Protein AF-0000000079912053 (afdb_homodimer)

Secondary structure (DSSP, 8-state):
--EEEE-----TT--S-HHHHHHHHHHHHHHHHHTT-SEEEE----SBTTTB----HHHHHHHHHTT-SSSEEEES-EEGGG-S-HHHHHHHHHHHHHHHTS-EEEEEE----HHHHHHHT--GGGHHHHHHHHHHHHHHHHHHSEE--EE-SS-EE--EE-SSPP-S--TT-EEEE--SHHHHHHHHHH-SEEEEETTSS-HHHHHHHHHHHHHHHHHHHSSPPPPPEEEEEEEE-S-HHHHHHHIIIIIHHHHHHHHHHHTTTSSGGGGSTT-THHHHHHHHHHHHHHHHHHHHHHHHSEEE-HHHHHHHHHHHHHHH-S-EEEEE---TT--HHHHHHHHHHIIIIIGGGGTT-/--EEEE-----TT--S-HHHHHHHHHHHHHHHHHTT-SEEEE----SBTTTB----HHHHHHHHHTT-SSSEEEES-EEGGG-S-HHHHHHHHHHHHHHHTS-EEEEEE----HHHHHHHT--GGGHHHHHHHHHHHHHHHHHHSEE--EE-SS-EE--EE-SSPP-S--TT-EEEE--SHHHHHHHHHH-SEEEEETTSS-HHHHHHHHHHHHHHHHHHHSSPPPPPEEEEEEEE-S-HHHHHHHIIIIIHHHHHHHHHHHTTTSSGGGGSTT-THHHHHHHHHHHH-HHHHHHHHHHHSEEE-HHHHHHHHHHHHHHH-S-EEEEE---TT--HHHHHHHHHHIIIIIGGGGTT-

Nearest PDB structures (foldseek):
  8cbb-assembly1_A  TM=8.815E-01  e=3.123E-25  Enhygromyxa salina
  8cbb-assembly2_D  TM=8.527E-01  e=1.050E-25  Enhygromyxa salina
  7bip-assembly1_B  TM=8.718E-01  e=3.308E-25  Streptomyces bottropensis
  1rhc-assembly1_A-2  TM=8.004E-01  e=5.811E-16  Methanoculleus thermophilus
  3c8n-assembly1_A  TM=7.583E-01  e=5.181E-16  Mycobacterium tuberculosis H37Rv

pLDDT: mean 93.95, std 7.75, range [62.47, 98.94]

Organism: NCBI:txid1990687

InterPro domains:
  IPR011251 Luciferase-like domain [PF00296] (1-320)
  IPR036661 Luciferase-like domain superfamily [G3DSA:3.20.20.30] (1-356)
  IPR036661 Luciferase-like domain superfamily [SSF51679] (1-356)
  IPR050766 Bacterial Luciferase Oxidoreductase [PTHR30137] (1-355)

Radius of gyration: 26.73 Å; Cα contacts (8 Å, |Δi|>4): 1449; chains: 2; bounding box: 54×83×63 Å

Solvent-accessible surface area (backbone atoms only — not comparable to full-atom values): 35667 Å² total; per-residue (Å²): 74,53,39,33,35,41,52,47,47,38,43,23,68,43,90,62,54,53,44,57,46,46,50,50,43,52,50,47,50,44,48,37,43,78,29,67,37,50,29,35,24,29,29,54,36,60,63,37,44,47,52,19,34,33,60,50,30,64,48,55,44,24,28,38,35,56,69,51,88,76,47,23,43,29,30,58,26,46,43,43,42,78,54,90,51,46,70,57,52,34,34,51,50,24,51,46,24,46,68,41,71,57,33,54,30,48,20,32,28,58,76,81,40,57,65,51,32,52,39,69,69,43,60,67,73,47,29,62,62,32,28,54,55,35,48,52,45,31,51,39,21,65,74,68,38,35,30,64,66,36,85,55,96,83,49,73,36,46,60,40,51,54,31,44,51,53,91,60,86,60,79,90,30,34,30,22,50,35,82,48,71,71,43,33,54,49,30,27,69,74,37,47,20,46,31,30,71,51,63,80,54,60,68,70,60,49,29,51,51,52,50,53,32,44,51,49,20,31,70,69,67,72,45,83,60,60,56,34,32,43,34,27,54,39,48,40,38,87,45,54,69,57,34,54,55,47,42,58,55,20,50,46,42,30,49,53,33,46,38,61,61,57,38,46,67,46,78,63,36,64,79,35,74,94,36,45,76,54,30,59,55,9,52,48,36,59,70,65,30,67,66,56,45,44,52,58,37,59,69,59,34,53,54,25,21,53,68,52,40,48,51,51,53,52,55,48,33,72,65,57,41,75,50,27,45,30,31,30,57,62,51,18,39,62,52,66,67,58,34,50,52,18,48,38,48,37,31,68,56,36,51,62,75,36,63,95,70,74,53,40,32,36,40,54,46,47,40,42,22,68,44,90,61,54,54,42,59,45,47,50,51,44,53,51,48,51,44,48,37,43,77,28,67,37,50,30,36,25,28,28,53,34,61,63,37,44,46,52,18,33,31,61,50,31,64,48,55,46,24,28,39,33,55,68,50,88,74,46,24,41,28,30,58,25,45,43,42,45,80,56,90,51,45,69,56,52,35,33,52,50,23,51,45,23,46,68,41,72,55,34,55,30,48,21,32,31,58,75,81,39,58,66,51,34,52,39,69,70,43,61,68,74,47,30,63,61,32,28,53,56,34,51,52,45,30,52,39,21,65,75,69,39,35,30,62,65,38,86,55,96,82,48,76,37,46,61,38,51,54,31,44,51,51,91,60,83,62,79,90,29,35,31,21,49,36,83,49,71,72,43,34,54,48,29,27,70,74,37,49,21,46,32,32,69,50,64,82,53,60,67,70,58,47,29,51,51,51,50,54,31,44,52,49,19,30,72,68,68,72,45,83,61,59,56,34,33,44,33,26,54,38,47,41,36,88,46,54,68,56,33,54,56,48,43,57,56,19,51,46,43,30,48,52,34,47,38,61,62,58,38,45,66,47,79,62,36,64,80,35,74,93,36,46,76,53,30,59,56,10,53,48,35,59,70,66,30,67,66,54,43,44,51,58,38,59,69,58,32,52,54,24,22,52,68,52,39,48,50,50,52,52,54,46,34,71,67,56,40,74,50,27,46,30,30,31,56,64,52,17,40,61,54,66,66,57,34,50,50,18,50,38,48,38,31,69,56,36,51,63,76,36,61,95,72

Foldseek 3Di:
DAEEAEQWLACFQADDDSVVSLVLSLVVQLLLVVLVHQAYEYEADDDARNGGDGNDRLVSLLVSLQNDQGHAYEYPAAQQLLDQDLLVVLQSVQVSCVSNVRRYAYEYEQDQFPVSCVVSPHASLCSVVSVVQSLVQNVCCLAPQWRDADDGPRHGDHIDRHPDHHPYDNQARYEYEDDDLVSLLVRLQSAYAYEYELFDDALLVVLVSLVVSQVSNCVRPVDGGDAHEYEFAEFEDQDFVCFVVVCCQQVLSNLVSVCVRNVLLPQCQCVHPPRNVSNVSNVVCVVVDSVVSSVVRSVSGQYGYLVSNLVVVVVSCVNNPDHYYYYYQDTRHDDSVSSSVRSSNCSVRNVVVPVVD/DAEEAEQWLACFQADDDSVVSLVLSLVVQLLLVVLVHQAYEYEADDDARNGGDGNDGLVSLLVSLQNHQGHAYEYPAAQQLLDQDLLVVLQSVQVSCVSNVRRYAYEYEQDQFPVRCVVSPHASLCSVVSVVQSLVQNVCCLAPQWRDADDGPRHGDHIDRHPDHHPYDNQARYEYEDDDLVSLLVRLQSAYAYEYELFADALLVVLVSLVVSQVSNCVRPVDGGDAHEYEFAEFEDQDFVVFVVVCCQQVLSNLVSVCVRNVLLPCVQCVHPPSNVSNVSNVVCVVVDSVVSSVVRSVSGQYGYLVVNLVVVVVSCVNNPDHYYYYYQDTRHDDSVSSSVRSSNCSVRNVVVPVVD

Structure (mmCIF, N/CA/C/O backbone):
data_AF-0000000079912053-model_v1
#
loop_
_entity.id
_entity.type
_entity.pdbx_description
1 polymer 'LLM class flavin-dependent oxidoreductase'
#
loop_
_atom_site.group_PDB
_atom_site.id
_atom_site.type_symbol
_atom_site.label_atom_id
_atom_site.label_alt_id
_atom_site.label_comp_id
_atom_site.label_asym_id
_atom_site.label_entity_id
_atom_site.label_seq_id
_atom_site.pdbx_PDB_ins_code
_atom_site.Cartn_x
_atom_site.Cartn_y
_atom_site.Cartn_z
_atom_site.occupancy
_atom_site.B_iso_or_equiv
_atom_site.auth_seq_id
_atom_site.auth_comp_id
_atom_site.auth_asym_id
_atom_site.auth_atom_id
_atom_site.pdbx_PDB_model_num
ATOM 1 N N . MET A 1 1 ? -11.336 14.664 24.938 1 95.81 1 MET A N 1
ATOM 2 C CA . MET A 1 1 ? -10.812 15.312 23.734 1 95.81 1 MET A CA 1
ATOM 3 C C . MET A 1 1 ? -9.883 14.367 22.969 1 95.81 1 MET A C 1
ATOM 5 O O . MET A 1 1 ? -9.18 13.562 23.578 1 95.81 1 MET A O 1
ATOM 9 N N . HIS A 1 2 ? -9.883 14.422 21.625 1 97.38 2 HIS A N 1
ATOM 10 C CA . HIS A 1 2 ? -9.078 13.578 20.75 1 97.38 2 HIS A CA 1
ATOM 11 C C . HIS A 1 2 ? -7.719 14.203 20.469 1 97.38 2 HIS A C 1
ATOM 13 O O . HIS A 1 2 ? -7.633 15.375 20.094 1 97.38 2 HIS A O 1
ATOM 19 N N . PHE A 1 3 ? -6.672 13.453 20.688 1 98.44 3 PHE A N 1
ATOM 20 C CA . PHE A 1 3 ? -5.312 13.883 20.391 1 98.44 3 PHE A CA 1
ATOM 21 C C . PHE A 1 3 ? -4.645 12.93 19.406 1 98.44 3 PHE A C 1
ATOM 23 O O . PHE A 1 3 ? -4.629 11.719 19.625 1 98.44 3 PHE A O 1
ATOM 30 N N . GLY A 1 4 ? -4.109 13.453 18.312 1 98.38 4 GLY A N 1
ATOM 31 C CA . GLY A 1 4 ? -3.41 12.648 17.312 1 98.38 4 GLY A CA 1
ATOM 32 C C . GLY A 1 4 ? -2.08 13.242 16.891 1 98.38 4 GLY A C 1
ATOM 33 O O . GLY A 1 4 ? -1.762 14.383 17.25 1 98.38 4 GLY A O 1
ATOM 34 N N . THR A 1 5 ? -1.267 12.484 16.219 1 98.75 5 THR A N 1
ATOM 35 C CA . THR A 1 5 ? 0.003 12.969 15.695 1 98.75 5 THR A CA 1
ATOM 36 C C . THR A 1 5 ? 0.126 12.664 14.203 1 98.75 5 THR A C 1
ATOM 38 O O . THR A 1 5 ? -0.368 11.641 13.734 1 98.75 5 THR A O 1
ATOM 41 N N . LEU A 1 6 ? 0.702 13.578 13.484 1 98.62 6 LEU A N 1
ATOM 42 C CA . LEU A 1 6 ? 1.063 13.367 12.086 1 98.62 6 LEU A CA 1
ATOM 43 C C . LEU A 1 6 ? 2.564 13.141 11.938 1 98.62 6 LEU A C 1
ATOM 45 O O . LEU A 1 6 ? 3.367 13.922 12.453 1 98.62 6 LEU A O 1
ATOM 49 N N . LEU A 1 7 ? 2.879 12.055 11.289 1 98.69 7 LEU A N 1
ATOM 50 C CA . LEU A 1 7 ? 4.273 11.797 10.945 1 98.69 7 LEU A CA 1
ATOM 51 C C . LEU A 1 7 ? 4.711 12.656 9.766 1 98.69 7 LEU A C 1
ATOM 53 O O . LEU A 1 7 ? 3.934 12.891 8.836 1 98.69 7 LEU A O 1
ATOM 57 N N . LEU A 1 8 ? 6 13.086 9.734 1 97.31 8 LEU A N 1
ATOM 58 C CA . LEU A 1 8 ? 6.375 14.078 8.734 1 97.31 8 LEU A CA 1
ATOM 59 C C . LEU A 1 8 ? 7.344 13.484 7.719 1 97.31 8 LEU A C 1
ATOM 61 O O . LEU A 1 8 ? 7.363 13.898 6.559 1 97.31 8 LEU A O 1
ATOM 65 N N . PHE A 1 9 ? 8.266 12.633 8.133 1 98 9 PHE A N 1
ATOM 66 C CA . PHE A 1 9 ? 9.25 11.992 7.27 1 98 9 PHE A CA 1
ATOM 67 C C . PHE A 1 9 ? 10.117 13.031 6.566 1 98 9 PHE A C 1
ATOM 69 O O . PHE A 1 9 ? 10.453 12.875 5.391 1 98 9 PHE A O 1
ATOM 76 N N . ALA A 1 10 ? 10.406 14.148 7.203 1 97.5 10 ALA A N 1
ATOM 77 C CA . ALA A 1 10 ? 11.172 15.234 6.594 1 97.5 10 ALA A CA 1
ATOM 78 C C . ALA A 1 10 ? 12.672 15.055 6.82 1 97.5 10 ALA A C 1
ATOM 80 O O . ALA A 1 10 ? 13.109 14.867 7.957 1 97.5 10 ALA A O 1
ATOM 81 N N . GLN A 1 11 ? 13.438 15.18 5.789 1 94.94 11 GLN A N 1
ATOM 82 C CA . GLN A 1 11 ? 14.891 15.016 5.863 1 94.94 11 GLN A CA 1
ATOM 83 C C . GLN A 1 11 ? 15.57 16.328 6.25 1 94.94 11 GLN A C 1
ATOM 85 O O . GLN A 1 11 ? 16.734 16.328 6.633 1 94.94 11 GLN A O 1
ATOM 90 N N . ALA A 1 12 ? 14.953 17.422 6.09 1 92.12 12 ALA A N 1
ATOM 91 C CA . ALA A 1 12 ? 15.539 18.719 6.379 1 92.12 12 ALA A CA 1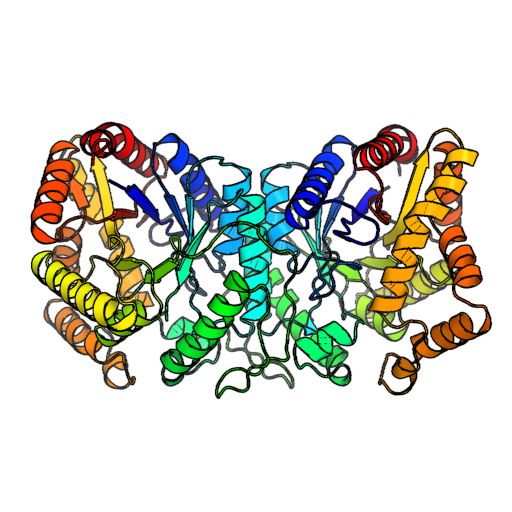
ATOM 92 C C . ALA A 1 12 ? 16.172 18.75 7.766 1 92.12 12 ALA A C 1
ATOM 94 O O . ALA A 1 12 ? 15.5 18.484 8.766 1 92.12 12 ALA A O 1
ATOM 95 N N . GLY A 1 13 ? 17.469 19.062 7.719 1 89 13 GLY A N 1
ATOM 96 C CA . GLY A 1 13 ? 18.188 19.219 8.969 1 89 13 GLY A CA 1
ATOM 97 C C . GLY A 1 13 ? 18.625 17.906 9.586 1 89 13 GLY A C 1
ATOM 98 O O . GLY A 1 13 ? 19.297 17.891 10.625 1 89 13 GLY A O 1
ATOM 99 N N . LYS A 1 14 ? 18.266 16.812 9.008 1 85.25 14 LYS A N 1
ATOM 100 C CA . LYS A 1 14 ? 18.578 15.516 9.578 1 85.25 14 LYS A CA 1
ATOM 101 C C . LYS A 1 14 ? 19.859 14.945 8.969 1 85.25 14 LYS A C 1
ATOM 103 O O . LYS A 1 14 ? 20.109 15.109 7.773 1 85.25 14 LYS A O 1
ATOM 108 N N . SER A 1 15 ? 20.625 14.273 9.789 1 86.62 15 SER A N 1
ATOM 109 C CA . SER A 1 15 ? 21.891 13.688 9.352 1 86.62 15 SER A CA 1
ATOM 110 C C . SER A 1 15 ? 21.766 12.18 9.188 1 86.62 15 SER A C 1
ATOM 112 O O . SER A 1 15 ? 22.75 11.508 8.852 1 86.62 15 SER A O 1
ATOM 114 N N . MET A 1 16 ? 20.75 11.672 9.102 1 92.75 16 MET A N 1
ATOM 115 C CA . MET A 1 16 ? 20.562 10.234 8.938 1 92.75 16 MET A CA 1
ATOM 116 C C . MET A 1 16 ? 20.234 9.891 7.484 1 92.75 16 MET A C 1
ATOM 118 O O . MET A 1 16 ? 19.812 10.75 6.715 1 92.75 16 MET A O 1
ATOM 122 N N . SER A 1 17 ? 20.516 8.617 7.082 1 95.62 17 SER A N 1
ATOM 123 C CA . SER A 1 17 ? 20.094 8.164 5.766 1 95.62 17 SER A CA 1
ATOM 124 C C . SER A 1 17 ? 18.578 8.211 5.625 1 95.62 17 SER A C 1
ATOM 126 O O . SER A 1 17 ? 17.859 8.227 6.629 1 95.62 17 SER A O 1
ATOM 128 N N . GLU A 1 18 ? 18.094 8.305 4.414 1 97.44 18 GLU A N 1
ATOM 129 C CA . GLU A 1 18 ? 16.656 8.297 4.176 1 97.44 18 GLU A CA 1
ATOM 130 C C . GLU A 1 18 ? 16 7.051 4.777 1 97.44 18 GLU A C 1
ATOM 132 O O . GLU A 1 18 ? 14.93 7.137 5.387 1 97.44 18 GLU A O 1
ATOM 137 N N . ALA A 1 19 ? 16.672 5.91 4.633 1 97.69 19 ALA A N 1
ATOM 138 C CA . ALA A 1 19 ? 16.141 4.648 5.145 1 97.69 19 ALA A CA 1
ATOM 139 C C . ALA A 1 19 ? 16.031 4.68 6.668 1 97.69 19 ALA A C 1
ATOM 141 O O . ALA A 1 19 ? 15 4.289 7.227 1 97.69 19 ALA A O 1
ATOM 142 N N . GLU A 1 20 ? 17.062 5.152 7.344 1 97 20 GLU A N 1
ATOM 143 C CA . GLU A 1 20 ? 17.062 5.238 8.797 1 97 20 GLU A CA 1
ATOM 144 C C . GLU A 1 20 ? 15.969 6.184 9.289 1 97 20 GLU A C 1
ATOM 146 O O . GLU A 1 20 ? 15.266 5.875 10.258 1 97 20 GLU A O 1
ATOM 151 N N . LEU A 1 21 ? 15.883 7.309 8.609 1 97.69 21 LEU A N 1
ATOM 152 C CA . LEU A 1 21 ? 14.883 8.297 8.984 1 97.69 21 LEU A CA 1
ATOM 153 C C . LEU A 1 21 ? 13.469 7.742 8.805 1 97.69 21 LEU A C 1
ATOM 155 O O . LEU A 1 21 ? 12.609 7.926 9.672 1 97.69 21 LEU A O 1
ATOM 159 N N . PHE A 1 22 ? 13.289 7.113 7.727 1 98.31 22 PHE A N 1
ATOM 160 C CA . PHE A 1 22 ? 11.977 6.551 7.426 1 98.31 22 PHE A CA 1
ATOM 161 C C . PHE A 1 22 ? 11.562 5.547 8.492 1 98.31 22 PHE A C 1
ATOM 163 O O . PHE A 1 22 ? 10.438 5.602 9 1 98.31 22 PHE A O 1
ATOM 170 N N . LYS A 1 23 ? 12.391 4.641 8.844 1 97.94 23 LYS A N 1
ATOM 171 C CA . LYS A 1 23 ? 12.109 3.641 9.867 1 97.94 23 LYS A CA 1
ATOM 172 C C . LYS A 1 23 ? 11.844 4.297 11.219 1 97.94 23 LYS A C 1
ATOM 174 O O . LYS A 1 23 ? 10.93 3.896 11.945 1 97.94 23 LYS A O 1
ATOM 179 N N . ALA A 1 24 ? 12.625 5.266 11.516 1 98.12 24 ALA A N 1
ATOM 180 C CA . ALA A 1 24 ? 12.469 5.965 12.789 1 98.12 24 ALA A CA 1
ATOM 181 C C . ALA A 1 24 ? 11.094 6.633 12.883 1 98.12 24 ALA A C 1
ATOM 183 O O . ALA A 1 24 ? 10.477 6.656 13.945 1 98.12 24 ALA A O 1
ATOM 184 N N . GLU A 1 25 ? 10.664 7.199 11.773 1 98.56 25 GLU A N 1
ATOM 185 C CA . GLU A 1 25 ? 9.359 7.852 11.734 1 98.56 25 GLU A CA 1
ATOM 186 C C . GLU A 1 25 ? 8.234 6.836 11.914 1 98.56 25 GLU A C 1
ATOM 188 O O . GLU A 1 25 ? 7.27 7.09 12.641 1 98.56 25 GLU A O 1
ATOM 193 N N . VAL A 1 26 ? 8.352 5.723 11.25 1 98.69 26 VAL A N 1
ATOM 194 C CA . VAL A 1 26 ? 7.352 4.676 11.406 1 98.69 26 VAL A CA 1
ATOM 195 C C . VAL A 1 26 ? 7.328 4.195 12.852 1 98.69 26 VAL A C 1
ATOM 197 O O . VAL A 1 26 ? 6.258 4.012 13.438 1 98.69 26 VAL A O 1
ATOM 200 N N . ASP A 1 27 ? 8.5 3.998 13.453 1 98.56 27 ASP A N 1
ATOM 201 C CA . ASP A 1 27 ? 8.594 3.605 14.852 1 98.56 27 ASP A CA 1
ATOM 202 C C . ASP A 1 27 ? 7.934 4.645 15.758 1 98.56 27 ASP A C 1
ATOM 204 O O . ASP A 1 27 ? 7.332 4.293 16.781 1 98.56 27 ASP A O 1
ATOM 208 N N . LEU A 1 28 ? 8.094 5.879 15.375 1 98.81 28 LEU A N 1
ATOM 209 C CA . LEU A 1 28 ? 7.445 6.953 16.125 1 98.81 28 LEU A CA 1
ATOM 210 C C . LEU A 1 28 ? 5.93 6.789 16.109 1 98.81 28 LEU A C 1
ATOM 212 O O . LEU A 1 28 ? 5.258 7.059 17.109 1 98.81 28 LEU A O 1
ATOM 216 N N . GLY A 1 29 ? 5.395 6.363 14.969 1 98.81 29 GLY A N 1
ATOM 217 C CA . GLY A 1 29 ? 3.969 6.098 14.867 1 98.81 29 GLY A CA 1
ATOM 218 C C . GLY A 1 29 ? 3.5 5.004 15.812 1 98.81 29 GLY A C 1
ATOM 219 O O . GLY A 1 29 ? 2.441 5.121 16.438 1 98.81 29 GLY A O 1
ATOM 220 N N . VAL A 1 30 ? 4.27 3.971 15.891 1 98.81 30 VAL A N 1
ATOM 221 C CA . VAL A 1 30 ? 3.965 2.887 16.828 1 98.81 30 VAL A CA 1
ATOM 222 C C . VAL A 1 30 ? 4.059 3.395 18.266 1 98.81 30 VAL A C 1
ATOM 224 O O . VAL A 1 30 ? 3.193 3.096 19.094 1 98.81 30 VAL A O 1
ATOM 227 N N . TYR A 1 31 ? 5.074 4.223 18.531 1 98.81 31 TYR A N 1
ATOM 228 C CA . TYR A 1 31 ? 5.332 4.773 19.859 1 98.81 31 TYR A CA 1
ATOM 229 C C . TYR A 1 31 ? 4.184 5.672 20.312 1 98.81 31 TYR A C 1
ATOM 231 O O . TYR A 1 31 ? 3.891 5.766 21.5 1 98.81 31 TYR A O 1
ATOM 239 N N . ALA A 1 32 ? 3.508 6.289 19.375 1 98.81 32 ALA A N 1
ATOM 240 C CA . ALA A 1 32 ? 2.389 7.18 19.672 1 98.81 32 ALA A CA 1
ATOM 241 C C . ALA A 1 32 ? 1.303 6.449 20.453 1 98.81 32 ALA A C 1
ATOM 243 O O . ALA A 1 32 ? 0.665 7.031 21.328 1 98.81 32 ALA A O 1
ATOM 244 N N . GLU A 1 33 ? 1.065 5.172 20.109 1 98.62 33 GLU A N 1
ATOM 245 C CA . GLU A 1 33 ? 0.088 4.391 20.859 1 98.62 33 GLU A CA 1
ATOM 246 C C . GLU A 1 33 ? 0.499 4.25 22.328 1 98.62 33 GLU A C 1
ATOM 248 O O . GLU A 1 33 ? -0.332 4.387 23.219 1 98.62 33 GLU A O 1
ATOM 253 N N . GLU A 1 34 ? 1.757 4.016 22.547 1 98 34 GLU A N 1
ATOM 254 C CA . GLU A 1 34 ? 2.283 3.861 23.906 1 98 34 GLU A CA 1
ATOM 255 C C . GLU A 1 34 ? 2.135 5.152 24.703 1 98 34 GLU A C 1
ATOM 257 O O . GLU A 1 34 ? 2.008 5.121 25.922 1 98 34 GLU A O 1
ATOM 262 N N . CYS A 1 35 ? 2.154 6.27 24.016 1 98.12 35 CYS A N 1
ATOM 263 C CA . CYS A 1 35 ? 2.084 7.574 24.672 1 98.12 35 CYS A CA 1
ATOM 264 C C . CYS A 1 35 ? 0.639 7.961 24.953 1 98.12 35 CYS A C 1
ATOM 266 O O . CYS A 1 35 ? 0.376 9.039 25.484 1 98.12 35 CYS A O 1
ATOM 268 N N . GLY A 1 36 ? -0.293 7.141 24.547 1 97.12 36 GLY A N 1
ATOM 269 C CA . GLY A 1 36 ? -1.689 7.379 24.875 1 97.12 36 GLY A CA 1
ATOM 270 C C . GLY A 1 36 ? -2.393 8.281 23.875 1 97.12 36 GLY A C 1
ATOM 271 O O . GLY A 1 36 ? -3.443 8.852 24.188 1 97.12 36 GLY A O 1
ATOM 272 N N . LEU A 1 37 ? -1.851 8.453 22.703 1 98.31 37 LEU A N 1
ATOM 273 C CA . LEU A 1 37 ? -2.514 9.25 21.672 1 98.31 37 LEU A CA 1
ATOM 274 C C . LEU A 1 37 ? -3.619 8.445 21 1 98.31 37 LEU A C 1
ATOM 276 O O . LEU A 1 37 ? -3.586 7.211 21 1 98.31 37 LEU A O 1
ATOM 280 N N . ASP A 1 38 ? -4.555 9.141 20.422 1 98.38 38 ASP A N 1
ATOM 281 C CA . ASP A 1 38 ? -5.762 8.516 19.891 1 98.38 38 ASP A CA 1
ATOM 282 C C . ASP A 1 38 ? -5.578 8.117 18.438 1 98.38 38 ASP A C 1
ATOM 284 O O . ASP A 1 38 ? -6.238 7.203 17.938 1 98.38 38 ASP A O 1
ATOM 288 N N . SER A 1 39 ? -4.707 8.805 17.734 1 98.81 39 SER A N 1
ATOM 289 C CA . SER A 1 39 ? -4.559 8.523 16.297 1 98.81 39 SER A CA 1
ATOM 290 C C . SER A 1 39 ? -3.162 8.891 15.812 1 98.81 39 SER A C 1
ATOM 292 O O . SER A 1 39 ? -2.496 9.742 16.406 1 98.81 39 SER A O 1
ATOM 294 N N . VAL A 1 40 ? -2.695 8.227 14.836 1 98.94 40 VAL A N 1
ATOM 295 C CA . VAL A 1 40 ? -1.472 8.523 14.094 1 98.94 40 VAL A CA 1
ATOM 296 C C . VAL A 1 40 ? -1.783 8.648 12.602 1 98.94 40 VAL A C 1
ATOM 298 O O . VAL A 1 40 ? -2.576 7.871 12.062 1 98.94 40 VAL A O 1
ATOM 301 N N . TRP A 1 41 ? -1.224 9.672 11.984 1 98.88 41 TRP A N 1
ATOM 302 C CA . TRP A 1 41 ? -1.515 10 10.594 1 98.88 41 TRP A CA 1
ATOM 303 C C . TRP A 1 41 ? -0.239 10.016 9.758 1 98.88 41 TRP A C 1
ATOM 305 O O . TRP A 1 41 ? 0.835 10.359 10.258 1 98.88 41 TRP A O 1
ATOM 315 N N . ALA A 1 42 ? -0.346 9.633 8.523 1 98.81 42 ALA A N 1
ATOM 316 C CA . ALA A 1 42 ? 0.753 9.695 7.566 1 98.81 42 ALA A CA 1
ATOM 317 C C . ALA A 1 42 ? 0.375 10.547 6.355 1 98.81 42 ALA A C 1
ATOM 319 O O . ALA A 1 42 ? -0.726 10.406 5.812 1 98.81 42 ALA A O 1
ATOM 320 N N . PRO A 1 43 ? 1.279 11.422 5.914 1 98.25 43 PRO A N 1
ATOM 321 C CA . PRO A 1 43 ? 1.004 12.266 4.754 1 98.25 43 PRO A CA 1
ATOM 322 C C . PRO A 1 43 ? 1.361 11.594 3.43 1 98.25 43 PRO A C 1
ATOM 324 O O . PRO A 1 43 ? 1.893 10.484 3.424 1 98.25 43 PRO A O 1
ATOM 327 N N . GLU A 1 44 ? 1.003 12.25 2.381 1 98.5 44 GLU A N 1
ATOM 328 C CA . GLU A 1 44 ? 1.441 11.891 1.038 1 98.5 44 GLU A CA 1
ATOM 329 C C . GLU A 1 44 ? 2.18 13.039 0.366 1 98.5 44 GLU A C 1
ATOM 331 O O . GLU A 1 44 ? 1.603 14.109 0.136 1 98.5 44 GLU A O 1
ATOM 336 N N . HIS A 1 45 ? 3.455 12.867 0.092 1 98.31 45 HIS A N 1
ATOM 337 C CA . HIS A 1 45 ? 4.301 13.773 -0.676 1 98.31 45 HIS A CA 1
ATOM 338 C C . HIS A 1 45 ? 5.289 13.008 -1.545 1 98.31 45 HIS A C 1
ATOM 340 O O . HIS A 1 45 ? 5.551 11.828 -1.297 1 98.31 45 HIS A O 1
ATOM 346 N N . HIS A 1 46 ? 5.762 13.734 -2.559 1 98.06 46 HIS A N 1
ATOM 347 C CA . HIS A 1 46 ? 6.625 13.086 -3.539 1 98.06 46 HIS A CA 1
ATOM 348 C C . HIS A 1 46 ? 7.797 13.984 -3.918 1 98.06 46 HIS A C 1
ATOM 350 O O . HIS A 1 46 ? 7.68 15.211 -3.891 1 98.06 46 HIS A O 1
ATOM 356 N N . PHE A 1 47 ? 8.969 13.391 -4.164 1 97.38 47 PHE A N 1
ATOM 357 C CA . PHE A 1 47 ? 10.062 13.867 -5.004 1 97.38 47 PHE A CA 1
ATOM 358 C C . PHE A 1 47 ? 10.875 14.93 -4.281 1 97.38 47 PHE A C 1
ATOM 360 O O . PHE A 1 47 ? 11.805 15.508 -4.855 1 97.38 47 PHE A O 1
ATOM 367 N N . ASP A 1 48 ? 10.547 15.242 -3.016 1 96.81 48 ASP A N 1
ATOM 368 C CA . ASP A 1 48 ? 11.281 16.266 -2.268 1 96.81 48 ASP A CA 1
ATOM 369 C C . ASP A 1 48 ? 11.594 15.781 -0.852 1 96.81 48 ASP A C 1
ATOM 371 O O . ASP A 1 48 ? 10.812 16 0.074 1 96.81 48 ASP A O 1
ATOM 375 N N . ALA A 1 49 ? 12.758 15.312 -0.672 1 96.12 49 ALA A N 1
ATOM 376 C CA . ALA A 1 49 ? 13.141 14.648 0.573 1 96.12 49 ALA A CA 1
ATOM 377 C C . ALA A 1 49 ? 13.25 15.648 1.717 1 96.12 49 ALA A C 1
ATOM 379 O O . ALA A 1 49 ? 12.812 15.375 2.838 1 96.12 49 ALA A O 1
ATOM 380 N N . PRO A 1 50 ? 13.805 16.859 1.494 1 96.12 50 PRO A N 1
ATOM 381 C CA . PRO A 1 50 ? 13.891 17.812 2.607 1 96.12 50 PRO A CA 1
ATOM 382 C C . PRO A 1 50 ? 12.523 18.125 3.215 1 96.12 50 PRO A C 1
ATOM 384 O O . PRO A 1 50 ? 12.406 18.297 4.43 1 96.12 50 PRO A O 1
ATOM 387 N N . TYR A 1 51 ? 11.492 18.125 2.404 1 96.69 51 TYR A N 1
ATOM 388 C CA . TYR A 1 51 ? 10.164 18.469 2.91 1 96.69 51 TYR A CA 1
ATOM 389 C C . TYR A 1 51 ? 9.477 17.234 3.484 1 96.69 51 TYR A C 1
ATOM 391 O O . TYR A 1 51 ? 9.07 17.234 4.652 1 96.69 51 TYR A O 1
ATOM 399 N N . CYS A 1 52 ? 9.375 16.203 2.611 1 97.94 52 CYS A N 1
ATOM 400 C CA . CYS A 1 52 ? 8.664 15.008 3.057 1 97.94 52 CYS A CA 1
ATOM 401 C C . CYS A 1 52 ? 8.898 13.844 2.105 1 97.94 52 CYS A C 1
ATOM 403 O O . CYS A 1 52 ? 8.727 13.984 0.892 1 97.94 52 CYS A O 1
ATOM 405 N N . MET A 1 53 ? 9.297 12.68 2.643 1 97.31 53 MET A N 1
ATOM 406 C CA . MET A 1 53 ? 9.562 11.492 1.836 1 97.31 53 MET A CA 1
ATOM 407 C C . MET A 1 53 ? 8.539 10.398 2.115 1 97.31 53 MET A C 1
ATOM 409 O O . MET A 1 53 ? 8.898 9.227 2.234 1 97.31 53 MET A O 1
ATOM 413 N N . SER A 1 54 ? 7.305 10.773 2.324 1 98.31 54 SER A N 1
ATOM 414 C CA . SER A 1 54 ? 6.223 9.812 2.51 1 98.31 54 SER A CA 1
ATOM 415 C C . SER A 1 54 ? 5.32 9.75 1.279 1 98.31 54 SER A C 1
ATOM 417 O O . SER A 1 54 ? 4.27 10.391 1.239 1 98.31 54 SER A O 1
ATOM 419 N N . PRO A 1 55 ? 5.656 8.875 0.31 1 98.44 55 PRO A N 1
ATOM 420 C CA . PRO A 1 55 ? 4.922 8.922 -0.958 1 98.44 55 PRO A CA 1
ATOM 421 C C . PRO A 1 55 ? 3.641 8.094 -0.93 1 98.44 55 PRO A C 1
ATOM 423 O O . PRO A 1 55 ? 2.795 8.227 -1.819 1 98.44 55 PRO A O 1
ATOM 426 N N . ASP A 1 56 ? 3.523 7.18 0.084 1 98.56 56 ASP A N 1
ATOM 427 C CA . ASP A 1 56 ? 2.324 6.355 0.163 1 98.56 56 ASP A CA 1
ATOM 428 C C . ASP A 1 56 ? 1.901 6.137 1.613 1 98.56 56 ASP A C 1
ATOM 430 O O . ASP A 1 56 ? 2.484 5.309 2.318 1 98.56 56 ASP A O 1
ATOM 434 N N . ASN A 1 57 ? 0.883 6.773 2.025 1 98.38 57 ASN A N 1
ATOM 435 C CA . ASN A 1 57 ? 0.454 6.715 3.418 1 98.38 57 ASN A CA 1
ATOM 436 C C . ASN A 1 57 ? -0.155 5.359 3.762 1 98.38 57 ASN A C 1
ATOM 438 O O . ASN A 1 57 ? -0.028 4.883 4.891 1 98.38 57 ASN A O 1
ATOM 442 N N . LEU A 1 58 ? -0.771 4.668 2.768 1 98.75 58 LEU A N 1
ATOM 443 C CA . LEU A 1 58 ? -1.391 3.377 3.051 1 98.75 58 LEU A CA 1
ATOM 444 C C . LEU A 1 58 ? -0.333 2.318 3.34 1 98.75 58 LEU A C 1
ATOM 446 O O . LEU A 1 58 ? -0.507 1.489 4.234 1 98.75 58 LEU A O 1
ATOM 450 N N . ASP A 1 59 ? 0.79 2.361 2.607 1 98.69 59 ASP A N 1
ATOM 451 C CA . ASP A 1 59 ? 1.885 1.438 2.891 1 98.69 59 ASP A CA 1
ATOM 452 C C . ASP A 1 59 ? 2.424 1.643 4.305 1 98.69 59 ASP A C 1
ATOM 454 O O . ASP A 1 59 ? 2.629 0.676 5.043 1 98.69 59 ASP A O 1
ATOM 458 N N . VAL A 1 60 ? 2.6 2.871 4.707 1 98.81 60 VAL A N 1
ATOM 459 C CA . VAL A 1 60 ? 3.098 3.223 6.031 1 98.81 60 VAL A CA 1
ATOM 460 C C . VAL A 1 60 ? 2.119 2.734 7.098 1 98.81 60 VAL A C 1
ATOM 462 O O . VAL A 1 60 ? 2.518 2.066 8.055 1 98.81 60 VAL A O 1
ATOM 465 N N . LEU A 1 61 ? 0.863 3.002 6.867 1 98.94 61 LEU A N 1
ATOM 466 C CA . LEU A 1 61 ? -0.152 2.713 7.875 1 98.94 61 LEU A CA 1
ATOM 467 C C . LEU A 1 61 ? -0.385 1.211 7.996 1 98.94 61 LEU A C 1
ATOM 469 O O . LEU A 1 61 ? -0.704 0.713 9.078 1 98.94 61 LEU A O 1
ATOM 473 N N . ASN A 1 62 ? -0.222 0.48 6.887 1 98.62 62 ASN A N 1
ATOM 474 C CA . ASN A 1 62 ? -0.322 -0.972 6.98 1 98.62 62 ASN A CA 1
ATOM 475 C C . ASN A 1 62 ? 0.756 -1.552 7.891 1 98.62 62 ASN A C 1
ATOM 477 O O . ASN A 1 62 ? 0.495 -2.48 8.656 1 98.62 62 ASN A O 1
ATOM 481 N N . HIS A 1 63 ? 1.931 -1.019 7.762 1 98.69 63 HIS A N 1
ATOM 482 C CA . HIS A 1 63 ? 3.02 -1.457 8.633 1 98.69 63 HIS A CA 1
ATOM 483 C C . HIS A 1 63 ? 2.729 -1.127 10.086 1 98.69 63 HIS A C 1
ATOM 485 O O . HIS A 1 63 ? 2.938 -1.963 10.969 1 98.69 63 HIS A O 1
ATOM 491 N N . ILE A 1 64 ? 2.211 0.049 10.367 1 98.88 64 ILE A N 1
ATOM 492 C CA . ILE A 1 64 ? 1.898 0.481 11.727 1 98.88 64 ILE A CA 1
ATOM 493 C C . ILE A 1 64 ? 0.721 -0.327 12.266 1 98.88 64 ILE A C 1
ATOM 495 O O . ILE A 1 64 ? 0.708 -0.708 13.438 1 98.88 64 ILE A O 1
ATOM 499 N N . ALA A 1 65 ? -0.254 -0.585 11.422 1 98.88 65 ALA A N 1
ATOM 500 C CA . ALA A 1 65 ? -1.418 -1.377 11.812 1 98.88 65 ALA A CA 1
ATOM 501 C C . ALA A 1 65 ? -0.996 -2.725 12.391 1 98.88 65 ALA A C 1
ATOM 503 O O . ALA A 1 65 ? -1.55 -3.178 13.398 1 98.88 65 ALA A O 1
ATOM 504 N N . ALA A 1 66 ? -0.006 -3.322 11.789 1 98.75 66 ALA A N 1
ATOM 505 C CA . ALA A 1 66 ? 0.45 -4.656 12.18 1 98.75 66 ALA A CA 1
ATOM 506 C C . ALA A 1 66 ? 1.132 -4.625 13.547 1 98.75 66 ALA A C 1
ATOM 508 O O . ALA A 1 66 ? 1.285 -5.664 14.188 1 98.75 66 ALA A O 1
ATOM 509 N N . ARG A 1 67 ? 1.554 -3.434 14.023 1 98.56 67 ARG A N 1
ATOM 510 C CA . ARG A 1 67 ? 2.348 -3.314 15.242 1 98.56 67 ARG A CA 1
ATOM 511 C C . ARG A 1 67 ? 1.569 -2.588 16.328 1 98.56 67 ARG A C 1
ATOM 513 O O . ARG A 1 67 ? 2.119 -2.271 17.391 1 98.56 67 ARG A O 1
ATOM 520 N N . THR A 1 68 ? 0.298 -2.242 16.062 1 98.75 68 THR A N 1
ATOM 521 C CA . THR A 1 68 ? -0.542 -1.544 17.016 1 98.75 68 THR A CA 1
ATOM 522 C C . THR A 1 68 ? -1.916 -2.201 17.125 1 98.75 68 THR A C 1
ATOM 524 O O . THR A 1 68 ? -2.256 -3.064 16.312 1 98.75 68 THR A O 1
ATOM 527 N N . SER A 1 69 ? -2.713 -1.789 18.141 1 98.19 69 SER A N 1
ATOM 528 C CA . SER A 1 69 ? -3.965 -2.51 18.344 1 98.19 69 SER A CA 1
ATOM 529 C C . SER A 1 69 ? -5.109 -1.55 18.656 1 98.19 69 SER A C 1
ATOM 531 O O . SER A 1 69 ? -6.281 -1.922 18.562 1 98.19 69 SER A O 1
ATOM 533 N N . THR A 1 70 ? -4.777 -0.272 19.062 1 98.5 70 THR A N 1
ATOM 534 C CA . THR A 1 70 ? -5.855 0.593 19.516 1 98.5 70 THR A CA 1
ATOM 535 C C . THR A 1 70 ? -5.82 1.937 18.797 1 98.5 70 THR A C 1
ATOM 537 O O . THR A 1 70 ? -6.867 2.518 18.5 1 98.5 70 THR A O 1
ATOM 540 N N . ILE A 1 71 ? -4.641 2.465 18.547 1 98.81 71 ILE A N 1
ATOM 541 C CA . ILE A 1 71 ? -4.512 3.795 17.953 1 98.81 71 ILE A CA 1
ATOM 542 C C . ILE A 1 71 ? -5.168 3.82 16.578 1 98.81 71 ILE A C 1
ATOM 544 O O . ILE A 1 71 ? -5.043 2.867 15.805 1 98.81 71 ILE A O 1
ATOM 548 N N . GLN A 1 72 ? -5.93 4.809 16.297 1 98.88 72 GLN A N 1
ATOM 549 C CA . GLN A 1 72 ? -6.539 4.965 14.984 1 98.88 72 GLN A CA 1
ATOM 550 C C . GLN A 1 72 ? -5.508 5.395 13.945 1 98.88 72 GLN A C 1
ATOM 552 O O . GLN A 1 72 ? -4.504 6.027 14.289 1 98.88 72 GLN A O 1
ATOM 557 N N . LEU A 1 73 ? -5.746 4.992 12.711 1 98.94 73 LEU A N 1
ATOM 558 C CA . LEU A 1 73 ? -4.789 5.152 11.625 1 98.94 73 LEU A CA 1
ATOM 559 C C . LEU A 1 73 ? -5.344 6.074 10.547 1 98.94 73 LEU A C 1
ATOM 561 O O . LEU A 1 73 ? -6.238 5.688 9.789 1 98.94 73 LEU A O 1
ATOM 565 N N . GLY A 1 74 ? -4.746 7.277 10.406 1 98.88 74 GLY A N 1
ATOM 566 C CA . GLY A 1 74 ? -5.324 8.266 9.508 1 98.88 74 GLY A CA 1
ATOM 567 C C . GLY A 1 74 ? -4.449 8.562 8.312 1 98.88 74 GLY A C 1
ATOM 568 O O . GLY A 1 74 ? -3.225 8.625 8.43 1 98.88 74 GLY A O 1
ATOM 569 N N . THR A 1 75 ? -5.07 8.719 7.16 1 98.81 75 THR A N 1
ATOM 570 C CA . THR A 1 75 ? -4.379 9.281 6.004 1 98.81 75 THR A CA 1
ATOM 571 C C . THR A 1 75 ? -4.414 10.805 6.043 1 98.81 75 THR A C 1
ATOM 573 O O . THR A 1 75 ? -5.488 11.406 5.973 1 98.81 75 THR A O 1
ATOM 576 N N . GLY A 1 76 ? -3.266 11.484 6.207 1 98 76 GLY A N 1
ATOM 577 C CA . GLY A 1 76 ? -3.219 12.93 6.367 1 98 76 GLY A CA 1
ATOM 578 C C . GLY A 1 76 ? -2.42 13.625 5.281 1 98 76 GLY A C 1
ATOM 579 O O . GLY A 1 76 ? -1.419 14.281 5.562 1 98 76 GLY A O 1
ATOM 580 N N . ALA A 1 77 ? -2.83 13.492 4.086 1 97.75 77 ALA A N 1
ATOM 581 C CA . ALA A 1 77 ? -4.047 13 3.441 1 97.75 77 ALA A CA 1
ATOM 582 C C . ALA A 1 77 ? -3.721 12.227 2.172 1 97.75 77 ALA A C 1
ATOM 584 O O . ALA A 1 77 ? -2.596 12.289 1.668 1 97.75 77 ALA A O 1
ATOM 585 N N . ILE A 1 78 ? -4.598 11.398 1.68 1 98.62 78 ILE A N 1
ATOM 586 C CA . ILE A 1 78 ? -4.562 10.961 0.287 1 98.62 78 ILE A CA 1
ATOM 587 C C . ILE A 1 78 ? -4.855 12.148 -0.631 1 98.62 78 ILE A C 1
ATOM 589 O O . ILE A 1 78 ? -5.891 12.805 -0.492 1 98.62 78 ILE A O 1
ATOM 593 N N . ILE A 1 79 ? -3.938 12.453 -1.521 1 98.25 79 ILE A N 1
ATOM 594 C CA . ILE A 1 79 ? -4.16 13.539 -2.467 1 98.25 79 ILE A CA 1
ATOM 595 C C . ILE A 1 79 ? -4.871 13.008 -3.709 1 98.25 79 ILE A C 1
ATOM 597 O O . ILE A 1 79 ? -4.223 12.523 -4.645 1 98.25 79 ILE A O 1
ATOM 601 N N . LEU A 1 80 ? -6.145 13.125 -3.787 1 98.25 80 LEU A N 1
ATOM 602 C CA . LEU A 1 80 ? -7.02 12.414 -4.711 1 98.25 80 LEU A CA 1
ATOM 603 C C . LEU A 1 80 ? -6.664 12.734 -6.156 1 98.25 80 LEU A C 1
ATOM 605 O O . LEU A 1 80 ? -6.586 11.836 -6.996 1 98.25 80 LEU A O 1
ATOM 609 N N . PRO A 1 81 ? -6.293 14.039 -6.488 1 97.69 81 PRO A N 1
ATOM 610 C CA . PRO A 1 81 ? -6.051 14.352 -7.898 1 97.69 81 PRO A CA 1
ATOM 611 C C . PRO A 1 81 ? -4.848 13.609 -8.469 1 97.69 81 PRO A C 1
ATOM 613 O O . PRO A 1 81 ? -4.738 13.453 -9.688 1 97.69 81 PRO A O 1
ATOM 616 N N . TRP A 1 82 ? -3.971 13.164 -7.609 1 97.81 82 TRP A N 1
ATOM 617 C CA . TRP A 1 82 ? -2.748 12.516 -8.062 1 97.81 82 TRP A CA 1
ATOM 618 C C . TRP A 1 82 ? -3.006 11.055 -8.422 1 97.81 82 TRP A C 1
ATOM 620 O O . TRP A 1 82 ? -2.164 10.406 -9.047 1 97.81 82 TRP A O 1
ATOM 630 N N . HIS A 1 83 ? -4.117 10.508 -8.078 1 97.44 83 HIS A N 1
ATOM 631 C CA . HIS A 1 83 ? -4.418 9.094 -8.312 1 97.44 83 HIS A CA 1
ATOM 632 C C . HIS A 1 83 ? -5.215 8.906 -9.594 1 97.44 83 HIS A C 1
ATOM 634 O O . HIS A 1 83 ? -6.18 9.633 -9.844 1 97.44 83 HIS A O 1
ATOM 640 N N . HIS A 1 84 ? -4.836 7.895 -10.336 1 95.94 84 HIS A N 1
ATOM 641 C CA . HIS A 1 84 ? -5.473 7.664 -11.633 1 95.94 84 HIS A CA 1
ATOM 642 C C . HIS A 1 84 ? -6.602 6.645 -11.516 1 95.94 84 HIS A C 1
ATOM 644 O O . HIS A 1 84 ? -7.449 6.551 -12.406 1 95.94 84 HIS A O 1
ATOM 650 N N . ASP A 1 85 ? -6.539 5.859 -10.469 1 95.81 85 ASP A N 1
ATOM 651 C CA . ASP A 1 85 ? -7.52 4.789 -10.312 1 95.81 85 ASP A CA 1
ATOM 652 C C . ASP A 1 85 ? -8.164 4.828 -8.93 1 95.81 85 ASP A C 1
ATOM 654 O O . ASP A 1 85 ? -7.777 4.07 -8.039 1 95.81 85 ASP A O 1
ATOM 658 N N . PRO A 1 86 ? -9.234 5.555 -8.789 1 97.12 86 PRO A N 1
ATOM 659 C CA . PRO A 1 86 ? -9.898 5.625 -7.48 1 97.12 86 PRO A CA 1
ATOM 660 C C . PRO A 1 86 ? -10.383 4.266 -6.988 1 97.12 86 PRO A C 1
ATOM 662 O O . PRO A 1 86 ? -10.445 4.031 -5.777 1 97.12 86 PRO A O 1
ATOM 665 N N . VAL A 1 87 ? -10.695 3.4 -7.922 1 97.75 87 VAL A N 1
ATOM 666 C CA . VAL A 1 87 ? -11.156 2.066 -7.547 1 97.75 87 VAL A CA 1
ATOM 667 C C . VAL A 1 87 ? -10.07 1.36 -6.73 1 97.75 87 VAL A C 1
ATOM 669 O O . VAL A 1 87 ? -10.375 0.65 -5.77 1 97.75 87 VAL A O 1
ATOM 672 N N . ARG A 1 88 ? -8.797 1.572 -7.066 1 98.06 88 ARG A N 1
ATOM 673 C CA . ARG A 1 88 ? -7.695 0.95 -6.34 1 98.06 88 ARG A CA 1
ATOM 674 C C . ARG A 1 88 ? -7.578 1.523 -4.93 1 98.06 88 ARG A C 1
ATOM 676 O O . ARG A 1 88 ? -7.195 0.815 -3.998 1 98.06 88 ARG A O 1
ATOM 683 N N . LEU A 1 89 ? -7.918 2.793 -4.82 1 98.38 89 LEU A N 1
ATOM 684 C CA . LEU A 1 89 ? -7.906 3.395 -3.49 1 98.38 89 LEU A CA 1
ATOM 685 C C . LEU A 1 89 ? -8.938 2.727 -2.584 1 98.38 89 LEU A C 1
ATOM 687 O O . LEU A 1 89 ? -8.656 2.451 -1.415 1 98.38 89 LEU A O 1
ATOM 691 N N . VAL A 1 90 ? -10.133 2.449 -3.127 1 98.56 90 VAL A N 1
ATOM 692 C CA . VAL A 1 90 ? -11.172 1.775 -2.363 1 98.56 90 VAL A CA 1
ATOM 693 C C . VAL A 1 90 ? -10.672 0.411 -1.895 1 98.56 90 VAL A C 1
ATOM 695 O O . VAL A 1 90 ? -10.805 0.067 -0.717 1 98.56 90 VAL A O 1
ATOM 698 N N . GLU A 1 91 ? -10.086 -0.311 -2.789 1 98.75 91 GLU A N 1
ATOM 699 C CA . GLU A 1 91 ? -9.57 -1.644 -2.486 1 98.75 91 GLU A CA 1
ATOM 700 C C . GLU A 1 91 ? -8.516 -1.594 -1.388 1 98.75 91 GLU A C 1
ATOM 702 O O . GLU A 1 91 ? -8.562 -2.379 -0.438 1 98.75 91 GLU A O 1
ATOM 707 N N . ARG A 1 92 ? -7.629 -0.661 -1.492 1 98.75 92 ARG A N 1
ATOM 708 C CA . ARG A 1 92 ? -6.52 -0.559 -0.547 1 98.75 92 ARG A CA 1
ATOM 709 C C . ARG A 1 92 ? -7.012 -0.106 0.824 1 98.75 92 ARG A C 1
ATOM 711 O O . ARG A 1 92 ? -6.516 -0.573 1.852 1 98.75 92 ARG A O 1
ATOM 718 N N . LEU A 1 93 ? -7.922 0.791 0.813 1 98.88 93 LEU A N 1
ATOM 719 C CA . LEU A 1 93 ? -8.508 1.234 2.074 1 98.88 93 LEU A CA 1
ATOM 720 C C . LEU A 1 93 ? -9.234 0.087 2.77 1 98.88 93 LEU A C 1
ATOM 722 O O . LEU A 1 93 ? -9.164 -0.047 3.994 1 98.88 93 LEU A O 1
ATOM 726 N N . ASN A 1 94 ? -9.938 -0.733 1.995 1 98.75 94 ASN A N 1
ATOM 727 C CA . ASN A 1 94 ? -10.586 -1.906 2.568 1 98.75 94 ASN A CA 1
ATOM 728 C C . ASN A 1 94 ? -9.578 -2.861 3.193 1 98.75 94 ASN A C 1
ATOM 730 O O . ASN A 1 94 ? -9.805 -3.391 4.281 1 98.75 94 ASN A O 1
ATOM 734 N N . ILE A 1 95 ? -8.469 -3.088 2.518 1 98.81 95 ILE A N 1
ATOM 735 C CA . ILE A 1 95 ? -7.418 -3.943 3.066 1 98.81 95 ILE A CA 1
ATOM 736 C C . ILE A 1 95 ? -6.961 -3.395 4.414 1 98.81 95 ILE A C 1
ATOM 738 O O . ILE A 1 95 ? -6.934 -4.121 5.41 1 98.81 95 ILE A O 1
ATOM 742 N N . LEU A 1 96 ? -6.617 -2.123 4.43 1 98.81 96 LEU A N 1
ATOM 743 C CA . LEU A 1 96 ? -6.121 -1.516 5.66 1 98.81 96 LEU A CA 1
ATOM 744 C C . LEU A 1 96 ? -7.172 -1.584 6.762 1 98.81 96 LEU A C 1
ATOM 746 O O . LEU A 1 96 ? -6.848 -1.849 7.922 1 98.81 96 LEU A O 1
ATOM 750 N N . ASP A 1 97 ? -8.383 -1.322 6.391 1 98.75 97 ASP A N 1
ATOM 751 C CA . ASP A 1 97 ? -9.469 -1.344 7.367 1 98.75 97 ASP A CA 1
ATOM 752 C C . ASP A 1 97 ? -9.656 -2.742 7.949 1 98.75 97 ASP A C 1
ATOM 754 O O . ASP A 1 97 ? -9.828 -2.898 9.164 1 98.75 97 ASP A O 1
ATOM 758 N N . ILE A 1 98 ? -9.617 -3.744 7.129 1 98.62 98 ILE A N 1
ATOM 759 C CA . ILE A 1 98 ? -9.727 -5.129 7.566 1 98.62 98 ILE A CA 1
ATOM 760 C C . ILE A 1 98 ? -8.562 -5.477 8.484 1 98.62 98 ILE A C 1
ATOM 762 O O . ILE A 1 98 ? -8.758 -5.988 9.586 1 98.62 98 ILE A O 1
ATOM 766 N N . MET A 1 99 ? -7.348 -5.105 8.07 1 98.31 99 MET A N 1
ATOM 767 C CA . MET A 1 99 ? -6.137 -5.508 8.781 1 98.31 99 MET A CA 1
ATOM 768 C C . MET A 1 99 ? -5.996 -4.746 10.094 1 98.31 99 MET A C 1
ATOM 770 O O . MET A 1 99 ? -5.301 -5.191 11 1 98.31 99 MET A O 1
ATOM 774 N N . SER A 1 100 ? -6.652 -3.605 10.211 1 98.38 100 SER A N 1
ATOM 775 C CA . SER A 1 100 ? -6.582 -2.797 11.43 1 98.38 100 SER A CA 1
ATOM 776 C C . SER A 1 100 ? -7.82 -2.994 12.297 1 98.38 100 SER A C 1
ATOM 778 O O . SER A 1 100 ? -7.926 -2.406 13.375 1 98.38 100 SER A O 1
ATOM 780 N N . ASP A 1 101 ? -8.742 -3.787 11.836 1 97.75 101 ASP A N 1
ATOM 781 C CA . ASP A 1 101 ? -9.992 -4.078 12.539 1 97.75 101 ASP A CA 1
ATOM 782 C C . ASP A 1 101 ? -10.828 -2.814 12.719 1 97.75 101 ASP A C 1
ATOM 784 O O . ASP A 1 101 ? -11.305 -2.527 13.82 1 97.75 101 ASP A O 1
ATOM 788 N N . GLY A 1 102 ? -10.836 -2.008 11.648 1 98.12 102 GLY A N 1
ATOM 789 C CA . GLY A 1 102 ? -11.773 -0.898 11.609 1 98.12 102 GLY A CA 1
ATOM 790 C C . GLY A 1 102 ? -11.211 0.378 12.211 1 98.12 102 GLY A C 1
ATOM 791 O O . GLY A 1 102 ? -11.969 1.279 12.578 1 98.12 102 GLY A O 1
ATOM 792 N N . ARG A 1 103 ? -9.938 0.596 12.281 1 98.5 103 ARG A N 1
ATOM 793 C CA . ARG A 1 103 ? -9.344 1.727 12.984 1 98.5 103 ARG A CA 1
ATOM 794 C C . ARG A 1 103 ? -8.977 2.844 12.008 1 98.5 103 ARG A C 1
ATOM 796 O O . ARG A 1 103 ? -8.406 3.859 12.414 1 98.5 103 ARG A O 1
ATOM 803 N N . VAL A 1 104 ? -9.32 2.742 10.766 1 98.81 104 VAL A N 1
ATOM 804 C CA . VAL A 1 104 ? -8.82 3.664 9.75 1 98.81 104 VAL A CA 1
ATOM 805 C C . VAL A 1 104 ? -9.641 4.949 9.773 1 98.81 104 VAL A C 1
ATOM 807 O O . VAL A 1 104 ? -10.867 4.91 9.891 1 98.81 104 VAL A O 1
ATOM 810 N N . LEU A 1 105 ? -8.969 6.094 9.781 1 98.81 105 LEU A N 1
ATOM 811 C CA . LEU A 1 105 ? -9.531 7.41 9.508 1 98.81 105 LEU A CA 1
ATOM 812 C C . LEU A 1 105 ? -9.133 7.895 8.117 1 98.81 105 LEU A C 1
ATOM 814 O O . LEU A 1 105 ? -7.941 8.031 7.824 1 98.81 105 LEU A O 1
ATOM 818 N N . LEU A 1 106 ? -10.125 8.117 7.301 1 98.75 106 LEU A N 1
ATOM 819 C CA . LEU A 1 106 ? -9.844 8.531 5.93 1 98.75 106 LEU A CA 1
ATOM 820 C C . LEU A 1 106 ? -9.703 10.047 5.84 1 98.75 106 LEU A C 1
ATOM 822 O O . LEU A 1 106 ? -10.664 10.781 6.094 1 98.75 106 LEU A O 1
ATOM 826 N N . GLY A 1 107 ? -8.562 10.508 5.52 1 98.62 107 GLY A N 1
ATOM 827 C CA . GLY A 1 107 ? -8.32 11.906 5.188 1 98.62 107 GLY A CA 1
ATOM 828 C C . GLY A 1 107 ? -7.914 12.109 3.742 1 98.62 107 GLY A C 1
ATOM 829 O O . GLY A 1 107 ? -6.969 11.484 3.26 1 98.62 107 GLY A O 1
ATOM 830 N N . VAL A 1 108 ? -8.602 12.992 3.066 1 98.44 108 VAL A N 1
ATOM 831 C CA . VAL A 1 108 ? -8.312 13.281 1.666 1 98.44 108 VAL A CA 1
ATOM 832 C C . VAL A 1 108 ? -8.008 14.766 1.502 1 98.44 108 VAL A C 1
ATOM 834 O O . VAL A 1 108 ? -8.312 15.57 2.385 1 98.44 108 VAL A O 1
ATOM 837 N N . GLY A 1 109 ? -7.348 15.117 0.466 1 97.12 109 GLY A N 1
ATOM 838 C CA . GLY A 1 109 ? -7.031 16.5 0.144 1 97.12 109 GLY A CA 1
ATOM 839 C C . GLY A 1 109 ? -6.742 16.719 -1.329 1 97.12 109 GLY A C 1
ATOM 840 O O . GLY A 1 109 ? -6.746 15.773 -2.115 1 97.12 109 GLY A O 1
ATOM 841 N N . ARG A 1 110 ? -6.5 17.922 -1.719 1 94.25 110 ARG A N 1
ATOM 842 C CA . ARG A 1 110 ? -6.277 18.297 -3.111 1 94.25 110 ARG A CA 1
ATOM 843 C C . ARG A 1 110 ? -4.793 18.453 -3.406 1 94.25 110 ARG A C 1
ATOM 845 O O . ARG A 1 110 ? -4.352 18.234 -4.535 1 94.25 110 ARG A O 1
ATOM 852 N N . GLY A 1 111 ? -4.066 18.781 -2.375 1 91.44 111 GLY A N 1
ATOM 853 C CA . GLY A 1 111 ? -2.658 19.062 -2.59 1 91.44 111 GLY A CA 1
ATOM 854 C C . GLY A 1 111 ? -2.404 20.453 -3.154 1 91.44 111 GLY A C 1
ATOM 855 O O . GLY A 1 111 ? -3.314 21.078 -3.697 1 91.44 111 GLY A O 1
ATOM 856 N N . LEU A 1 112 ? -1.083 20.953 -3.027 1 88.88 112 LEU A N 1
ATOM 857 C CA . LEU A 1 112 ? -0.794 22.344 -3.371 1 88.88 112 LEU A CA 1
ATOM 858 C C . LEU A 1 112 ? 0.543 22.453 -4.094 1 88.88 112 LEU A C 1
ATOM 860 O O . LEU A 1 112 ? 0.821 23.469 -4.738 1 88.88 112 LEU A O 1
ATOM 864 N N . ALA A 1 113 ? 1.332 21.484 -3.982 1 90.44 113 ALA A N 1
ATOM 865 C CA . ALA A 1 113 ? 2.713 21.625 -4.438 1 90.44 113 ALA A CA 1
ATOM 866 C C . ALA A 1 113 ? 2.811 21.484 -5.953 1 90.44 113 ALA A C 1
ATOM 868 O O . ALA A 1 113 ? 2.584 20.406 -6.496 1 90.44 113 ALA A O 1
ATOM 869 N N . ARG A 1 114 ? 3.234 22.484 -6.559 1 92 114 ARG A N 1
ATOM 870 C CA . ARG A 1 114 ? 3.348 22.531 -8.016 1 92 114 ARG A CA 1
ATOM 871 C C . ARG A 1 114 ? 4.309 21.469 -8.523 1 92 114 ARG A C 1
ATOM 873 O O . ARG A 1 114 ? 4.023 20.797 -9.516 1 92 114 ARG A O 1
ATOM 880 N N . VAL A 1 115 ? 5.383 21.297 -7.863 1 92.88 115 VAL A N 1
ATOM 881 C CA . VAL A 1 115 ? 6.422 20.375 -8.297 1 92.88 115 VAL A CA 1
ATOM 882 C C . VAL A 1 115 ? 5.852 18.953 -8.375 1 92.88 115 VAL A C 1
ATOM 884 O O . VAL A 1 115 ? 6.195 18.203 -9.281 1 92.88 115 VAL A O 1
ATOM 887 N N . GLU A 1 116 ? 5.023 18.594 -7.469 1 96.38 116 GLU A N 1
ATOM 888 C CA . GLU A 1 116 ? 4.426 17.266 -7.461 1 96.38 116 GLU A CA 1
ATOM 889 C C . GLU A 1 116 ? 3.416 17.109 -8.594 1 96.38 116 GLU A C 1
ATOM 891 O O . GLU A 1 116 ? 3.434 16.109 -9.312 1 96.38 116 GLU A O 1
ATOM 896 N N . TYR A 1 117 ? 2.564 18.125 -8.828 1 96.31 117 TYR A N 1
ATOM 897 C CA . TYR A 1 117 ? 1.619 18.109 -9.938 1 96.31 117 TYR A CA 1
ATOM 898 C C . TYR A 1 117 ? 2.348 18.016 -11.273 1 96.31 117 TYR A C 1
ATOM 900 O O . TYR A 1 117 ? 2.018 17.172 -12.102 1 96.31 117 TYR A O 1
ATOM 908 N N . GLU A 1 118 ? 3.338 18.828 -11.398 1 95.75 118 GLU A N 1
ATOM 909 C CA . GLU A 1 118 ? 4.074 18.859 -12.656 1 95.75 118 GLU A CA 1
ATOM 910 C C . GLU A 1 118 ? 4.781 17.531 -12.93 1 95.75 118 GLU A C 1
ATOM 912 O O . GLU A 1 118 ? 4.809 17.062 -14.07 1 95.75 118 GLU A O 1
ATOM 917 N N . THR A 1 119 ? 5.336 16.969 -11.898 1 97.25 119 THR A N 1
ATOM 918 C CA . THR A 1 119 ? 6.055 15.711 -12.07 1 97.25 119 THR A CA 1
ATOM 919 C C . THR A 1 119 ? 5.094 14.594 -12.445 1 97.25 119 THR A C 1
ATOM 921 O O . THR A 1 119 ? 5.449 13.695 -13.219 1 97.25 119 THR A O 1
ATOM 924 N N . PHE A 1 120 ? 3.865 14.617 -12 1 96.75 120 PHE A N 1
ATOM 925 C CA . PHE A 1 120 ? 2.855 13.625 -12.344 1 96.75 120 PHE A CA 1
ATOM 926 C C . PHE A 1 120 ? 2.207 13.953 -13.688 1 96.75 120 PHE A C 1
ATOM 928 O O . PHE A 1 120 ? 1.391 13.188 -14.195 1 96.75 120 PHE A O 1
ATOM 935 N N . GLY A 1 121 ? 2.516 15.109 -14.219 1 95.81 121 GLY A N 1
ATOM 936 C CA . GLY A 1 121 ? 1.936 15.531 -15.484 1 95.81 121 GLY A CA 1
ATOM 937 C C . GLY A 1 121 ? 0.479 15.93 -15.375 1 95.81 121 GLY A C 1
ATOM 938 O O . GLY A 1 121 ? -0.297 15.75 -16.312 1 95.81 121 GLY A O 1
ATOM 939 N N . ILE A 1 122 ? 0.082 16.391 -14.242 1 96.31 122 ILE A N 1
ATOM 940 C CA . ILE A 1 122 ? -1.293 16.812 -14 1 96.31 122 ILE A CA 1
ATOM 941 C C . ILE A 1 122 ? -1.357 18.328 -13.898 1 96.31 122 ILE A C 1
ATOM 943 O O . ILE A 1 122 ? -0.601 18.938 -13.133 1 96.31 122 ILE A O 1
ATOM 947 N N . GLU A 1 123 ? -2.229 18.938 -14.617 1 94.81 123 GLU A N 1
ATOM 948 C CA . GLU A 1 123 ? -2.422 20.375 -14.523 1 94.81 123 GLU A CA 1
ATOM 949 C C . GLU A 1 123 ? -3.137 20.75 -13.227 1 94.81 123 GLU A C 1
ATOM 951 O O . GLU A 1 123 ? -4.191 20.203 -12.906 1 94.81 123 GLU A O 1
ATOM 956 N N . MET A 1 124 ? -2.596 21.656 -12.539 1 92.5 124 MET A N 1
ATOM 957 C CA . MET A 1 124 ? -3.172 22.078 -11.266 1 92.5 124 MET A CA 1
ATOM 958 C C . MET A 1 124 ? -4.582 22.625 -11.461 1 92.5 124 MET A C 1
ATOM 960 O O . MET A 1 124 ? -5.426 22.516 -10.57 1 92.5 124 MET A O 1
ATOM 964 N N . GLU A 1 125 ? -4.852 23.141 -12.586 1 91.94 125 GLU A N 1
ATOM 965 C CA . GLU A 1 125 ? -6.18 23.672 -12.898 1 91.94 125 GLU A CA 1
ATOM 966 C C . GLU A 1 125 ? -7.234 22.578 -12.859 1 91.94 125 GLU A C 1
ATOM 968 O O . GLU A 1 125 ? -8.414 22.844 -12.648 1 91.94 125 GLU A O 1
ATOM 973 N N . ASP A 1 126 ? -6.781 21.359 -13.078 1 94.56 126 ASP A N 1
ATOM 974 C CA . ASP A 1 126 ? -7.695 20.219 -13.109 1 94.56 126 ASP A CA 1
ATOM 975 C C . ASP A 1 126 ? -7.895 19.641 -11.711 1 94.56 126 ASP A C 1
ATOM 977 O O . ASP A 1 126 ? -8.719 18.734 -11.516 1 94.56 126 ASP A O 1
ATOM 981 N N . SER A 1 127 ? -7.168 20.156 -10.734 1 94.62 127 SER A N 1
ATOM 982 C CA . SER A 1 127 ? -7.102 19.547 -9.414 1 94.62 127 SER A CA 1
ATOM 983 C C . SER A 1 127 ? -8.484 19.453 -8.773 1 94.62 127 SER A C 1
ATOM 985 O O . SER A 1 127 ? -8.844 18.438 -8.195 1 94.62 127 SER A O 1
ATOM 987 N N . ARG A 1 128 ? -9.312 20.484 -8.883 1 94.31 128 ARG A N 1
ATOM 988 C CA . ARG A 1 128 ? -10.625 20.5 -8.25 1 94.31 128 ARG A CA 1
ATOM 989 C C . ARG A 1 128 ? -11.539 19.438 -8.875 1 94.31 128 ARG A C 1
ATOM 991 O O . ARG A 1 128 ? -12.188 18.672 -8.164 1 94.31 128 ARG A O 1
ATOM 998 N N . GLY A 1 129 ? -11.625 19.453 -10.219 1 96.06 129 GLY A N 1
ATOM 999 C CA . GLY A 1 129 ? -12.445 18.469 -10.914 1 96.06 129 GLY A CA 1
ATOM 1000 C C . GLY A 1 129 ? -12.023 17.047 -10.625 1 96.06 129 GLY A C 1
ATOM 1001 O O . GLY A 1 129 ? -12.875 16.172 -10.391 1 96.06 129 GLY A O 1
ATOM 1002 N N . ARG A 1 130 ? -10.742 16.812 -10.656 1 97.44 130 ARG A N 1
ATOM 1003 C CA . ARG A 1 130 ? -10.219 15.484 -10.336 1 97.44 130 ARG A CA 1
ATOM 1004 C C . ARG A 1 130 ? -10.57 15.086 -8.906 1 97.44 130 ARG A C 1
ATOM 1006 O O . ARG A 1 130 ? -10.961 13.945 -8.656 1 97.44 130 ARG A O 1
ATOM 1013 N N . TYR A 1 131 ? -10.453 16.047 -8 1 97.19 131 TYR A N 1
ATOM 1014 C CA . TYR A 1 131 ? -10.82 15.797 -6.609 1 97.19 131 TYR A CA 1
ATOM 1015 C C . TYR A 1 131 ? -12.281 15.375 -6.496 1 97.19 131 TYR A C 1
ATOM 1017 O O . TYR A 1 131 ? -12.586 14.352 -5.883 1 97.19 131 TYR A O 1
ATOM 1025 N N . ASP A 1 132 ? -13.125 16.109 -7.082 1 96.62 132 ASP A N 1
ATOM 1026 C CA . ASP A 1 132 ? -14.562 15.891 -6.941 1 96.62 132 ASP A CA 1
ATOM 1027 C C . ASP A 1 132 ? -14.961 14.531 -7.516 1 96.62 132 ASP A C 1
ATOM 1029 O O . ASP A 1 132 ? -15.688 13.773 -6.875 1 96.62 132 ASP A O 1
ATOM 1033 N N . GLU A 1 133 ? -14.5 14.234 -8.695 1 97.75 133 GLU A N 1
ATOM 1034 C CA . GLU A 1 133 ? -14.844 12.977 -9.344 1 97.75 133 GLU A CA 1
ATOM 1035 C C . GLU A 1 133 ? -14.281 11.789 -8.578 1 97.75 133 GLU A C 1
ATOM 1037 O O . GLU A 1 133 ? -14.984 10.797 -8.344 1 97.75 133 GLU A O 1
ATOM 1042 N N . ALA A 1 134 ? -13.055 11.883 -8.164 1 98 134 ALA A N 1
ATOM 1043 C CA . ALA A 1 134 ? -12.422 10.797 -7.41 1 98 134 ALA A CA 1
ATOM 1044 C C . ALA A 1 134 ? -13.125 10.586 -6.07 1 98 134 ALA A C 1
ATOM 1046 O O . ALA A 1 134 ? -13.32 9.445 -5.645 1 98 134 ALA A O 1
ATOM 1047 N N . ALA A 1 135 ? -13.469 11.672 -5.414 1 97.44 135 ALA A N 1
ATOM 1048 C CA . ALA A 1 135 ? -14.148 11.594 -4.121 1 97.44 135 ALA A CA 1
ATOM 1049 C C . ALA A 1 135 ? -15.484 10.867 -4.242 1 97.44 135 ALA A C 1
ATOM 1051 O O . ALA A 1 135 ? -15.828 10.047 -3.393 1 97.44 135 ALA A O 1
ATOM 1052 N N . GLU A 1 136 ? -16.172 11.203 -5.246 1 96.62 136 GLU A N 1
ATOM 1053 C CA . GLU A 1 136 ? -17.453 10.555 -5.469 1 96.62 136 GLU A CA 1
ATOM 1054 C C . GLU A 1 136 ? -17.297 9.047 -5.637 1 96.62 136 GLU A C 1
ATOM 1056 O O . GLU A 1 136 ? -18 8.266 -5 1 96.62 136 GLU A O 1
ATOM 1061 N N . MET A 1 137 ? -16.391 8.625 -6.434 1 97.5 137 MET A N 1
ATOM 1062 C CA . MET A 1 137 ? -16.125 7.207 -6.656 1 97.5 137 MET A CA 1
ATOM 1063 C C . MET A 1 137 ? -15.648 6.531 -5.379 1 97.5 137 MET A C 1
ATOM 1065 O O . MET A 1 137 ? -16.094 5.43 -5.047 1 97.5 137 MET A O 1
ATOM 1069 N N . LEU A 1 138 ? -14.773 7.238 -4.723 1 97.81 138 LEU A N 1
ATOM 1070 C CA . LEU A 1 138 ? -14.211 6.711 -3.484 1 97.81 138 LEU A CA 1
ATOM 1071 C C . LEU A 1 138 ? -15.305 6.441 -2.459 1 97.81 138 LEU A C 1
ATOM 1073 O O . LEU A 1 138 ? -15.391 5.344 -1.904 1 97.81 138 LEU A O 1
ATOM 1077 N N . LEU A 1 139 ? -16.188 7.371 -2.229 1 96.06 139 LEU A N 1
ATOM 1078 C CA . LEU A 1 139 ? -17.219 7.262 -1.207 1 96.06 139 LEU A CA 1
ATOM 1079 C C . LEU A 1 139 ? -18.234 6.191 -1.581 1 96.06 139 LEU A C 1
ATOM 1081 O O . LEU A 1 139 ? -18.656 5.41 -0.728 1 96.06 139 LEU A O 1
ATOM 1085 N N . SER A 1 140 ? -18.609 6.152 -2.816 1 95.12 140 SER A N 1
ATOM 1086 C CA . SER A 1 140 ? -19.547 5.125 -3.246 1 95.12 140 SER A CA 1
ATOM 1087 C C . SER A 1 140 ? -18.969 3.729 -3.092 1 95.12 140 SER A C 1
ATOM 1089 O O . SER A 1 140 ? -19.641 2.811 -2.625 1 95.12 140 SER A O 1
ATOM 1091 N N . GLY A 1 141 ? -17.719 3.594 -3.5 1 97.19 141 GLY A N 1
ATOM 1092 C CA . GLY A 1 141 ? -17.062 2.311 -3.354 1 97.19 141 GLY A CA 1
ATOM 1093 C C . GLY A 1 141 ? -16.953 1.853 -1.91 1 97.19 141 GLY A C 1
ATOM 1094 O O . GLY A 1 141 ? -17.188 0.682 -1.606 1 97.19 141 GLY A O 1
ATOM 1095 N N . LEU A 1 142 ? -16.594 2.764 -1.028 1 97.5 142 LEU A N 1
ATOM 1096 C CA . LEU A 1 142 ? -16.406 2.432 0.38 1 97.5 142 LEU A CA 1
ATOM 1097 C C . LEU A 1 142 ? -17.734 2.111 1.044 1 97.5 142 LEU A C 1
ATOM 1099 O O . LEU A 1 142 ? -17.828 1.194 1.864 1 97.5 142 LEU A O 1
ATOM 1103 N N . ARG A 1 143 ? -18.75 2.83 0.695 1 95.25 143 ARG A N 1
ATOM 1104 C CA . ARG A 1 143 ? -20.062 2.686 1.342 1 95.25 143 ARG A CA 1
ATOM 1105 C C . ARG A 1 143 ? -20.828 1.508 0.757 1 95.25 143 ARG A C 1
ATOM 1107 O O . ARG A 1 143 ? -21.406 0.709 1.497 1 95.25 143 ARG A O 1
ATOM 1114 N N . ASP A 1 144 ? -20.75 1.32 -0.574 1 95.31 144 ASP A N 1
ATOM 1115 C CA . ASP A 1 144 ? -21.656 0.381 -1.246 1 95.31 144 ASP A CA 1
ATOM 1116 C C . ASP A 1 144 ? -20.906 -0.885 -1.662 1 95.31 144 ASP A C 1
ATOM 1118 O O . ASP A 1 144 ? -21.531 -1.895 -1.999 1 95.31 144 ASP A O 1
ATOM 1122 N N . GLY A 1 145 ? -19.656 -0.828 -1.711 1 96.5 145 GLY A N 1
ATOM 1123 C CA . GLY A 1 145 ? -18.875 -1.964 -2.184 1 96.5 145 GLY A CA 1
ATOM 1124 C C . GLY A 1 145 ? -18.859 -2.09 -3.695 1 96.5 145 GLY A C 1
ATOM 1125 O O . GLY A 1 145 ? -18.469 -3.125 -4.234 1 96.5 145 GLY A O 1
ATOM 1126 N N . VAL A 1 146 ? -19.344 -1.089 -4.371 1 97.12 146 VAL A N 1
ATOM 1127 C CA . VAL A 1 146 ? -19.391 -1.049 -5.828 1 97.12 146 VAL A CA 1
ATOM 1128 C C . VAL A 1 146 ? -19.094 0.367 -6.316 1 97.12 146 VAL A C 1
ATOM 1130 O O . VAL A 1 146 ? -19.625 1.341 -5.773 1 97.12 146 VAL A O 1
ATOM 1133 N N . VAL A 1 147 ? -18.141 0.462 -7.227 1 96.81 147 VAL A N 1
ATOM 1134 C CA . VAL A 1 147 ? -17.984 1.699 -7.984 1 96.81 147 VAL A CA 1
ATOM 1135 C C . VAL A 1 147 ? -18.781 1.604 -9.289 1 96.81 147 VAL A C 1
ATOM 1137 O O . VAL A 1 147 ? -18.453 0.798 -10.164 1 96.81 147 VAL A O 1
ATOM 1140 N N . GLU A 1 148 ? -19.781 2.336 -9.414 1 94.69 148 GLU A N 1
ATOM 1141 C CA . GLU A 1 148 ? -20.641 2.293 -10.602 1 94.69 148 GLU A CA 1
ATOM 1142 C C . GLU A 1 148 ? -19.922 2.861 -11.82 1 94.69 148 GLU A C 1
ATOM 1144 O O . GLU A 1 148 ? -18.891 3.541 -11.68 1 94.69 148 GLU A O 1
ATOM 1149 N N . LYS A 1 149 ? -20.484 2.539 -12.906 1 94.56 149 LYS A N 1
ATOM 1150 C CA . LYS A 1 149 ? -19.953 3.125 -14.133 1 94.56 149 LYS A CA 1
ATOM 1151 C C . LYS A 1 149 ? -19.875 4.645 -14.023 1 94.56 149 LYS A C 1
ATOM 1153 O O . LYS A 1 149 ? -20.812 5.289 -13.547 1 94.56 149 LYS A O 1
ATOM 1158 N N . PHE A 1 150 ? -18.781 5.156 -14.289 1 94.5 150 PHE A N 1
ATOM 1159 C CA . PHE A 1 150 ? -18.5 6.586 -14.188 1 94.5 150 PHE A CA 1
ATOM 1160 C C . PHE A 1 150 ? -17.906 7.113 -15.484 1 94.5 150 PHE A C 1
ATOM 1162 O O . PHE A 1 150 ? -16.875 6.613 -15.945 1 94.5 150 PHE A O 1
ATOM 1169 N N . ASP A 1 151 ? -18.5 8.047 -16.125 1 96.19 151 ASP A N 1
ATOM 1170 C CA . ASP A 1 151 ? -18.031 8.688 -17.344 1 96.19 151 ASP A CA 1
ATOM 1171 C C . ASP A 1 151 ? -17.812 10.188 -17.125 1 96.19 151 ASP A C 1
ATOM 1173 O O . ASP A 1 151 ? -18.547 11.008 -17.672 1 96.19 151 ASP A O 1
ATOM 1177 N N . GLY A 1 152 ? -16.781 10.484 -16.344 1 97 152 GLY A N 1
ATOM 1178 C CA . GLY A 1 152 ? -16.469 11.867 -16.031 1 97 152 GLY A CA 1
ATOM 1179 C C . GLY A 1 152 ? -15.477 12.492 -16.984 1 97 152 GLY A C 1
ATOM 1180 O O . GLY A 1 152 ? -15.023 11.852 -17.938 1 97 152 GLY A O 1
ATOM 1181 N N . LYS A 1 153 ? -15.18 13.773 -16.75 1 97 153 LYS A N 1
ATOM 1182 C CA . LYS A 1 153 ? -14.203 14.508 -17.547 1 97 153 LYS A CA 1
ATOM 1183 C C . LYS A 1 153 ? -12.789 13.961 -17.328 1 97 153 LYS A C 1
ATOM 1185 O O . LYS A 1 153 ? -12.016 13.844 -18.281 1 97 153 LYS A O 1
ATOM 1190 N N . HIS A 1 154 ? -12.484 13.594 -16.094 1 97.06 154 HIS A N 1
ATOM 1191 C CA . HIS A 1 154 ? -11.117 13.25 -15.734 1 97.06 154 HIS A CA 1
ATOM 1192 C C . HIS A 1 154 ? -10.961 11.742 -15.555 1 97.06 154 HIS A C 1
ATOM 1194 O O . HIS A 1 154 ? -9.859 11.203 -15.711 1 97.06 154 HIS A O 1
ATOM 1200 N N . TYR A 1 155 ? -12.102 11.094 -15.203 1 96.94 155 TYR A N 1
ATOM 1201 C CA . TYR A 1 155 ? -12.039 9.656 -14.953 1 96.94 155 TYR A CA 1
ATOM 1202 C C . TYR A 1 155 ? -13.117 8.922 -15.742 1 96.94 155 TYR A C 1
ATOM 1204 O O . TYR A 1 155 ? -14.242 9.406 -15.867 1 96.94 155 TYR A O 1
ATOM 1212 N N . GLN A 1 156 ? -12.703 7.801 -16.281 1 96.75 156 GLN A N 1
ATOM 1213 C CA . GLN A 1 156 ? -13.602 6.789 -16.828 1 96.75 156 GLN A CA 1
ATOM 1214 C C . GLN A 1 156 ? -13.469 5.473 -16.062 1 96.75 156 GLN A C 1
ATOM 1216 O O . GLN A 1 156 ? -12.359 5.012 -15.805 1 96.75 156 GLN A O 1
ATOM 1221 N N . GLN A 1 157 ? -14.617 4.93 -15.695 1 97.44 157 GLN A N 1
ATOM 1222 C CA . GLN A 1 157 ? -14.609 3.707 -14.898 1 97.44 157 GLN A CA 1
ATOM 1223 C C . GLN A 1 157 ? -15.797 2.811 -15.258 1 97.44 157 GLN A C 1
ATOM 1225 O O . GLN A 1 157 ? -16.953 3.246 -15.203 1 97.44 157 GLN A O 1
ATOM 1230 N N . ALA A 1 158 ? -15.492 1.583 -15.695 1 97.62 158 ALA A N 1
ATOM 1231 C CA . ALA A 1 158 ? -16.531 0.565 -15.773 1 97.62 158 ALA A CA 1
ATOM 1232 C C . ALA A 1 158 ? -17.031 0.173 -14.383 1 97.62 158 ALA A C 1
ATOM 1234 O O . ALA A 1 158 ? -16.344 0.427 -13.383 1 97.62 158 ALA A O 1
ATOM 1235 N N . ARG A 1 159 ? -18.219 -0.369 -14.391 1 97.75 159 ARG A N 1
ATOM 1236 C CA . ARG A 1 159 ? -18.719 -0.856 -13.102 1 97.75 159 ARG A CA 1
ATOM 1237 C C . ARG A 1 159 ? -17.75 -1.861 -12.492 1 97.75 159 ARG A C 1
ATOM 1239 O O . ARG A 1 159 ? -17.281 -2.775 -13.172 1 97.75 159 ARG A O 1
ATOM 1246 N N . ALA A 1 160 ? -17.406 -1.663 -11.234 1 97.88 160 ALA A N 1
ATOM 1247 C CA . ALA A 1 160 ? -16.453 -2.516 -10.539 1 97.88 160 ALA A CA 1
ATOM 1248 C C . ALA A 1 160 ? -16.984 -2.959 -9.18 1 97.88 160 ALA A C 1
ATOM 1250 O O . ALA A 1 160 ? -17.328 -2.125 -8.344 1 97.88 160 ALA A O 1
ATOM 1251 N N . THR A 1 161 ? -17.125 -4.254 -8.977 1 97.5 161 THR A N 1
ATOM 1252 C CA . THR A 1 161 ? -17.406 -4.797 -7.66 1 97.5 161 THR A CA 1
ATOM 1253 C C . THR A 1 161 ? -16.125 -4.945 -6.84 1 97.5 161 THR A C 1
ATOM 1255 O O . THR A 1 161 ? -15.18 -5.598 -7.277 1 97.5 161 THR A O 1
ATOM 1258 N N . ILE A 1 162 ? -16.172 -4.398 -5.672 1 98 162 ILE A N 1
ATOM 1259 C CA . ILE A 1 162 ? -14.938 -4.242 -4.914 1 98 162 ILE A CA 1
ATOM 1260 C C . ILE A 1 162 ? -14.766 -5.418 -3.951 1 98 162 ILE A C 1
ATOM 1262 O O . ILE A 1 162 ? -15.703 -5.785 -3.242 1 98 162 ILE A O 1
ATOM 1266 N N . HIS A 1 163 ? -13.578 -5.98 -3.943 1 98.06 163 HIS A N 1
ATOM 1267 C CA . HIS A 1 163 ? -13.148 -7.008 -2.996 1 98.06 163 HIS A CA 1
ATOM 1268 C C . HIS A 1 163 ? -11.719 -6.766 -2.529 1 98.06 163 HIS A C 1
ATOM 1270 O O . HIS A 1 163 ? -10.891 -6.262 -3.289 1 98.06 163 HIS A O 1
ATOM 1276 N N . PRO A 1 164 ? -11.359 -7.102 -1.271 1 98.31 164 PRO A N 1
ATOM 1277 C CA . PRO A 1 164 ? -12.258 -7.574 -0.216 1 98.31 164 PRO A CA 1
ATOM 1278 C C . PRO A 1 164 ? -13.172 -6.473 0.311 1 98.31 164 PRO A C 1
ATOM 1280 O O . PRO A 1 164 ? -12.859 -5.285 0.189 1 98.31 164 PRO A O 1
ATOM 1283 N N . ARG A 1 165 ? -14.242 -6.848 0.885 1 96.5 165 ARG A N 1
ATOM 1284 C CA . ARG A 1 165 ? -15.164 -5.93 1.546 1 96.5 165 ARG A CA 1
ATOM 1285 C C . ARG A 1 165 ? -14.852 -5.82 3.035 1 96.5 165 ARG A C 1
ATOM 1287 O O . ARG A 1 165 ? -14.586 -6.824 3.693 1 96.5 165 ARG A O 1
ATOM 1294 N N . SER A 1 166 ? -14.797 -4.574 3.49 1 95.81 166 SER A N 1
ATOM 1295 C CA . SER A 1 166 ? -14.75 -4.34 4.93 1 95.81 166 SER A CA 1
ATOM 1296 C C . SER A 1 166 ? -16.141 -4.246 5.523 1 95.81 166 SER A C 1
ATOM 1298 O O . SER A 1 166 ? -17.062 -3.711 4.891 1 95.81 166 SER A O 1
ATOM 1300 N N . ASP A 1 167 ? -16.312 -4.68 6.715 1 92.38 167 ASP A N 1
ATOM 1301 C CA . ASP A 1 167 ? -17.609 -4.68 7.379 1 92.38 167 ASP A CA 1
ATOM 1302 C C . ASP A 1 167 ? -17.797 -3.438 8.242 1 92.38 167 ASP A C 1
ATOM 1304 O O . ASP A 1 167 ? -18.844 -3.238 8.844 1 92.38 167 ASP A O 1
ATOM 1308 N N . HIS A 1 168 ? -16.891 -2.604 8.312 1 96.12 168 HIS A N 1
ATOM 1309 C CA . HIS A 1 168 ? -16.953 -1.433 9.18 1 96.12 168 HIS A CA 1
ATOM 1310 C C . HIS A 1 168 ? -17.5 -0.221 8.43 1 96.12 168 HIS A C 1
ATOM 1312 O O . HIS A 1 168 ? -17.172 -0.006 7.262 1 96.12 168 HIS A O 1
ATOM 1318 N N . SER A 1 169 ? -18.312 0.557 9.125 1 96.31 169 SER A N 1
ATOM 1319 C CA . SER A 1 169 ? -18.859 1.771 8.523 1 96.31 169 SER A CA 1
ATOM 1320 C C . SER A 1 169 ? -17.797 2.854 8.398 1 96.31 169 SER A C 1
ATOM 1322 O O . SER A 1 169 ? -16.938 2.982 9.273 1 96.31 169 SER A O 1
ATOM 1324 N N . TRP A 1 170 ? -17.906 3.656 7.348 1 95.62 170 TRP A N 1
ATOM 1325 C CA . TRP A 1 170 ? -16.984 4.75 7.098 1 95.62 170 TRP A CA 1
ATOM 1326 C C . TRP A 1 170 ? -17.594 6.09 7.496 1 95.62 170 TRP A C 1
ATOM 1328 O O . TRP A 1 170 ? -16.906 7.113 7.512 1 95.62 170 TRP A O 1
ATOM 1338 N N . ASP A 1 171 ? -18.781 6.203 7.922 1 91.38 171 ASP A N 1
ATOM 1339 C CA . ASP A 1 171 ? -19.578 7.418 8.039 1 91.38 171 ASP A CA 1
ATOM 1340 C C . ASP A 1 171 ? -18.953 8.391 9.031 1 91.38 171 ASP A C 1
ATOM 1342 O O . ASP A 1 171 ? -18.953 9.602 8.805 1 91.38 171 ASP A O 1
ATOM 1346 N N . ASP A 1 172 ? -18.391 7.957 10.133 1 93.88 172 ASP A N 1
ATOM 1347 C CA . ASP A 1 172 ? -17.859 8.852 11.164 1 93.88 172 ASP A CA 1
ATOM 1348 C C . ASP A 1 172 ? -16.344 8.891 11.125 1 93.88 172 ASP A C 1
ATOM 1350 O O . ASP A 1 172 ? -15.695 9.281 12.102 1 93.88 172 ASP A O 1
ATOM 1354 N N . ARG A 1 173 ? -15.766 8.508 9.969 1 97.44 173 ARG A N 1
ATOM 1355 C CA . ARG A 1 173 ? -14.312 8.352 9.914 1 97.44 173 ARG A CA 1
ATOM 1356 C C . ARG A 1 173 ? -13.719 9.141 8.758 1 97.44 173 ARG A C 1
ATOM 1358 O O . ARG A 1 173 ? -12.594 8.891 8.336 1 97.44 173 ARG A O 1
ATOM 1365 N N . LEU A 1 174 ? -14.5 10.062 8.234 1 98.12 174 LEU A N 1
ATOM 1366 C CA . LEU A 1 174 ? -14.094 10.836 7.07 1 98.12 174 LEU A CA 1
ATOM 1367 C C . LEU A 1 174 ? -13.5 12.18 7.488 1 98.12 174 LEU A C 1
ATOM 1369 O O . LEU A 1 174 ? -13.992 12.812 8.422 1 98.12 174 LEU A O 1
ATOM 1373 N N . HIS A 1 175 ? -12.445 12.578 6.805 1 98.5 175 HIS A N 1
ATOM 1374 C CA . HIS A 1 175 ? -11.773 13.859 7 1 98.5 175 HIS A CA 1
ATOM 1375 C C . HIS A 1 175 ? -11.367 14.477 5.664 1 98.5 175 HIS A C 1
ATOM 1377 O O . HIS A 1 175 ? -11.125 13.758 4.691 1 98.5 175 HIS A O 1
ATOM 1383 N N . THR A 1 176 ? -11.344 15.781 5.629 1 97.81 176 THR A N 1
ATOM 1384 C CA . THR A 1 176 ? -10.758 16.516 4.512 1 97.81 176 THR A CA 1
ATOM 1385 C C . THR A 1 176 ? -9.758 17.562 5.012 1 97.81 176 THR A C 1
ATOM 1387 O O . THR A 1 176 ? -10.062 18.328 5.926 1 97.81 176 THR A O 1
ATOM 1390 N N . ILE A 1 177 ? -8.602 17.531 4.492 1 95.88 177 ILE A N 1
ATOM 1391 C CA . ILE A 1 177 ? -7.617 18.578 4.789 1 95.88 177 ILE A CA 1
ATOM 1392 C C . ILE A 1 177 ? -7.785 19.734 3.818 1 95.88 177 ILE A C 1
ATOM 1394 O O . ILE A 1 177 ? -7.711 19.562 2.602 1 95.88 177 ILE A O 1
ATOM 1398 N N . ALA A 1 178 ? -8.023 20.875 4.32 1 93.12 178 ALA A N 1
ATOM 1399 C CA . ALA A 1 178 ? -8.266 22.047 3.5 1 93.12 178 ALA A CA 1
ATOM 1400 C C . ALA A 1 178 ? -7.867 23.328 4.238 1 93.12 178 ALA A C 1
ATOM 1402 O O . ALA A 1 178 ? -8.078 23.438 5.449 1 93.12 178 ALA A O 1
ATOM 1403 N N . MET A 1 179 ? -7.348 24.25 3.449 1 87.12 179 MET A N 1
ATOM 1404 C CA . MET A 1 179 ? -6.918 25.5 4.062 1 87.12 179 MET A CA 1
ATOM 1405 C C . MET A 1 179 ? -7.531 26.703 3.34 1 87.12 179 MET A C 1
ATOM 1407 O O . MET A 1 179 ? -7.836 27.719 3.963 1 87.12 179 MET A O 1
ATOM 1411 N N . SER A 1 180 ? -7.715 26.625 2.035 1 86.81 180 SER A N 1
ATOM 1412 C CA . SER A 1 180 ? -8.273 27.734 1.269 1 86.81 180 SER A CA 1
ATOM 1413 C C . SER A 1 180 ? -9.797 27.766 1.384 1 86.81 180 SER A C 1
ATOM 1415 O O . SER A 1 180 ? -10.438 26.734 1.587 1 86.81 180 SER A O 1
ATOM 1417 N N . PRO A 1 181 ? -10.297 28.938 1.224 1 87.69 181 PRO A N 1
ATOM 1418 C CA . PRO A 1 181 ? -11.758 29.062 1.347 1 87.69 181 PRO A CA 1
ATOM 1419 C C . PRO A 1 181 ? -12.508 28.141 0.388 1 87.69 181 PRO A C 1
ATOM 1421 O O . PRO A 1 181 ? -13.398 27.391 0.81 1 87.69 181 PRO A O 1
ATOM 1424 N N . PRO A 1 182 ? -12.18 28.094 -0.833 1 88.56 182 PRO A N 1
ATOM 1425 C CA . PRO A 1 182 ? -12.883 27.141 -1.705 1 88.56 182 PRO A CA 1
ATOM 1426 C C . PRO A 1 182 ? -12.734 25.703 -1.254 1 88.56 182 PRO A C 1
ATOM 1428 O O . PRO A 1 182 ? -13.68 24.922 -1.349 1 88.56 182 PRO A O 1
ATOM 1431 N N . SER A 1 183 ? -11.562 25.359 -0.77 1 90.75 183 SER A N 1
ATOM 1432 C CA . SER A 1 183 ? -11.328 23.984 -0.327 1 90.75 183 SER A CA 1
ATOM 1433 C C . SER A 1 183 ? -12.117 23.672 0.936 1 90.75 183 SER A C 1
ATOM 1435 O O . SER A 1 183 ? -12.555 22.531 1.13 1 90.75 183 SER A O 1
ATOM 1437 N N . VAL A 1 184 ? -12.273 24.672 1.763 1 92.12 184 VAL A N 1
ATOM 1438 C CA . VAL A 1 184 ? -13.055 24.5 2.982 1 92.12 184 VAL A CA 1
ATOM 1439 C C . VAL A 1 184 ? -14.508 24.188 2.627 1 92.12 184 VAL A C 1
ATOM 1441 O O . VAL A 1 184 ? -15.141 23.328 3.242 1 92.12 184 VAL A O 1
ATOM 1444 N N . MET A 1 185 ? -15.023 24.844 1.669 1 91.38 185 MET A N 1
ATOM 1445 C CA . MET A 1 185 ? -16.391 24.594 1.221 1 91.38 185 MET A CA 1
ATOM 1446 C C . MET A 1 185 ? -16.516 23.188 0.609 1 91.38 185 MET A C 1
ATOM 1448 O O . MET A 1 185 ? -17.5 22.5 0.84 1 91.38 185 MET A O 1
ATOM 1452 N N . GLN A 1 186 ? -15.492 22.844 -0.096 1 91.12 186 GLN A N 1
ATOM 1453 C CA . GLN A 1 186 ? -15.453 21.5 -0.67 1 91.12 186 GLN A CA 1
ATOM 1454 C C . GLN A 1 186 ? -15.422 20.438 0.421 1 91.12 186 GLN A C 1
ATOM 1456 O O . GLN A 1 186 ? -16.031 19.375 0.272 1 91.12 186 GLN A O 1
ATOM 1461 N N . ALA A 1 187 ? -14.695 20.719 1.393 1 94.5 187 ALA A N 1
ATOM 1462 C CA . ALA A 1 187 ? -14.617 19.812 2.527 1 94.5 187 ALA A CA 1
ATOM 1463 C C . ALA A 1 187 ? -15.992 19.594 3.154 1 94.5 187 ALA A C 1
ATOM 1465 O O . ALA A 1 187 ? -16.344 18.469 3.535 1 94.5 187 ALA A O 1
ATOM 1466 N N . ALA A 1 188 ? -16.75 20.656 3.275 1 95.75 188 ALA A N 1
ATOM 1467 C CA . ALA A 1 188 ? -18.094 20.547 3.832 1 95.75 188 ALA A CA 1
ATOM 1468 C C . ALA A 1 188 ? -18.969 19.641 2.977 1 95.75 188 ALA A C 1
ATOM 1470 O O . ALA A 1 188 ? -19.781 18.875 3.504 1 95.75 188 ALA A O 1
ATOM 1471 N N . GLU A 1 189 ? -18.766 19.75 1.696 1 93.44 189 GLU A N 1
ATOM 1472 C CA . GLU A 1 189 ? -19.547 18.922 0.776 1 93.44 189 GLU A CA 1
ATOM 1473 C C . GLU A 1 189 ? -19.141 17.453 0.878 1 93.44 189 GLU A C 1
ATOM 1475 O O . GLU A 1 189 ? -20 16.562 0.808 1 93.44 189 GLU A O 1
ATOM 1480 N N . PHE A 1 190 ? -17.906 17.125 0.996 1 93.88 190 PHE A N 1
ATOM 1481 C CA . PHE A 1 190 ? -17.375 15.781 1.127 1 93.88 190 PHE A CA 1
ATOM 1482 C C . PHE A 1 190 ? -17.938 15.094 2.361 1 93.88 190 PHE A C 1
ATOM 1484 O O . PHE A 1 190 ? -18.219 13.891 2.338 1 93.88 190 PHE A O 1
ATOM 1491 N N . GLY A 1 191 ? -18.047 15.891 3.393 1 94.5 191 GLY A N 1
ATOM 1492 C CA . GLY A 1 191 ? -18.484 15.344 4.668 1 94.5 191 GLY A CA 1
ATOM 1493 C C . GLY A 1 191 ? -17.312 14.984 5.582 1 94.5 191 GLY A C 1
ATOM 1494 O O . GLY A 1 191 ? -16.156 15.055 5.172 1 94.5 191 GLY A O 1
ATOM 1495 N N . GLY A 1 192 ? -17.703 14.688 6.812 1 97 192 GLY A N 1
ATOM 1496 C CA . GLY A 1 192 ? -16.672 14.375 7.797 1 97 192 GLY A CA 1
ATOM 1497 C C . GLY A 1 192 ? -16.062 15.609 8.422 1 97 192 GLY A C 1
ATOM 1498 O O . GLY A 1 192 ? -16.625 16.703 8.352 1 97 192 GLY A O 1
ATOM 1499 N N . SER A 1 193 ? -14.93 15.383 9.023 1 98 193 SER A N 1
ATOM 1500 C CA . SER A 1 193 ? -14.273 16.453 9.758 1 98 193 SER A CA 1
ATOM 1501 C C . SER A 1 193 ? -13.375 17.281 8.844 1 98 193 SER A C 1
ATOM 1503 O O . SER A 1 193 ? -12.766 16.75 7.914 1 98 193 SER A O 1
ATOM 1505 N N . LEU A 1 194 ? -13.32 18.547 9.109 1 98.06 194 LEU A N 1
ATOM 1506 C CA . LEU A 1 194 ? -12.344 19.438 8.477 1 98.06 194 LEU A CA 1
ATOM 1507 C C . LEU A 1 194 ? -11.047 19.484 9.281 1 98.06 194 LEU A C 1
ATOM 1509 O O . LEU A 1 194 ? -11.078 19.719 10.492 1 98.06 194 LEU A O 1
ATOM 1513 N N . MET A 1 195 ? -9.992 19.203 8.625 1 97.06 195 MET A N 1
ATOM 1514 C CA . MET A 1 195 ? -8.672 19.312 9.227 1 97.06 195 MET A CA 1
ATOM 1515 C C . MET A 1 195 ? -7.902 20.484 8.625 1 97.06 195 MET A C 1
ATOM 1517 O O . MET A 1 195 ? -7.762 20.594 7.406 1 97.06 195 MET A O 1
ATOM 1521 N N . CYS A 1 196 ? -7.43 21.359 9.492 1 94.44 196 CYS A N 1
ATOM 1522 C CA . CYS A 1 196 ? -6.676 22.531 9.062 1 94.44 196 CYS A CA 1
ATOM 1523 C C . CYS A 1 196 ? -5.332 22.609 9.773 1 94.44 196 CYS A C 1
ATOM 1525 O O . CYS A 1 196 ? -5.227 22.266 10.953 1 94.44 196 CYS A O 1
ATOM 1527 N N . PHE A 1 197 ? -4.367 23 8.969 1 88.69 197 PHE A N 1
ATOM 1528 C CA . PHE A 1 197 ? -3.078 23.344 9.562 1 88.69 197 PHE A CA 1
ATOM 1529 C C . PHE A 1 197 ? -3.1 24.75 10.141 1 88.69 197 PHE A C 1
ATOM 1531 O O . PHE A 1 197 ? -3.686 25.656 9.555 1 88.69 197 PHE A O 1
ATOM 1538 N N . ASN A 1 198 ? -2.525 24.844 11.281 1 75.31 198 ASN A N 1
ATOM 1539 C CA . ASN A 1 198 ? -2.41 26.172 11.875 1 75.31 198 ASN A CA 1
ATOM 1540 C C . ASN A 1 198 ? -1.202 26.922 11.336 1 75.31 198 ASN A C 1
ATOM 1542 O O . ASN A 1 198 ? -0.164 27 11.992 1 75.31 198 ASN A O 1
ATOM 1546 N N . TYR A 1 199 ? -1.276 27.344 10.25 1 68.12 199 TYR A N 1
ATOM 1547 C CA . TYR A 1 199 ? -0.136 27.891 9.523 1 68.12 199 TYR A CA 1
ATOM 1548 C C . TYR A 1 199 ? -0.33 29.375 9.234 1 68.12 199 TYR A C 1
ATOM 1550 O O . TYR A 1 199 ? 0.625 30.156 9.289 1 68.12 199 TYR A O 1
ATOM 1558 N N . GLN A 1 200 ? -1.473 29.719 9.18 1 67.69 200 GLN A N 1
ATOM 1559 C CA . GLN A 1 200 ? -1.646 30.953 8.438 1 67.69 200 GLN A CA 1
ATOM 1560 C C . GLN A 1 200 ? -2.299 32.031 9.297 1 67.69 200 GLN A C 1
ATOM 1562 O O . GLN A 1 200 ? -2.012 33.219 9.148 1 67.69 200 GLN A O 1
ATOM 1567 N N . TYR A 1 201 ? -3.047 31.562 10.219 1 77.62 201 TYR A N 1
ATOM 1568 C CA . TYR A 1 201 ? -3.939 32.531 10.812 1 77.62 201 TYR A CA 1
ATOM 1569 C C . TYR A 1 201 ? -3.932 32.438 12.336 1 77.62 201 TYR A C 1
ATOM 1571 O O . TYR A 1 201 ? -3.719 31.359 12.891 1 77.62 201 TYR A O 1
ATOM 1579 N N . PRO A 1 202 ? -4.121 33.656 12.891 1 88.06 202 PRO A N 1
ATOM 1580 C CA . PRO A 1 202 ? -4.422 33.594 14.32 1 88.06 202 PRO A CA 1
ATOM 1581 C C . PRO A 1 202 ? -5.652 32.75 14.625 1 88.06 202 PRO A C 1
ATOM 1583 O O . PRO A 1 202 ? -6.516 32.562 13.766 1 88.06 202 PRO A O 1
ATOM 1586 N N . ILE A 1 203 ? -5.738 32.219 15.805 1 92.44 203 ILE A N 1
ATOM 1587 C CA . ILE A 1 203 ? -6.73 31.219 16.203 1 92.44 203 ILE A CA 1
ATOM 1588 C C . ILE A 1 203 ? -8.133 31.797 16.016 1 92.44 203 ILE A C 1
ATOM 1590 O O . ILE A 1 203 ? -9.07 31.078 15.672 1 92.44 203 ILE A O 1
ATOM 1594 N N . GLU A 1 204 ? -8.305 33.094 16.219 1 92.44 204 GLU A N 1
ATOM 1595 C CA . GLU A 1 204 ? -9.609 33.719 16.031 1 92.44 204 GLU A CA 1
ATOM 1596 C C . GLU A 1 204 ? -10.094 33.594 14.594 1 92.44 204 GLU A C 1
ATOM 1598 O O . GLU A 1 204 ? -11.266 33.312 14.344 1 92.44 204 GLU A O 1
ATOM 1603 N N . GLN A 1 205 ? -9.18 33.844 13.742 1 91.25 205 GLN A N 1
ATOM 1604 C CA . GLN A 1 205 ? -9.508 33.719 12.328 1 91.25 205 GLN A CA 1
ATOM 1605 C C . GLN A 1 205 ? -9.773 32.25 11.961 1 91.25 205 GLN A C 1
ATOM 1607 O O . GLN A 1 205 ? -10.656 31.953 11.156 1 91.25 205 GLN A O 1
ATOM 1612 N N . GLN A 1 206 ? -9 31.391 12.516 1 92 206 GLN A N 1
ATOM 1613 C CA . GLN A 1 206 ? -9.234 29.969 12.297 1 92 206 GLN A CA 1
ATOM 1614 C C . GLN A 1 206 ? -10.609 29.547 12.797 1 92 206 GLN A C 1
ATOM 1616 O O . GLN A 1 206 ? -11.289 28.734 12.164 1 92 206 GLN A O 1
ATOM 1621 N N . ALA A 1 207 ? -11.039 30.062 13.93 1 94.19 207 ALA A N 1
ATOM 1622 C CA . ALA A 1 207 ? -12.367 29.781 14.477 1 94.19 207 ALA A CA 1
ATOM 1623 C C . ALA A 1 207 ? -13.461 30.188 13.508 1 94.19 207 ALA A C 1
ATOM 1625 O O . ALA A 1 207 ? -14.461 29.484 13.336 1 94.19 207 ALA A O 1
ATOM 1626 N N . ALA A 1 208 ? -13.25 31.297 12.906 1 93.94 208 ALA A N 1
ATOM 1627 C CA . ALA A 1 208 ? -14.227 31.781 11.938 1 93.94 208 ALA A CA 1
ATOM 1628 C C . ALA A 1 208 ? -14.328 30.844 10.734 1 93.94 208 ALA A C 1
ATOM 1630 O O . ALA A 1 208 ? -15.414 30.641 10.195 1 93.94 208 ALA A O 1
ATOM 1631 N N . VAL A 1 209 ? -13.188 30.344 10.297 1 93.25 209 VAL A N 1
ATOM 1632 C CA . VAL A 1 209 ? -13.156 29.391 9.195 1 93.25 209 VAL A CA 1
ATOM 1633 C C . VAL A 1 209 ? -13.945 28.141 9.578 1 93.25 209 VAL A C 1
ATOM 1635 O O . VAL A 1 209 ? -14.734 27.625 8.781 1 93.25 209 VAL A O 1
ATOM 1638 N N . PHE A 1 210 ? -13.75 27.594 10.773 1 95.88 210 PHE A N 1
ATOM 1639 C CA . PHE A 1 210 ? -14.492 26.438 11.242 1 95.88 210 PHE A CA 1
ATOM 1640 C C . PHE A 1 210 ? -15.984 26.719 11.289 1 95.88 210 PHE A C 1
ATOM 1642 O O . PHE A 1 210 ? -16.797 25.859 10.953 1 95.88 210 PHE A O 1
ATOM 1649 N N . ASP A 1 211 ? -16.344 27.906 11.719 1 96.19 211 ASP A N 1
ATOM 1650 C CA . ASP A 1 211 ? -17.75 28.266 11.773 1 96.19 211 ASP A CA 1
ATOM 1651 C C . ASP A 1 211 ? -18.375 28.281 10.383 1 96.19 211 ASP A C 1
ATOM 1653 O O . ASP A 1 211 ? -19.484 27.797 10.195 1 96.19 211 ASP A O 1
ATOM 1657 N N . GLU A 1 212 ? -17.656 28.859 9.469 1 95.62 212 GLU A N 1
ATOM 1658 C CA . GLU A 1 212 ? -18.125 28.859 8.086 1 95.62 212 GLU A CA 1
ATOM 1659 C C . GLU A 1 212 ? -18.312 27.438 7.574 1 95.62 212 GLU A C 1
ATOM 1661 O O . GLU A 1 212 ? -19.312 27.141 6.914 1 95.62 212 GLU A O 1
ATOM 1666 N N . TRP A 1 213 ? -17.344 26.609 7.789 1 97.38 213 TRP A N 1
ATOM 1667 C CA . TRP A 1 213 ? -17.406 25.203 7.398 1 97.38 213 TRP A CA 1
ATOM 1668 C C . TRP A 1 213 ? -18.609 24.516 8.031 1 97.38 213 TRP A C 1
ATOM 1670 O O . TRP A 1 213 ? -19.344 23.781 7.359 1 97.38 213 TRP A O 1
ATOM 1680 N N . ARG A 1 214 ? -18.844 24.703 9.336 1 97.94 214 ARG A N 1
ATOM 1681 C CA . ARG A 1 214 ? -19.953 24.094 10.055 1 97.94 214 ARG A CA 1
ATOM 1682 C C . ARG A 1 214 ? -21.297 24.5 9.438 1 97.94 214 ARG A C 1
ATOM 1684 O O . ARG A 1 214 ? -22.188 23.672 9.297 1 97.94 214 ARG A O 1
ATOM 1691 N N . GLU A 1 215 ? -21.375 25.734 9.141 1 97.75 215 GLU A N 1
ATOM 1692 C CA . GLU A 1 215 ? -22.609 26.219 8.539 1 97.75 215 GLU A CA 1
ATOM 1693 C C . GLU A 1 215 ? -22.875 25.531 7.195 1 97.75 215 GLU A C 1
ATOM 1695 O O . GLU A 1 215 ? -23.984 25.062 6.945 1 97.75 215 GLU A O 1
ATOM 1700 N N . LYS A 1 216 ? -21.859 25.531 6.383 1 97.25 216 LYS A N 1
ATOM 1701 C CA . LYS A 1 216 ? -22 24.875 5.082 1 97.25 216 LYS A CA 1
ATOM 1702 C C . LYS A 1 216 ? -22.297 23.391 5.246 1 97.25 216 LYS A C 1
ATOM 1704 O O . LYS A 1 216 ? -23.078 22.812 4.48 1 97.25 216 LYS A O 1
ATOM 1709 N N . TYR A 1 217 ? -21.656 22.75 6.164 1 97.75 217 TYR A N 1
ATOM 1710 C CA . TYR A 1 217 ? -21.875 21.328 6.457 1 97.75 217 TYR A CA 1
ATOM 1711 C C . TYR A 1 217 ? -23.344 21.078 6.809 1 97.75 217 TYR A C 1
ATOM 1713 O O . TYR A 1 217 ? -23.969 20.172 6.258 1 97.75 217 TYR A O 1
ATOM 1721 N N . ARG A 1 218 ? -23.922 21.891 7.691 1 97.94 218 ARG A N 1
ATOM 1722 C CA . ARG A 1 218 ? -25.312 21.766 8.109 1 97.94 218 ARG A CA 1
ATOM 1723 C C . ARG A 1 218 ? -26.266 21.938 6.926 1 97.94 218 ARG A C 1
ATOM 1725 O O . ARG A 1 218 ? -27.281 21.234 6.82 1 97.94 218 ARG A O 1
ATOM 1732 N N . GLU A 1 219 ? -25.922 22.844 6.125 1 97.56 219 GLU A N 1
ATOM 1733 C CA . GLU A 1 219 ? -26.734 23.109 4.945 1 97.56 219 GLU A CA 1
ATOM 1734 C C . GLU A 1 219 ? -26.719 21.906 3.998 1 97.56 219 GLU A C 1
ATOM 1736 O O . GLU A 1 219 ? -27.75 21.578 3.402 1 97.56 219 GLU A O 1
ATOM 1741 N N . THR A 1 220 ? -25.625 21.312 3.893 1 96.19 220 THR A N 1
ATOM 1742 C CA . THR A 1 220 ? -25.422 20.266 2.902 1 96.19 220 THR A CA 1
ATOM 1743 C C . THR A 1 220 ? -25.953 18.922 3.414 1 96.19 220 THR A C 1
ATOM 1745 O O . THR A 1 220 ? -26.625 18.203 2.684 1 96.19 220 THR A O 1
ATOM 1748 N N . HIS A 1 221 ? -25.672 18.594 4.66 1 95.88 221 HIS A N 1
ATOM 1749 C CA . HIS A 1 221 ? -25.906 17.25 5.168 1 95.88 221 HIS A CA 1
ATOM 1750 C C . HIS A 1 221 ? -27.094 17.234 6.129 1 95.88 221 HIS A C 1
ATOM 1752 O O . HIS A 1 221 ? -27.578 16.156 6.5 1 95.88 221 HIS A O 1
ATOM 1758 N N . LYS A 1 222 ? -27.547 18.297 6.605 1 97.12 222 LYS A N 1
ATOM 1759 C CA . LYS A 1 222 ? -28.688 18.422 7.508 1 97.12 222 LYS A CA 1
ATOM 1760 C C . LYS A 1 222 ? -28.422 17.688 8.82 1 97.12 222 LYS A C 1
ATOM 1762 O O . LYS A 1 222 ? -29.328 17.062 9.367 1 97.12 222 LYS A O 1
ATOM 1767 N N . THR A 1 223 ? -27.203 17.625 9.195 1 96.44 223 THR A N 1
ATOM 1768 C CA . THR A 1 223 ? -26.766 17.062 10.461 1 96.44 223 THR A CA 1
ATOM 1769 C C . THR A 1 223 ? -25.625 17.891 11.062 1 96.44 223 THR A C 1
ATOM 1771 O O . THR A 1 223 ? -25.094 18.781 10.398 1 96.44 223 THR A O 1
ATOM 1774 N N . GLU A 1 224 ? -25.406 17.719 12.344 1 96.62 224 GLU A N 1
ATOM 1775 C CA . GLU A 1 224 ? -24.328 18.438 12.992 1 96.62 224 GLU A CA 1
ATOM 1776 C C . GLU A 1 224 ? -22.969 17.922 12.531 1 96.62 224 GLU A C 1
ATOM 1778 O O . GLU A 1 224 ? -22.75 16.719 12.43 1 96.62 224 GLU A O 1
ATOM 1783 N N . PRO A 1 225 ? -22.125 18.766 12.172 1 96.5 225 PRO A N 1
ATOM 1784 C CA . PRO A 1 225 ? -20.781 18.344 11.789 1 96.5 225 PRO A CA 1
ATOM 1785 C C . PRO A 1 225 ? -19.984 17.734 12.945 1 96.5 225 PRO A C 1
ATOM 1787 O O . PRO A 1 225 ? -20.219 18.094 14.109 1 96.5 225 PRO A O 1
ATOM 1790 N N . PRO A 1 226 ? -19.094 16.859 12.617 1 97.44 226 PRO A N 1
ATOM 1791 C CA . PRO A 1 226 ? -18.141 16.406 13.641 1 97.44 226 PRO A CA 1
ATOM 1792 C C . PRO A 1 226 ? -17.172 17.516 14.062 1 97.44 226 PRO A C 1
ATOM 1794 O O . PRO A 1 226 ? -17.125 18.562 13.422 1 97.44 226 PRO A O 1
ATOM 1797 N N . ALA A 1 227 ? -16.453 17.281 15.125 1 97.44 227 ALA A N 1
ATOM 1798 C CA . ALA A 1 227 ? -15.453 18.234 15.578 1 97.44 227 ALA A CA 1
ATOM 1799 C C . ALA A 1 227 ? -14.352 18.406 14.539 1 97.44 227 ALA A C 1
ATOM 1801 O O . ALA A 1 227 ? -13.883 17.422 13.945 1 97.44 227 ALA A O 1
ATOM 1802 N N . PRO A 1 228 ? -13.969 19.656 14.242 1 97.75 228 PRO A N 1
ATOM 1803 C CA . PRO A 1 228 ? -12.828 19.875 13.352 1 97.75 228 PRO A CA 1
ATOM 1804 C C . PRO A 1 228 ? -11.5 19.484 13.992 1 97.75 228 PRO A C 1
ATOM 1806 O O . PRO A 1 228 ? -11.438 19.219 15.195 1 97.75 228 PRO A O 1
ATOM 1809 N N . VAL A 1 229 ? -10.516 19.359 13.164 1 97.75 229 VAL A N 1
ATOM 1810 C CA . VAL A 1 229 ? -9.172 19 13.609 1 97.75 229 VAL A CA 1
ATOM 1811 C C . VAL A 1 229 ? -8.211 20.156 13.383 1 97.75 229 VAL A C 1
ATOM 1813 O O . VAL A 1 229 ? -8.156 20.719 12.281 1 97.75 229 VAL A O 1
ATOM 1816 N N . LEU A 1 230 ? -7.531 20.547 14.367 1 96.81 230 LEU A N 1
ATOM 1817 C CA . LEU A 1 230 ? -6.48 21.562 14.273 1 96.81 230 LEU A CA 1
ATOM 1818 C C . LEU A 1 230 ? -5.102 20.906 14.391 1 96.81 230 LEU A C 1
ATOM 1820 O O . LEU A 1 230 ? -4.824 20.188 15.352 1 96.81 230 LEU A O 1
ATOM 1824 N N . LEU A 1 231 ? -4.246 21.109 13.383 1 96.94 231 LEU A N 1
ATOM 1825 C CA . LEU A 1 231 ? -2.914 20.531 13.328 1 96.94 231 LEU A CA 1
ATOM 1826 C C . LEU A 1 231 ? -1.842 21.578 13.562 1 96.94 231 LEU A C 1
ATOM 1828 O O . LEU A 1 231 ? -1.804 22.609 12.867 1 96.94 231 LEU A O 1
ATOM 1832 N N . ASP A 1 232 ? -0.957 21.328 14.523 1 96.25 232 ASP A N 1
ATOM 1833 C CA . ASP A 1 232 ? 0.154 22.203 14.875 1 96.25 232 ASP A CA 1
ATOM 1834 C C . ASP A 1 232 ? 1.485 21.453 14.812 1 96.25 232 ASP A C 1
ATOM 1836 O O . ASP A 1 232 ? 1.525 20.234 14.961 1 96.25 232 ASP A O 1
ATOM 1840 N N . PHE A 1 233 ? 2.523 22.25 14.547 1 96.94 233 PHE A N 1
ATOM 1841 C CA . PHE A 1 233 ? 3.811 21.781 15.055 1 96.94 233 PHE A CA 1
ATOM 1842 C C . PHE A 1 233 ? 3.889 21.938 16.562 1 96.94 233 PHE A C 1
ATOM 1844 O O . PHE A 1 233 ? 3.369 22.906 17.125 1 96.94 233 PHE A O 1
ATOM 1851 N N . ALA A 1 234 ? 4.551 20.938 17.203 1 97.31 234 ALA A N 1
ATOM 1852 C CA . ALA A 1 234 ? 4.512 21 18.672 1 97.31 234 ALA A CA 1
ATOM 1853 C C . ALA A 1 234 ? 5.867 20.641 19.266 1 97.31 234 ALA A C 1
ATOM 1855 O O . ALA A 1 234 ? 6.664 19.953 18.641 1 97.31 234 ALA A O 1
ATOM 1856 N N . TYR A 1 235 ? 6.148 21.125 20.391 1 98.31 235 TYR A N 1
ATOM 1857 C CA . TYR A 1 235 ? 7.25 20.719 21.266 1 98.31 235 TYR A CA 1
ATOM 1858 C C . TYR A 1 235 ? 6.895 20.953 22.719 1 98.31 235 TYR A C 1
ATOM 1860 O O . TYR A 1 235 ? 6.559 22.062 23.125 1 98.31 235 TYR A O 1
ATOM 1868 N N . CYS A 1 236 ? 6.859 19.906 23.469 1 98.62 236 CYS A N 1
ATOM 1869 C CA . CYS A 1 236 ? 6.527 19.938 24.875 1 98.62 236 CYS A CA 1
ATOM 1870 C C . CYS A 1 236 ? 7.754 19.625 25.734 1 98.62 236 CYS A C 1
ATOM 1872 O O . CYS A 1 236 ? 8.398 18.594 25.547 1 98.62 236 CYS A O 1
ATOM 1874 N N . HIS A 1 237 ? 8.125 20.5 26.594 1 98.5 237 HIS A N 1
ATOM 1875 C CA . HIS A 1 237 ? 9.258 20.344 27.5 1 98.5 237 HIS A CA 1
ATOM 1876 C C . HIS A 1 237 ? 9.008 21.062 28.828 1 98.5 237 HIS A C 1
ATOM 1878 O O . HIS A 1 237 ? 8.281 22.062 28.859 1 98.5 237 HIS A O 1
ATOM 1884 N N . GLU A 1 238 ? 9.641 20.641 29.922 1 98.25 238 GLU A N 1
ATOM 1885 C CA . GLU A 1 238 ? 9.414 21.188 31.25 1 98.25 238 GLU A CA 1
ATOM 1886 C C . GLU A 1 238 ? 10.008 22.594 31.359 1 98.25 238 GLU A C 1
ATOM 1888 O O . GLU A 1 238 ? 9.57 23.391 32.188 1 98.25 238 GLU A O 1
ATOM 1893 N N . ASP A 1 239 ? 10.961 22.891 30.609 1 98.12 239 ASP A N 1
ATOM 1894 C CA . ASP A 1 239 ? 11.656 24.172 30.641 1 98.12 239 ASP A CA 1
ATOM 1895 C C . ASP A 1 239 ? 11.242 25.047 29.469 1 98.12 239 ASP A C 1
ATOM 1897 O O . ASP A 1 239 ? 11.625 24.797 28.328 1 98.12 239 ASP A O 1
ATOM 1901 N N . ALA A 1 240 ? 10.594 26.156 29.734 1 96.62 240 ALA A N 1
ATOM 1902 C CA . ALA A 1 240 ? 10.047 27.062 28.719 1 96.62 240 ALA A CA 1
ATOM 1903 C C . ALA A 1 240 ? 11.156 27.656 27.875 1 96.62 240 ALA A C 1
ATOM 1905 O O . ALA A 1 240 ? 10.984 27.875 26.672 1 96.62 240 ALA A O 1
ATOM 1906 N N . ASP A 1 241 ? 12.273 27.953 28.469 1 96.75 241 ASP A N 1
ATOM 1907 C CA . ASP A 1 241 ? 13.391 28.531 27.719 1 96.75 241 ASP A CA 1
ATOM 1908 C C . ASP A 1 241 ? 13.945 27.516 26.719 1 96.75 241 ASP A C 1
ATOM 1910 O O . ASP A 1 241 ? 14.312 27.891 25.594 1 96.75 241 ASP A O 1
ATOM 1914 N N . HIS A 1 242 ? 14.008 26.328 27.203 1 97.44 242 HIS A N 1
ATOM 1915 C CA . HIS A 1 242 ? 14.453 25.266 26.297 1 97.44 242 HIS A CA 1
ATOM 1916 C C . HIS A 1 242 ? 13.508 25.109 25.109 1 97.44 242 HIS A C 1
ATOM 1918 O O . HIS A 1 242 ? 13.953 24.859 23.984 1 97.44 242 HIS A O 1
ATOM 1924 N N . VAL A 1 243 ? 12.25 25.25 25.281 1 97.62 243 VAL A N 1
ATOM 1925 C CA . VAL A 1 243 ? 11.234 25.125 24.25 1 97.62 243 VAL A CA 1
ATOM 1926 C C . VAL A 1 243 ? 11.484 26.141 23.141 1 97.62 243 VAL A C 1
ATOM 1928 O O . VAL A 1 243 ? 11.5 25.812 21.953 1 97.62 243 VAL A O 1
ATOM 1931 N N . GLU A 1 244 ? 11.648 27.359 23.531 1 94.88 244 GLU A N 1
ATOM 1932 C CA . GLU A 1 244 ? 11.828 28.438 22.562 1 94.88 244 GLU A CA 1
ATOM 1933 C C . GLU A 1 244 ? 13.086 28.219 21.734 1 94.88 244 GLU A C 1
ATOM 1935 O O . GLU A 1 244 ? 13.055 28.391 20.5 1 94.88 244 GLU A O 1
ATOM 1940 N N . ALA A 1 245 ? 14.156 27.906 22.422 1 96.06 245 ALA A N 1
ATOM 1941 C CA . ALA A 1 245 ? 15.414 27.672 21.719 1 96.06 245 ALA A CA 1
ATOM 1942 C C . ALA A 1 245 ? 15.289 26.484 20.766 1 96.06 245 ALA A C 1
ATOM 1944 O O . ALA A 1 245 ? 15.812 26.516 19.656 1 96.06 245 ALA A O 1
ATOM 1945 N N . HIS A 1 246 ? 14.648 25.484 21.266 1 96.31 246 HIS A N 1
ATOM 1946 C CA . HIS A 1 246 ? 14.438 24.281 20.469 1 96.31 246 HIS A CA 1
ATOM 1947 C C . HIS A 1 246 ? 13.633 24.578 19.219 1 96.31 246 HIS A C 1
ATOM 1949 O O . HIS A 1 246 ? 14.016 24.156 18.109 1 96.31 246 HIS A O 1
ATOM 1955 N N . MET A 1 247 ? 12.562 25.25 19.312 1 94.56 247 MET A N 1
ATOM 1956 C CA . MET A 1 247 ? 11.688 25.578 18.188 1 94.56 247 MET A CA 1
ATOM 1957 C C . MET A 1 247 ? 12.406 26.453 17.172 1 94.56 247 MET A C 1
ATOM 1959 O O . MET A 1 247 ? 12.273 26.266 15.969 1 94.56 247 MET A O 1
ATOM 1963 N N . GLN A 1 248 ? 13.109 27.438 17.703 1 93.94 248 GLN A N 1
ATOM 1964 C CA . GLN A 1 248 ? 13.852 28.312 16.812 1 93.94 248 GLN A CA 1
ATOM 1965 C C . GLN A 1 248 ? 14.836 27.531 15.953 1 93.94 248 GLN A C 1
ATOM 1967 O O . GLN A 1 248 ? 14.977 27.797 14.758 1 93.94 248 GLN A O 1
ATOM 1972 N N . LYS A 1 249 ? 15.438 26.641 16.531 1 95.25 249 LYS A N 1
ATOM 1973 C CA . LYS A 1 249 ? 16.469 25.875 15.828 1 95.25 249 LYS A CA 1
ATOM 1974 C C . LYS A 1 249 ? 15.852 24.891 14.844 1 95.25 249 LYS A C 1
ATOM 1976 O O . LYS A 1 249 ? 16.125 24.953 13.648 1 95.25 249 LYS A O 1
ATOM 1981 N N . TYR A 1 250 ? 15.016 24.047 15.297 1 96.5 250 TYR A N 1
ATOM 1982 C CA . TYR A 1 250 ? 14.602 22.891 14.508 1 96.5 250 TYR A CA 1
ATOM 1983 C C . TYR A 1 250 ? 13.398 23.234 13.641 1 96.5 250 TYR A C 1
ATOM 1985 O O . TYR A 1 250 ? 13.328 22.828 12.477 1 96.5 250 TYR A O 1
ATOM 1993 N N . LEU A 1 251 ? 12.367 23.922 14.195 1 95.75 251 LEU A N 1
ATOM 1994 C CA . LEU A 1 251 ? 11.234 24.312 13.375 1 95.75 251 LEU A CA 1
ATOM 1995 C C . LEU A 1 251 ? 11.656 25.297 12.297 1 95.75 251 LEU A C 1
ATOM 1997 O O . LEU A 1 251 ? 11.102 25.312 11.195 1 95.75 251 LEU A O 1
ATOM 2001 N N . GLY A 1 252 ? 12.609 26.125 12.656 1 93.12 252 GLY A N 1
ATOM 2002 C CA . GLY A 1 252 ? 13.148 27.031 11.656 1 93.12 252 GLY A CA 1
ATOM 2003 C C . GLY A 1 252 ? 13.727 26.312 10.445 1 93.12 252 GLY A C 1
ATOM 2004 O O . GLY A 1 252 ? 13.492 26.734 9.305 1 93.12 252 GLY A O 1
ATOM 2005 N N . ALA A 1 253 ? 14.453 25.297 10.719 1 92.75 253 ALA A N 1
ATOM 2006 C CA . ALA A 1 253 ? 15.047 24.516 9.641 1 92.75 253 ALA A CA 1
ATOM 2007 C C . ALA A 1 253 ? 13.961 23.922 8.742 1 92.75 253 ALA A C 1
ATOM 2009 O O . ALA A 1 253 ? 14.078 23.953 7.512 1 92.75 253 ALA A O 1
ATOM 2010 N N . PHE A 1 254 ? 13.016 23.422 9.328 1 95.06 254 PHE A N 1
ATOM 2011 C CA . PHE A 1 254 ? 11.945 22.844 8.531 1 95.06 254 PHE A CA 1
ATOM 2012 C C . PHE A 1 254 ? 11.156 23.922 7.793 1 95.06 254 PHE A C 1
ATOM 2014 O O . PHE A 1 254 ? 10.719 23.703 6.66 1 95.06 254 PHE A O 1
ATOM 2021 N N . TYR A 1 255 ? 10.891 24.984 8.438 1 94.25 255 TYR A N 1
ATOM 2022 C CA . TYR A 1 255 ? 10.148 26.094 7.832 1 94.25 255 TYR A CA 1
ATOM 2023 C C . TYR A 1 255 ? 10.758 26.484 6.492 1 94.25 255 TYR A C 1
ATOM 2025 O O . TYR A 1 255 ? 10.039 26.719 5.52 1 94.25 255 TYR A O 1
ATOM 2033 N N . ASN A 1 256 ? 12.008 26.516 6.445 1 92.12 256 ASN A N 1
ATOM 2034 C CA . ASN A 1 256 ? 12.688 26.859 5.203 1 92.12 256 ASN A CA 1
ATOM 2035 C C . ASN A 1 256 ? 12.414 25.828 4.113 1 92.12 256 ASN A C 1
ATOM 2037 O O . ASN A 1 256 ? 12.172 26.172 2.959 1 92.12 256 ASN A O 1
ATOM 2041 N N . ALA A 1 257 ? 12.477 24.578 4.473 1 92.94 257 ALA A N 1
ATOM 2042 C CA . ALA A 1 257 ? 12.18 23.516 3.525 1 92.94 257 ALA A CA 1
ATOM 2043 C C . ALA A 1 257 ? 10.734 23.594 3.029 1 92.94 257 ALA A C 1
ATOM 2045 O O . ALA A 1 257 ? 10.461 23.375 1.85 1 92.94 257 ALA A O 1
ATOM 2046 N N . MET A 1 258 ? 9.852 23.875 3.926 1 92.69 258 MET A N 1
ATOM 2047 C CA . MET A 1 258 ? 8.43 24.031 3.604 1 92.69 258 MET A CA 1
ATOM 2048 C C . MET A 1 258 ? 8.219 25.188 2.623 1 92.69 258 MET A C 1
ATOM 2050 O O . MET A 1 258 ? 7.516 25.031 1.622 1 92.69 258 MET A O 1
ATOM 2054 N N . VAL A 1 259 ? 8.836 26.312 2.896 1 90.81 259 VAL A N 1
ATOM 2055 C CA . VAL A 1 259 ? 8.719 27.484 2.035 1 90.81 259 VAL A CA 1
ATOM 2056 C C . VAL A 1 259 ? 9.266 27.156 0.646 1 90.81 259 VAL A C 1
ATOM 2058 O O . VAL A 1 259 ? 8.664 27.531 -0.365 1 90.81 259 VAL A O 1
ATOM 2061 N N . ASP A 1 260 ? 10.367 26.469 0.604 1 89.88 260 ASP A N 1
ATOM 2062 C CA . ASP A 1 260 ? 10.961 26.094 -0.671 1 89.88 260 ASP A CA 1
ATOM 2063 C C . ASP A 1 260 ? 10.047 25.141 -1.439 1 89.88 260 ASP A C 1
ATOM 2065 O O . ASP A 1 260 ? 9.836 25.312 -2.643 1 89.88 260 ASP A O 1
ATOM 2069 N N . HIS A 1 261 ? 9.492 24.141 -0.767 1 92.19 261 HIS A N 1
ATOM 2070 C CA . HIS A 1 261 ? 8.672 23.109 -1.392 1 92.19 261 HIS A CA 1
ATOM 2071 C C . HIS A 1 261 ? 7.418 23.719 -2.021 1 92.19 261 HIS A C 1
ATOM 2073 O O . HIS A 1 261 ? 7.074 23.391 -3.16 1 92.19 261 HIS A O 1
ATOM 2079 N N . TYR A 1 262 ? 6.75 24.547 -1.313 1 89 262 TYR A N 1
ATOM 2080 C CA . TYR A 1 262 ? 5.484 25.094 -1.776 1 89 262 TYR A CA 1
ATOM 2081 C C . TYR A 1 262 ? 5.703 26.406 -2.533 1 89 262 TYR A C 1
ATOM 2083 O O . TYR A 1 262 ? 4.758 26.984 -3.074 1 89 262 TYR A O 1
ATOM 2091 N N . GLU A 1 263 ? 6.934 26.891 -2.527 1 86.81 263 GLU A N 1
ATOM 2092 C CA . GLU A 1 263 ? 7.258 28.172 -3.145 1 86.81 263 GLU A CA 1
ATOM 2093 C C . GLU A 1 263 ? 6.402 29.297 -2.566 1 86.81 263 GLU A C 1
ATOM 2095 O O . GLU A 1 263 ? 5.824 30.094 -3.312 1 86.81 263 GLU A O 1
ATOM 2100 N N . PHE A 1 264 ? 6.234 29.297 -1.315 1 77.69 264 PHE A N 1
ATOM 2101 C CA . PHE A 1 264 ? 5.34 30.234 -0.652 1 77.69 264 PHE A CA 1
ATOM 2102 C C . PHE A 1 264 ? 5.793 31.672 -0.887 1 77.69 264 PHE A C 1
ATOM 2104 O O . PHE A 1 264 ? 5.02 32.625 -0.684 1 77.69 264 PHE A O 1
ATOM 2111 N N . ASP A 1 265 ? 6.992 31.891 -1.306 1 74.44 265 ASP A N 1
ATOM 2112 C CA . ASP A 1 265 ? 7.461 33.219 -1.627 1 74.44 265 ASP A CA 1
ATOM 2113 C C . ASP A 1 265 ? 7.574 33.438 -3.137 1 74.44 265 ASP A C 1
ATOM 2115 O O . ASP A 1 265 ? 8.211 34.375 -3.6 1 74.44 265 ASP A O 1
ATOM 2119 N N . GLY A 1 266 ? 6.973 32.438 -3.777 1 73.25 266 GLY A N 1
ATOM 2120 C CA . GLY A 1 266 ? 7.004 32.5 -5.23 1 73.25 266 GLY A CA 1
ATOM 2121 C C . GLY A 1 266 ? 5.855 33.312 -5.805 1 73.25 266 GLY A C 1
ATOM 2122 O O . GLY A 1 266 ? 5 33.812 -5.062 1 73.25 266 GLY A O 1
ATOM 2123 N N . LYS A 1 267 ? 5.805 33.625 -7.125 1 69.25 267 LYS A N 1
ATOM 2124 C CA . LYS A 1 267 ? 4.812 34.469 -7.789 1 69.25 267 LYS A CA 1
ATOM 2125 C C . LYS A 1 267 ? 3.803 33.625 -8.562 1 69.25 267 LYS A C 1
ATOM 2127 O O . LYS A 1 267 ? 2.889 34.156 -9.188 1 69.25 267 LYS A O 1
ATOM 2132 N N . HIS A 1 268 ? 3.879 32.281 -8.367 1 71.31 268 HIS A N 1
ATOM 2133 C CA . HIS A 1 268 ? 3.139 31.438 -9.281 1 71.31 268 HIS A CA 1
ATOM 2134 C C . HIS A 1 268 ? 1.686 31.281 -8.844 1 71.31 268 HIS A C 1
ATOM 2136 O O . HIS A 1 268 ? 0.821 30.938 -9.648 1 71.31 268 HIS A O 1
ATOM 2142 N N . PHE A 1 269 ? 1.294 31.484 -7.672 1 68.75 269 PHE A N 1
ATOM 2143 C CA . PHE A 1 269 ? -0.033 31.203 -7.141 1 68.75 269 PHE A CA 1
ATOM 2144 C C . PHE A 1 269 ? -1.067 32.156 -7.734 1 68.75 269 PHE A C 1
ATOM 2146 O O . PHE A 1 269 ? -2.23 31.781 -7.906 1 68.75 269 PHE A O 1
ATOM 2153 N N . GLY A 1 270 ? -0.679 33.344 -8.078 1 63 270 GLY A N 1
ATOM 2154 C CA . GLY A 1 270 ? -1.589 34.312 -8.641 1 63 270 GLY A CA 1
ATOM 2155 C C . GLY A 1 270 ? -2.092 33.969 -10.023 1 63 270 GLY A C 1
ATOM 2156 O O . GLY A 1 270 ? -3.088 34.5 -10.492 1 63 270 GLY A O 1
ATOM 2157 N N . LYS A 1 271 ? -1.338 33.125 -10.797 1 66.69 271 LYS A N 1
ATOM 2158 C CA . LYS A 1 271 ? -1.689 32.781 -12.18 1 66.69 271 LYS A CA 1
ATOM 2159 C C . LYS A 1 271 ? -2.402 31.438 -12.25 1 66.69 271 LYS A C 1
ATOM 2161 O O . LYS A 1 271 ? -2.822 31.016 -13.328 1 66.69 271 LYS A O 1
ATOM 2166 N N . THR A 1 272 ? -2.545 30.828 -10.992 1 65.69 272 THR A N 1
ATOM 2167 C CA . THR A 1 272 ? -3.162 29.5 -10.984 1 65.69 272 THR A CA 1
ATOM 2168 C C . THR A 1 272 ? -4.586 29.578 -10.438 1 65.69 272 THR A C 1
ATOM 2170 O O . THR A 1 272 ? -4.797 29.984 -9.297 1 65.69 272 THR A O 1
ATOM 2173 N N . HIS A 1 273 ? -5.469 29.109 -11.305 1 65.5 273 HIS A N 1
ATOM 2174 C CA . HIS A 1 273 ? -6.879 29.188 -10.93 1 65.5 273 HIS A CA 1
ATOM 2175 C C . HIS A 1 273 ? -7.16 28.375 -9.672 1 65.5 273 HIS A C 1
ATOM 2177 O O . HIS A 1 273 ? -6.695 27.25 -9.539 1 65.5 273 HIS A O 1
ATOM 2183 N N . ASN A 1 274 ? -7.828 28.969 -8.664 1 66.44 274 ASN A N 1
ATOM 2184 C CA . ASN A 1 274 ? -8.281 28.359 -7.426 1 66.44 274 ASN A CA 1
ATOM 2185 C C . ASN A 1 274 ? -7.191 28.391 -6.355 1 66.44 274 ASN A C 1
ATOM 2187 O O . ASN A 1 274 ? -7.344 27.797 -5.289 1 66.44 274 ASN A O 1
ATOM 2191 N N . TYR A 1 275 ? -6.145 28.984 -6.621 1 69.69 275 TYR A N 1
ATOM 2192 C CA . TYR A 1 275 ? -5.074 29.062 -5.633 1 69.69 275 TYR A CA 1
ATOM 2193 C C . TYR A 1 275 ? -4.691 30.516 -5.359 1 69.69 275 TYR A C 1
ATOM 2195 O O . TYR A 1 275 ? -3.65 30.797 -4.754 1 69.69 275 TYR A O 1
ATOM 2203 N N . GLU A 1 276 ? -5.5 31.422 -5.746 1 69.81 276 GLU A N 1
ATOM 2204 C CA . GLU A 1 276 ? -5.223 32.844 -5.676 1 69.81 276 GLU A CA 1
ATOM 2205 C C . GLU A 1 276 ? -5.055 33.312 -4.23 1 69.81 276 GLU A C 1
ATOM 2207 O O . GLU A 1 276 ? -4.312 34.25 -3.953 1 69.81 276 GLU A O 1
ATOM 2212 N N . SER A 1 277 ? -5.73 32.594 -3.303 1 68.5 277 SER A N 1
ATOM 2213 C CA . SER A 1 277 ? -5.68 33 -1.899 1 68.5 277 SER A CA 1
ATOM 2214 C C . SER A 1 277 ? -4.266 32.875 -1.344 1 68.5 277 SER A C 1
ATOM 2216 O O . SER A 1 277 ? -3.895 33.594 -0.416 1 68.5 277 SER A O 1
ATOM 2218 N N . TYR A 1 278 ? -3.52 32.062 -1.924 1 70.94 278 TYR A N 1
ATOM 2219 C CA . TYR A 1 278 ? -2.158 31.844 -1.444 1 70.94 278 TYR A CA 1
ATOM 2220 C C . TYR A 1 278 ? -1.234 32.969 -1.903 1 70.94 278 TYR A C 1
ATOM 2222 O O . TYR A 1 278 ? -0.152 33.156 -1.344 1 70.94 278 TYR A O 1
ATOM 2230 N N . GLN A 1 279 ? -1.668 33.688 -2.947 1 69.19 279 GLN A N 1
ATOM 2231 C CA . GLN A 1 279 ? -0.827 34.75 -3.488 1 69.19 279 GLN A CA 1
ATOM 2232 C C . GLN A 1 279 ? -0.644 35.875 -2.477 1 69.19 279 GLN A C 1
ATOM 2234 O O . GLN A 1 279 ? 0.45 36.438 -2.346 1 69.19 279 GLN A O 1
ATOM 2239 N N . ASN A 1 280 ? -1.673 36.188 -1.793 1 68.75 280 ASN A N 1
ATOM 2240 C CA . ASN A 1 280 ? -1.576 37.219 -0.786 1 68.75 280 ASN A CA 1
ATOM 2241 C C . ASN A 1 280 ? -0.569 36.875 0.303 1 68.75 280 ASN A C 1
ATOM 2243 O O . ASN A 1 280 ? 0.222 37.719 0.725 1 68.75 280 ASN A O 1
ATOM 2247 N N . SER A 1 281 ? -0.62 35.688 0.698 1 71.25 281 SER A N 1
ATOM 2248 C CA . SER A 1 281 ? 0.318 35.219 1.712 1 71.25 281 SER A CA 1
ATOM 2249 C C . SER A 1 281 ? 1.75 35.219 1.186 1 71.25 281 SER A C 1
ATOM 2251 O O . SER A 1 281 ? 2.682 35.562 1.91 1 71.25 281 SER A O 1
ATOM 2253 N N . ALA A 1 282 ? 1.87 34.875 -0.007 1 73 282 ALA A N 1
ATOM 2254 C CA . ALA A 1 282 ? 3.191 34.875 -0.631 1 73 282 ALA A CA 1
ATOM 2255 C C . ALA A 1 282 ? 3.764 36.312 -0.702 1 73 282 ALA A C 1
ATOM 2257 O O . ALA A 1 282 ? 4.945 36.5 -0.418 1 73 282 ALA A O 1
ATOM 2258 N N . ASP A 1 283 ? 2.945 37.219 -1.06 1 70.12 283 ASP A N 1
ATOM 2259 C CA . ASP A 1 283 ? 3.357 38.594 -1.143 1 70.12 283 ASP A CA 1
ATOM 2260 C C . ASP A 1 283 ? 3.771 39.125 0.228 1 70.12 283 ASP A C 1
ATOM 2262 O O . ASP A 1 283 ? 4.781 39.844 0.349 1 70.12 283 ASP A O 1
ATOM 2266 N N . MET A 1 284 ? 3.066 38.75 1.147 1 70.12 284 MET A N 1
ATOM 2267 C CA . MET A 1 284 ? 3.375 39.156 2.51 1 70.12 284 MET A CA 1
ATOM 2268 C C . MET A 1 284 ? 4.711 38.594 2.969 1 70.12 284 MET A C 1
ATOM 2270 O O . MET A 1 284 ? 5.516 39.281 3.586 1 70.12 284 MET A O 1
ATOM 2274 N N . LEU A 1 285 ? 4.887 37.375 2.746 1 75.25 285 LEU A N 1
ATOM 2275 C CA . LEU A 1 285 ? 6.137 36.75 3.139 1 75.25 285 LEU A CA 1
ATOM 2276 C C . LEU A 1 285 ? 7.324 37.406 2.438 1 75.25 285 LEU A C 1
ATOM 2278 O O . LEU A 1 285 ? 8.383 37.562 3.041 1 75.25 285 LEU A O 1
ATOM 2282 N N . ARG A 1 286 ? 7.16 37.719 1.213 1 76.06 286 ARG A N 1
ATOM 2283 C CA . ARG A 1 286 ? 8.227 38.406 0.476 1 76.06 286 ARG A CA 1
ATOM 2284 C C . ARG A 1 286 ? 8.531 39.75 1.075 1 76.06 286 ARG A C 1
ATOM 2286 O O . ARG A 1 286 ? 9.688 40.188 1.113 1 76.06 286 ARG A O 1
ATOM 2293 N N . GLU A 1 287 ? 7.543 40.375 1.503 1 74.06 287 GLU A N 1
ATOM 2294 C CA . GLU A 1 287 ? 7.68 41.719 2.051 1 74.06 287 GLU A CA 1
ATOM 2295 C C . GLU A 1 287 ? 8.359 41.688 3.418 1 74.06 287 GLU A C 1
ATOM 2297 O O . GLU A 1 287 ? 9.273 42.469 3.678 1 74.06 287 GLU A O 1
ATOM 2302 N N . VAL A 1 288 ? 7.973 40.875 4.312 1 78.81 288 VAL A N 1
ATOM 2303 C CA . VAL A 1 288 ? 8.445 40.875 5.691 1 78.81 288 VAL A CA 1
ATOM 2304 C C . VAL A 1 288 ? 9.719 40.031 5.805 1 78.81 288 VAL A C 1
ATOM 2306 O O . VAL A 1 288 ? 10.477 40.188 6.773 1 78.81 288 VAL A O 1
ATOM 2309 N N . GLY A 1 289 ? 9.93 39.094 4.883 1 83.75 289 GLY A N 1
ATOM 2310 C CA . GLY A 1 289 ? 11.094 38.219 4.879 1 83.75 289 GLY A CA 1
ATOM 2311 C C . GLY A 1 289 ? 10.852 36.906 5.594 1 83.75 289 GLY A C 1
ATOM 2312 O O . GLY A 1 289 ? 9.906 36.781 6.379 1 83.75 289 GLY A O 1
ATOM 2313 N N . ARG A 1 290 ? 11.672 35.969 5.395 1 85.5 290 ARG A N 1
ATOM 2314 C CA . ARG A 1 290 ? 11.5 34.625 5.898 1 85.5 290 ARG A CA 1
ATOM 2315 C C . ARG A 1 290 ? 11.648 34.562 7.418 1 85.5 290 ARG A C 1
ATOM 2317 O O . ARG A 1 290 ? 10.969 33.781 8.086 1 85.5 290 ARG A O 1
ATOM 2324 N N . GLU A 1 291 ? 12.508 35.375 7.918 1 86.5 291 GLU A N 1
ATOM 2325 C CA . GLU A 1 291 ? 12.719 35.375 9.359 1 86.5 291 GLU A CA 1
ATOM 2326 C C . GLU A 1 291 ? 11.469 35.844 10.102 1 86.5 291 GLU A C 1
ATOM 2328 O O . GLU A 1 291 ? 11.031 35.188 11.055 1 86.5 291 GLU A O 1
ATOM 2333 N N . ALA A 1 292 ? 10.953 36.969 9.75 1 85.94 292 ALA A N 1
ATOM 2334 C CA . ALA A 1 292 ? 9.719 37.469 10.352 1 85.94 292 ALA A CA 1
ATOM 2335 C C . ALA A 1 292 ? 8.562 36.5 10.102 1 85.94 292 ALA A C 1
ATOM 2337 O O . ALA A 1 292 ? 7.703 36.312 10.969 1 85.94 292 ALA A O 1
ATOM 2338 N N . GLY A 1 293 ? 8.508 35.969 8.945 1 87.44 293 GLY A N 1
ATOM 2339 C CA . GLY A 1 293 ? 7.512 34.969 8.625 1 87.44 293 GLY A CA 1
ATOM 2340 C C . GLY A 1 293 ? 7.586 33.75 9.531 1 87.44 293 GLY A C 1
ATOM 2341 O O . GLY A 1 293 ? 6.559 33.25 9.984 1 87.44 293 GLY A O 1
ATOM 2342 N N . PHE A 1 294 ? 8.797 33.375 9.805 1 91.25 294 PHE A N 1
ATOM 2343 C CA . PHE A 1 294 ? 8.992 32.219 10.68 1 91.25 294 PHE A CA 1
ATOM 2344 C C . PHE A 1 294 ? 8.508 32.531 12.086 1 91.25 294 PHE A C 1
ATOM 2346 O O . PHE A 1 294 ? 7.871 31.688 12.727 1 91.25 294 PHE A O 1
ATOM 2353 N N . GLN A 1 295 ? 8.859 33.688 12.578 1 90.44 295 GLN A N 1
ATOM 2354 C CA . GLN A 1 295 ? 8.453 34.031 13.938 1 90.44 295 GLN A CA 1
ATOM 2355 C C . GLN A 1 295 ? 6.934 34 14.078 1 90.44 295 GLN A C 1
ATOM 2357 O O . GLN A 1 295 ? 6.398 33.5 15.055 1 90.44 295 GLN A O 1
ATOM 2362 N N . ALA A 1 296 ? 6.27 34.594 13.125 1 88.5 296 ALA A N 1
ATOM 2363 C CA . ALA A 1 296 ? 4.809 34.562 13.125 1 88.5 296 ALA A CA 1
ATOM 2364 C C . ALA A 1 296 ? 4.277 33.156 13.086 1 88.5 296 ALA A C 1
ATOM 2366 O O . ALA A 1 296 ? 3.326 32.812 13.789 1 88.5 296 ALA A O 1
ATOM 2367 N N . PHE A 1 297 ? 4.906 32.375 12.25 1 91.62 297 PHE A N 1
ATOM 2368 C CA . PHE A 1 297 ? 4.539 30.984 12.117 1 91.62 297 PHE A CA 1
ATOM 2369 C C . PHE A 1 297 ? 4.77 30.234 13.422 1 91.62 297 PHE A C 1
ATOM 2371 O O . PHE A 1 297 ? 3.877 29.531 13.906 1 91.62 297 PHE A O 1
ATOM 2378 N N . SER A 1 298 ? 5.938 30.375 13.992 1 92.62 298 SER A N 1
ATOM 2379 C CA . SER A 1 298 ? 6.32 29.703 15.234 1 92.62 298 SER A CA 1
ATOM 2380 C C . SER A 1 298 ? 5.375 30.062 16.375 1 92.62 298 SER A C 1
ATOM 2382 O O . SER A 1 298 ? 5.023 29.219 17.188 1 92.62 298 SER A O 1
ATOM 2384 N N . ASP A 1 299 ? 4.914 31.297 16.391 1 91 299 ASP A N 1
ATOM 2385 C CA . ASP A 1 299 ? 4.086 31.797 17.484 1 91 299 ASP A CA 1
ATOM 2386 C C . ASP A 1 299 ? 2.688 31.188 17.438 1 91 299 ASP A C 1
ATOM 2388 O O . ASP A 1 299 ? 1.983 31.172 18.453 1 91 299 ASP A O 1
ATOM 2392 N N . LEU A 1 300 ? 2.303 30.703 16.312 1 92.81 300 LEU A N 1
ATOM 2393 C CA . LEU A 1 300 ? 0.981 30.109 16.156 1 92.81 300 LEU A CA 1
ATOM 2394 C C . LEU A 1 300 ? 0.972 28.672 16.641 1 92.81 300 LEU A C 1
ATOM 2396 O O . LEU A 1 300 ? -0.095 28.094 16.844 1 92.81 300 LEU A O 1
ATOM 2400 N N . GLN A 1 301 ? 2.121 28.109 16.828 1 95.94 301 GLN A N 1
ATOM 2401 C CA . GLN A 1 301 ? 2.229 26.656 17.031 1 95.94 301 GLN A CA 1
ATOM 2402 C C . GLN A 1 301 ? 2.018 26.281 18.484 1 95.94 301 GLN A C 1
ATOM 2404 O O . GLN A 1 301 ? 1.996 27.156 19.359 1 95.94 301 GLN A O 1
ATOM 2409 N N . LEU A 1 302 ? 1.804 25 18.688 1 96.44 302 LEU A N 1
ATOM 2410 C CA . LEU A 1 302 ? 1.523 24.469 20.016 1 96.44 302 LEU A CA 1
ATOM 2411 C C . LEU A 1 302 ? 2.814 24.094 20.734 1 96.44 302 LEU A C 1
ATOM 2413 O O . LEU A 1 302 ? 3.287 22.953 20.625 1 96.44 302 LEU A O 1
ATOM 2417 N N . LYS A 1 303 ? 3.361 24.969 21.562 1 96.81 303 LYS A N 1
ATOM 2418 C CA . LYS A 1 303 ? 4.648 24.75 22.219 1 96.81 303 LYS A CA 1
ATOM 2419 C C . LYS A 1 303 ? 4.621 25.25 23.656 1 96.81 303 LYS A C 1
ATOM 2421 O O . LYS A 1 303 ? 3.816 26.125 24 1 96.81 303 LYS A O 1
ATOM 2426 N N . GLY A 1 304 ? 5.469 24.672 24.5 1 98.31 304 GLY A N 1
ATOM 2427 C CA . GLY A 1 304 ? 5.594 25.141 25.875 1 98.31 304 GLY A CA 1
ATOM 2428 C C . GLY A 1 304 ? 5.703 24.016 26.891 1 98.31 304 GLY A C 1
ATOM 2429 O O . GLY A 1 304 ? 5.922 22.859 26.516 1 98.31 304 GLY A O 1
ATOM 2430 N N . THR A 1 305 ? 5.668 24.453 28.125 1 98.5 305 THR A N 1
ATOM 2431 C CA . THR A 1 305 ? 5.512 23.484 29.203 1 98.5 305 THR A CA 1
ATOM 2432 C C . THR A 1 305 ? 4.129 22.844 29.156 1 98.5 305 THR A C 1
ATOM 2434 O O . THR A 1 305 ? 3.221 23.359 28.5 1 98.5 305 THR A O 1
ATOM 2437 N N . PRO A 1 306 ? 3.992 21.688 29.844 1 98.56 306 PRO A N 1
ATOM 2438 C CA . PRO A 1 306 ? 2.664 21.062 29.859 1 98.56 306 PRO A CA 1
ATOM 2439 C C . PRO A 1 306 ? 1.569 22.047 30.297 1 98.56 306 PRO A C 1
ATOM 2441 O O . PRO A 1 306 ? 0.513 22.109 29.656 1 98.56 306 PRO A O 1
ATOM 2444 N N . ASP A 1 307 ? 1.856 22.828 31.281 1 98.44 307 ASP A N 1
ATOM 2445 C CA . ASP A 1 307 ? 0.863 23.781 31.781 1 98.44 307 ASP A CA 1
ATOM 2446 C C . ASP A 1 307 ? 0.536 24.828 30.719 1 98.44 307 ASP A C 1
ATOM 2448 O O . ASP A 1 307 ? -0.626 25.188 30.547 1 98.44 307 ASP A O 1
ATOM 2452 N N . GLN A 1 308 ? 1.509 25.312 30.062 1 98.38 308 GLN A N 1
ATOM 2453 C CA . GLN A 1 308 ? 1.306 26.297 29.016 1 98.38 308 GLN A CA 1
ATOM 2454 C C . GLN A 1 308 ? 0.483 25.719 27.875 1 98.38 308 GLN A C 1
ATOM 2456 O O . GLN A 1 308 ? -0.397 26.391 27.328 1 98.38 308 GLN A O 1
ATOM 2461 N N . ILE A 1 309 ? 0.763 24.5 27.5 1 98.5 309 ILE A N 1
ATOM 2462 C CA . ILE A 1 309 ? 0.057 23.828 26.406 1 98.5 309 ILE A CA 1
ATOM 2463 C C . ILE A 1 309 ? -1.398 23.594 26.812 1 98.5 309 ILE A C 1
ATOM 2465 O O . ILE A 1 309 ? -2.311 23.828 26.016 1 98.5 309 ILE A O 1
ATOM 2469 N N . ILE A 1 310 ? -1.639 23.141 28.047 1 98.44 310 ILE A N 1
ATOM 2470 C CA . ILE A 1 310 ? -2.992 22.922 28.547 1 98.44 310 ILE A CA 1
ATOM 2471 C C . ILE A 1 310 ? -3.787 24.219 28.484 1 98.44 310 ILE A C 1
ATOM 2473 O O . ILE A 1 310 ? -4.93 24.234 28.016 1 98.44 310 ILE A O 1
ATOM 2477 N N . GLU A 1 311 ? -3.156 25.297 28.875 1 98.12 311 GLU A N 1
ATOM 2478 C CA . GLU A 1 311 ? -3.824 26.594 28.844 1 98.12 311 GLU A CA 1
ATOM 2479 C C . GLU A 1 311 ? -4.148 27 27.422 1 98.12 311 GLU A C 1
ATOM 2481 O O . GLU A 1 311 ? -5.215 27.562 27.156 1 98.12 311 GLU A O 1
ATOM 2486 N N . THR A 1 312 ? -3.191 26.812 26.547 1 97.38 312 THR A N 1
ATOM 2487 C CA . THR A 1 312 ? -3.408 27.125 25.141 1 97.38 312 THR A CA 1
ATOM 2488 C C . THR A 1 312 ? -4.594 26.344 24.594 1 97.38 312 THR A C 1
ATOM 2490 O O . THR A 1 312 ? -5.453 26.906 23.906 1 97.38 312 THR A O 1
ATOM 2493 N N . ILE A 1 313 ? -4.703 25.047 24.844 1 97.75 313 ILE A N 1
ATOM 2494 C CA . ILE A 1 313 ? -5.77 24.203 24.344 1 97.75 313 ILE A CA 1
ATOM 2495 C C . ILE A 1 313 ? -7.109 24.625 24.938 1 97.75 313 ILE A C 1
ATOM 2497 O O . ILE A 1 313 ? -8.125 24.656 24.234 1 97.75 313 ILE A O 1
ATOM 2501 N N . LYS A 1 314 ? -7.102 25 26.219 1 97.38 314 LYS A N 1
ATOM 2502 C CA . LYS A 1 314 ? -8.328 25.5 26.844 1 97.38 314 LYS A CA 1
ATOM 2503 C C . LYS A 1 314 ? -8.812 26.766 26.156 1 97.38 314 LYS A C 1
ATOM 2505 O O . LYS A 1 314 ? -10.008 26.906 25.875 1 97.38 314 LYS A O 1
ATOM 2510 N N . MET A 1 315 ? -7.918 27.656 25.953 1 96.81 315 MET A N 1
ATOM 2511 C CA . MET A 1 315 ? -8.258 28.906 25.281 1 96.81 315 MET A CA 1
ATOM 2512 C C . MET A 1 315 ? -8.82 28.641 23.891 1 96.81 315 MET A C 1
ATOM 2514 O O . MET A 1 315 ? -9.828 29.219 23.5 1 96.81 315 MET A O 1
ATOM 2518 N N . ARG A 1 316 ? -8.203 27.781 23.125 1 96.56 316 ARG A N 1
ATOM 2519 C CA . ARG A 1 316 ? -8.664 27.422 21.781 1 96.56 316 ARG A CA 1
ATOM 2520 C C . ARG A 1 316 ? -10.062 26.812 21.828 1 96.56 316 ARG A C 1
ATOM 2522 O O . ARG A 1 316 ? -10.891 27.078 20.969 1 96.56 316 ARG A O 1
ATOM 2529 N N . ARG A 1 317 ? -10.273 25.984 22.781 1 96.44 317 ARG A N 1
ATOM 2530 C CA . ARG A 1 317 ? -11.57 25.328 22.922 1 96.44 317 ARG A CA 1
ATOM 2531 C C . ARG A 1 317 ? -12.672 26.359 23.156 1 96.44 317 ARG A C 1
ATOM 2533 O O . ARG A 1 317 ? -13.805 26.172 22.688 1 96.44 317 ARG A O 1
ATOM 2540 N N . GLU A 1 318 ? -12.344 27.375 23.875 1 96.69 318 GLU A N 1
ATOM 2541 C CA . GLU A 1 318 ? -13.312 28.453 24.125 1 96.69 318 GLU A CA 1
ATOM 2542 C C . GLU A 1 318 ? -13.688 29.156 22.812 1 96.69 318 GLU A C 1
ATOM 2544 O O . GLU A 1 318 ? -14.836 29.578 22.641 1 96.69 318 GLU A O 1
ATOM 2549 N N . LEU A 1 319 ? -12.734 29.266 21.969 1 95.81 319 LEU A N 1
ATOM 2550 C CA . LEU A 1 319 ? -12.938 30 20.734 1 95.81 319 LEU A CA 1
ATOM 2551 C C . LEU A 1 319 ? -13.516 29.109 19.641 1 95.81 319 LEU A C 1
ATOM 2553 O O . LEU A 1 319 ? -14.383 29.531 18.875 1 95.81 319 LEU A O 1
ATOM 2557 N N . ILE A 1 320 ? -13.102 27.875 19.578 1 95.06 320 ILE A N 1
ATOM 2558 C CA . ILE A 1 320 ? -13.43 26.969 18.484 1 95.06 320 ILE A CA 1
ATOM 2559 C C . ILE A 1 320 ? -14.609 26.078 18.875 1 95.06 320 ILE A C 1
ATOM 2561 O O . ILE A 1 320 ? -15.344 25.594 18 1 95.06 320 ILE A O 1
ATOM 2565 N N . GLY A 1 321 ? -14.883 25.891 20.125 1 95.75 321 GLY A N 1
ATOM 2566 C CA . GLY A 1 321 ? -15.734 24.812 20.594 1 95.75 321 GLY A CA 1
ATOM 2567 C C . GLY A 1 321 ? -15.016 23.484 20.656 1 95.75 321 GLY A C 1
ATOM 2568 O O . GLY A 1 321 ? -13.805 23.422 20.859 1 95.75 321 GLY A O 1
ATOM 2569 N N . ASP A 1 322 ? -15.781 22.438 20.578 1 95.38 322 ASP A N 1
ATOM 2570 C CA . ASP A 1 322 ? -15.188 21.109 20.547 1 95.38 322 ASP A CA 1
ATOM 2571 C C . ASP A 1 322 ? -14.328 20.922 19.297 1 95.38 322 ASP A C 1
ATOM 2573 O O . ASP A 1 322 ? -14.742 21.297 18.188 1 95.38 322 ASP A O 1
ATOM 2577 N N . TYR A 1 323 ? -13.133 20.469 19.453 1 97 323 TYR A N 1
ATOM 2578 C CA . TYR A 1 323 ? -12.25 20.172 18.328 1 97 323 TYR A CA 1
ATOM 2579 C C . TYR A 1 323 ? -11.266 19.062 18.703 1 97 323 TYR A C 1
ATOM 2581 O O . TYR A 1 323 ? -11.203 18.641 19.859 1 97 323 TYR A O 1
ATOM 2589 N N . LYS A 1 324 ? -10.625 18.547 17.734 1 97.5 324 LYS A N 1
ATOM 2590 C CA . LYS A 1 324 ? -9.547 17.578 17.891 1 97.5 324 LYS A CA 1
ATOM 2591 C C . LYS A 1 324 ? -8.188 18.234 17.688 1 97.5 324 LYS A C 1
ATOM 2593 O O . LYS A 1 324 ? -8.023 19.078 16.797 1 97.5 324 LYS A O 1
ATOM 2598 N N . GLN A 1 325 ? -7.27 17.875 18.531 1 97.62 325 GLN A N 1
ATOM 2599 C CA . GLN A 1 325 ? -5.93 18.438 18.438 1 97.62 325 GLN A CA 1
ATOM 2600 C C . GLN A 1 325 ? -4.941 17.438 17.844 1 97.62 325 GLN A C 1
ATOM 2602 O O . GLN A 1 325 ? -4.781 16.328 18.375 1 97.62 325 GLN A O 1
ATOM 2607 N N . MET A 1 326 ? -4.355 17.797 16.766 1 97.56 326 MET A N 1
ATOM 2608 C CA . MET A 1 326 ? -3.281 17.031 16.141 1 97.56 326 MET A CA 1
ATOM 2609 C C . MET A 1 326 ? -1.975 17.812 16.141 1 97.56 326 MET A C 1
ATOM 2611 O O . MET A 1 326 ? -1.985 19.047 16.062 1 97.56 326 MET A O 1
ATOM 2615 N N . PHE A 1 327 ? -0.872 17.062 16.219 1 97.38 327 PHE A N 1
ATOM 2616 C CA . PHE A 1 327 ? 0.396 17.781 16.234 1 97.38 327 PHE A CA 1
ATOM 2617 C C . PHE A 1 327 ? 1.47 17 15.484 1 97.38 327 PHE A C 1
ATOM 2619 O O . PHE A 1 327 ? 1.379 15.781 15.359 1 97.38 327 PHE A O 1
ATOM 2626 N N . LEU A 1 328 ? 2.453 17.688 14.984 1 97.25 328 LEU A N 1
ATOM 2627 C CA . LEU A 1 328 ? 3.715 17.188 14.453 1 97.25 328 LEU A CA 1
ATOM 2628 C C . LEU A 1 328 ? 4.84 17.359 15.469 1 97.25 328 LEU A C 1
ATOM 2630 O O . LEU A 1 328 ? 5.117 18.484 15.906 1 97.25 328 LEU A O 1
ATOM 2634 N N . CYS A 1 329 ? 5.5 16.266 15.734 1 96.31 329 CYS A N 1
ATOM 2635 C CA . CYS A 1 329 ? 6.508 16.359 16.781 1 96.31 329 CYS A CA 1
ATOM 2636 C C . CYS A 1 329 ? 7.91 16.172 16.219 1 96.31 329 CYS A C 1
ATOM 2638 O O . CYS A 1 329 ? 8.898 16.531 16.859 1 96.31 329 CYS A O 1
ATOM 2640 N N . SER A 1 330 ? 7.988 15.578 15.031 1 97.44 330 SER A N 1
ATOM 2641 C CA . SER A 1 330 ? 9.289 15.305 14.422 1 97.44 330 SER A CA 1
ATOM 2642 C C . SER A 1 330 ? 9.531 16.188 13.211 1 97.44 330 SER A C 1
ATOM 2644 O O . SER A 1 330 ? 8.875 16.031 12.18 1 97.44 330 SER A O 1
ATOM 2646 N N . TYR A 1 331 ? 10.492 17.125 13.359 1 96.25 331 TYR A N 1
ATOM 2647 C CA . TYR A 1 331 ? 10.836 18.062 12.289 1 96.25 331 TYR A CA 1
ATOM 2648 C C . TYR A 1 331 ? 12.234 18.625 12.5 1 96.25 331 TYR A C 1
ATOM 2650 O O . TYR A 1 331 ? 12.742 18.641 13.617 1 96.25 331 TYR A O 1
ATOM 2658 N N . GLY A 1 332 ? 12.914 19.031 11.469 1 94.56 332 GLY A N 1
ATOM 2659 C CA . GLY A 1 332 ? 14.023 19.969 11.477 1 94.56 332 GLY A CA 1
ATOM 2660 C C . GLY A 1 332 ? 15.297 19.375 12.055 1 94.56 332 GLY A C 1
ATOM 2661 O O . GLY A 1 332 ? 16.156 20.109 12.562 1 94.56 332 GLY A O 1
ATOM 2662 N N . GLY A 1 333 ? 15.352 18.062 12.164 1 93.06 333 GLY A N 1
ATOM 2663 C CA . GLY A 1 333 ? 16.609 17.453 12.539 1 93.06 333 GLY A CA 1
ATOM 2664 C C . GLY A 1 333 ? 16.703 17.141 14.023 1 93.06 333 GLY A C 1
ATOM 2665 O O . GLY A 1 333 ? 17.781 16.828 14.531 1 93.06 333 GLY A O 1
ATOM 2666 N N . GLN A 1 334 ? 15.656 17.25 14.742 1 95.94 334 GLN A N 1
ATOM 2667 C CA . GLN A 1 334 ? 15.617 16.812 16.141 1 95.94 334 GLN A CA 1
ATOM 2668 C C . GLN A 1 334 ? 16.109 15.367 16.266 1 95.94 334 GLN A C 1
ATOM 2670 O O . GLN A 1 334 ? 15.898 14.547 15.367 1 95.94 334 GLN A O 1
ATOM 2675 N N . SER A 1 335 ? 16.828 15.148 17.422 1 96.12 335 SER A N 1
ATOM 2676 C CA . SER A 1 335 ? 17.047 13.734 17.703 1 96.12 335 SER A CA 1
ATOM 2677 C C . SER A 1 335 ? 15.75 13.023 18.047 1 96.12 335 SER A C 1
ATOM 2679 O O . SER A 1 335 ? 14.867 13.602 18.672 1 96.12 335 SER A O 1
ATOM 2681 N N . PHE A 1 336 ? 15.641 11.789 17.672 1 97.25 336 PHE A N 1
ATOM 2682 C CA . PHE A 1 336 ? 14.406 11.07 17.953 1 97.25 336 PHE A CA 1
ATOM 2683 C C . PHE A 1 336 ? 14.234 10.844 19.453 1 97.25 336 PHE A C 1
ATOM 2685 O O . PHE A 1 336 ? 13.117 10.68 19.938 1 97.25 336 PHE A O 1
ATOM 2692 N N . ASP A 1 337 ? 15.305 10.883 20.188 1 97.56 337 ASP A N 1
ATOM 2693 C CA . ASP A 1 337 ? 15.188 10.844 21.641 1 97.56 337 ASP A CA 1
ATOM 2694 C C . ASP A 1 337 ? 14.422 12.055 22.156 1 97.56 337 ASP A C 1
ATOM 2696 O O . ASP A 1 337 ? 13.539 11.93 23.016 1 97.56 337 ASP A O 1
ATOM 2700 N N . GLU A 1 338 ? 14.773 13.195 21.641 1 97.25 338 GLU A N 1
ATOM 2701 C CA . GLU A 1 338 ? 14.094 14.422 22.047 1 97.25 338 GLU A CA 1
ATOM 2702 C C . GLU A 1 338 ? 12.633 14.406 21.594 1 97.25 338 GLU A C 1
ATOM 2704 O O . GLU A 1 338 ? 11.742 14.844 22.328 1 97.25 338 GLU A O 1
ATOM 2709 N N . VAL A 1 339 ? 12.406 13.938 20.422 1 98.31 339 VAL A N 1
ATOM 2710 C CA . VAL A 1 339 ? 11.062 13.852 19.859 1 98.31 339 VAL A CA 1
ATOM 2711 C C . VAL A 1 339 ? 10.195 12.945 20.75 1 98.31 339 VAL A C 1
ATOM 2713 O O . VAL A 1 339 ? 9.086 13.32 21.125 1 98.31 339 VAL A O 1
ATOM 2716 N N . LYS A 1 340 ? 10.727 11.797 21.047 1 98.62 340 LYS A N 1
ATOM 2717 C CA . LYS A 1 340 ? 10.008 10.82 21.859 1 98.62 340 LYS A CA 1
ATOM 2718 C C . LYS A 1 340 ? 9.758 11.359 23.266 1 98.62 340 LYS A C 1
ATOM 2720 O O . LYS A 1 340 ? 8.695 11.133 23.844 1 98.62 340 LYS A O 1
ATOM 2725 N N . ALA A 1 341 ? 10.773 12.023 23.812 1 98.56 341 ALA A N 1
ATOM 2726 C CA . ALA A 1 341 ? 10.609 12.609 25.141 1 98.56 341 ALA A CA 1
ATOM 2727 C C . ALA A 1 341 ? 9.484 13.633 25.156 1 98.56 341 ALA A C 1
ATOM 2729 O O . ALA A 1 341 ? 8.688 13.68 26.094 1 98.56 341 ALA A O 1
ATOM 2730 N N . SER A 1 342 ? 9.469 14.461 24.141 1 98.62 342 SER A N 1
ATOM 2731 C CA . SER A 1 342 ? 8.414 15.461 24.031 1 98.62 342 SER A CA 1
ATOM 2732 C C . SER A 1 342 ? 7.043 14.812 23.891 1 98.62 342 SER A C 1
ATOM 2734 O O . SER A 1 342 ? 6.09 15.227 24.562 1 98.62 342 SER A O 1
ATOM 2736 N N . MET A 1 343 ? 6.898 13.82 23.031 1 98.62 343 MET A N 1
ATOM 2737 C CA . MET A 1 343 ? 5.629 13.125 22.828 1 98.62 343 MET A CA 1
ATOM 2738 C C . MET A 1 343 ? 5.172 12.453 24.109 1 98.62 343 MET A C 1
ATOM 2740 O O . MET A 1 343 ? 3.99 12.508 24.469 1 98.62 343 MET A O 1
ATOM 2744 N N . LYS A 1 344 ? 6.094 11.805 24.766 1 98.56 344 LYS A N 1
ATOM 2745 C CA . LYS A 1 344 ? 5.781 11.133 26.031 1 98.56 344 LYS A CA 1
ATOM 2746 C C . LYS A 1 344 ? 5.262 12.125 27.062 1 98.56 344 LYS A C 1
ATOM 2748 O O . LYS A 1 344 ? 4.273 11.852 27.75 1 98.56 344 LYS A O 1
ATOM 2753 N N . LEU A 1 345 ? 6.012 13.234 27.188 1 98.56 345 LEU A N 1
ATOM 2754 C CA . LEU A 1 345 ? 5.602 14.258 28.141 1 98.56 345 LEU A CA 1
ATOM 2755 C C . LEU A 1 345 ? 4.207 14.781 27.812 1 98.56 345 LEU A C 1
ATOM 2757 O O . LEU A 1 345 ? 3.385 14.969 28.703 1 98.56 345 LEU A O 1
ATOM 2761 N N . PHE A 1 346 ? 3.943 15.023 26.578 1 98.06 346 PHE A N 1
ATOM 2762 C CA . PHE A 1 346 ? 2.623 15.445 26.109 1 98.06 346 PHE A CA 1
ATOM 2763 C C . PHE A 1 346 ? 1.562 14.422 26.516 1 98.06 346 PHE A C 1
ATOM 2765 O O . PHE A 1 346 ? 0.526 14.789 27.078 1 98.06 346 PHE A O 1
ATOM 2772 N N . GLY A 1 347 ? 1.757 13.164 26.203 1 97.62 347 GLY A N 1
ATOM 2773 C CA . GLY A 1 347 ? 0.828 12.086 26.5 1 97.62 347 GLY A CA 1
ATOM 2774 C C . GLY A 1 347 ? 0.575 11.922 28 1 97.62 347 GLY A C 1
ATOM 2775 O O . GLY A 1 347 ? -0.555 11.656 28.406 1 97.62 347 GLY A O 1
ATOM 2776 N N . GLU A 1 348 ? 1.573 12.141 28.797 1 97.56 348 GLU A N 1
ATOM 2777 C CA . GLU A 1 348 ? 1.491 11.875 30.234 1 97.56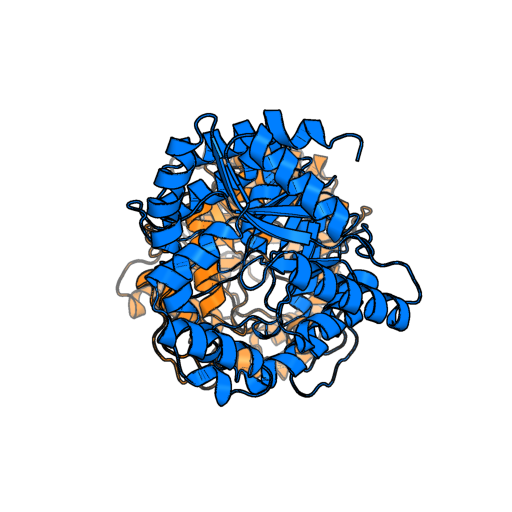 348 GLU A CA 1
ATOM 2778 C C . GLU A 1 348 ? 0.882 13.055 30.984 1 97.56 348 GLU A C 1
ATOM 2780 O O . GLU A 1 348 ? 0.191 12.867 31.984 1 97.56 348 GLU A O 1
ATOM 2785 N N . LYS A 1 349 ? 1.15 14.25 30.438 1 97.94 349 LYS A N 1
ATOM 2786 C CA . LYS A 1 349 ? 0.799 15.414 31.266 1 97.94 349 LYS A CA 1
ATOM 2787 C C . LYS A 1 349 ? -0.332 16.219 30.625 1 97.94 349 LYS A C 1
ATOM 2789 O O . LYS A 1 349 ? -1.146 16.812 31.328 1 97.94 349 LYS A O 1
ATOM 2794 N N . VAL A 1 350 ? -0.354 16.281 29.359 1 98.06 350 VAL A N 1
ATOM 2795 C CA . VAL A 1 350 ? -1.32 17.141 28.688 1 98.06 350 VAL A CA 1
ATOM 2796 C C . VAL A 1 350 ? -2.607 16.359 28.422 1 98.06 350 VAL A C 1
ATOM 2798 O O . VAL A 1 350 ? -3.697 16.812 28.781 1 98.06 350 VAL A O 1
ATOM 2801 N N . VAL A 1 351 ? -2.506 15.164 27.797 1 97.56 351 VAL A N 1
ATOM 2802 C CA . VAL A 1 351 ? -3.646 14.375 27.344 1 97.56 351 VAL A CA 1
ATOM 2803 C C . VAL A 1 351 ? -4.578 14.094 28.531 1 97.56 351 VAL A C 1
ATOM 2805 O O . VAL A 1 351 ? -5.789 14.297 28.422 1 97.56 351 VAL A O 1
ATOM 2808 N N . PRO A 1 352 ? -4.082 13.719 29.734 1 96.94 352 PRO A N 1
ATOM 2809 C CA . PRO A 1 352 ? -4.973 13.383 30.844 1 96.94 352 PRO A CA 1
ATOM 2810 C C . PRO A 1 352 ? -5.77 14.586 31.344 1 96.94 352 PRO A C 1
ATOM 2812 O O . PRO A 1 352 ? -6.832 14.422 31.953 1 96.94 352 PRO A O 1
ATOM 2815 N N . ALA A 1 353 ? -5.227 15.742 31.094 1 96.62 353 ALA A N 1
ATOM 2816 C CA . ALA A 1 353 ? -5.91 16.953 31.531 1 96.62 353 ALA A CA 1
ATOM 2817 C C . ALA A 1 353 ? -7.23 17.141 30.797 1 96.62 353 ALA A C 1
ATOM 2819 O O . ALA A 1 353 ? -8.086 17.922 31.234 1 96.62 353 ALA A O 1
ATOM 2820 N N . PHE A 1 354 ? -7.438 16.453 29.688 1 96.38 354 PHE A N 1
ATOM 2821 C CA . PHE A 1 354 ? -8.625 16.641 28.875 1 96.38 354 PHE A CA 1
ATOM 2822 C C . PHE A 1 354 ? -9.398 15.336 28.734 1 96.38 354 PHE A C 1
ATOM 2824 O O . PHE A 1 354 ? -10.258 15.203 27.859 1 96.38 354 PHE A O 1
ATOM 2831 N N . LYS A 1 355 ? -9.148 14.258 29.422 1 85.06 355 LYS A N 1
ATOM 2832 C CA . LYS A 1 355 ? -9.719 12.922 29.312 1 85.06 355 LYS A CA 1
ATOM 2833 C C . LYS A 1 355 ? -11.234 12.953 29.484 1 85.06 355 LYS A C 1
ATOM 2835 O O . LYS A 1 355 ? -11.953 12.164 28.875 1 85.06 355 LYS A O 1
ATOM 2840 N N . ASP A 1 356 ? -11.719 13.781 30.328 1 77.44 356 ASP A N 1
ATOM 2841 C CA . ASP A 1 356 ? -13.148 13.828 30.609 1 77.44 356 ASP A CA 1
ATOM 2842 C C . ASP A 1 356 ? -13.875 14.711 29.594 1 77.44 356 ASP A C 1
ATOM 2844 O O . ASP A 1 356 ? -15.078 14.961 29.719 1 77.44 356 ASP A O 1
ATOM 2848 N N . LEU A 1 357 ? -13.109 15.117 28.516 1 72.38 357 LEU A N 1
ATOM 2849 C CA . LEU A 1 357 ? -13.672 15.977 27.484 1 72.38 357 LEU A CA 1
ATOM 2850 C C . LEU A 1 357 ? -13.547 15.32 26.109 1 72.38 357 LEU A C 1
ATOM 2852 O O . LEU A 1 357 ? -12.594 14.578 25.859 1 72.38 357 LEU A O 1
ATOM 2856 N N . MET B 1 1 ? 18.125 -25.703 -1.274 1 95.88 1 MET B N 1
ATOM 2857 C CA . MET B 1 1 ? 17.062 -25.375 -2.207 1 95.88 1 MET B CA 1
ATOM 2858 C C . MET B 1 1 ? 16.094 -24.359 -1.594 1 95.88 1 MET B C 1
ATOM 2860 O O . MET B 1 1 ? 15.844 -24.391 -0.386 1 95.88 1 MET B O 1
ATOM 2864 N N . HIS B 1 2 ? 15.516 -23.438 -2.395 1 97.38 2 HIS B N 1
ATOM 2865 C CA . HIS B 1 2 ? 14.602 -22.391 -1.957 1 97.38 2 HIS B CA 1
ATOM 2866 C C . HIS B 1 2 ? 13.156 -22.875 -2.006 1 97.38 2 HIS B C 1
ATOM 2868 O O . HIS B 1 2 ? 12.703 -23.406 -3.023 1 97.38 2 HIS B O 1
ATOM 2874 N N . PHE B 1 3 ? 12.453 -22.703 -0.921 1 98.5 3 PHE B N 1
ATOM 2875 C CA . PHE B 1 3 ? 11.039 -23.031 -0.845 1 98.5 3 PHE B CA 1
ATOM 2876 C C . PHE B 1 3 ? 10.219 -21.812 -0.448 1 98.5 3 PHE B C 1
ATOM 2878 O O . PHE B 1 3 ? 10.516 -21.156 0.554 1 98.5 3 PHE B O 1
ATOM 2885 N N . GLY B 1 4 ? 9.195 -21.484 -1.236 1 98.38 4 GLY B N 1
ATOM 2886 C CA . GLY B 1 4 ? 8.32 -20.359 -0.935 1 98.38 4 GLY B CA 1
ATOM 2887 C C . GLY B 1 4 ? 6.848 -20.703 -1.052 1 98.38 4 GLY B C 1
ATOM 2888 O O . GLY B 1 4 ? 6.496 -21.781 -1.526 1 98.38 4 GLY B O 1
ATOM 2889 N N . THR B 1 5 ? 5.992 -19.859 -0.554 1 98.75 5 THR B N 1
ATOM 2890 C CA . THR B 1 5 ? 4.551 -20.031 -0.681 1 98.75 5 THR B CA 1
ATOM 2891 C C . THR B 1 5 ? 3.891 -18.781 -1.251 1 98.75 5 THR B C 1
ATOM 2893 O O . THR B 1 5 ? 4.332 -17.672 -0.979 1 98.75 5 THR B O 1
ATOM 2896 N N . LEU B 1 6 ? 2.91 -18.984 -2.074 1 98.62 6 LEU B N 1
ATOM 2897 C CA . LEU B 1 6 ? 2.061 -17.906 -2.566 1 98.62 6 LEU B CA 1
ATOM 2898 C C . LEU B 1 6 ? 0.698 -17.938 -1.881 1 98.62 6 LEU B C 1
ATOM 2900 O O . LEU B 1 6 ? 0.045 -18.984 -1.829 1 98.62 6 LEU B O 1
ATOM 2904 N N . LEU B 1 7 ? 0.346 -16.797 -1.335 1 98.69 7 LEU B N 1
ATOM 2905 C CA . LEU B 1 7 ? -0.991 -16.641 -0.772 1 98.69 7 LEU B CA 1
ATOM 2906 C C . LEU B 1 7 ? -2.025 -16.453 -1.876 1 98.69 7 LEU B C 1
ATOM 2908 O O . LEU B 1 7 ? -1.748 -15.812 -2.889 1 98.69 7 LEU B O 1
ATOM 2912 N N . LEU B 1 8 ? -3.271 -16.953 -1.668 1 97.38 8 LEU B N 1
ATOM 2913 C CA . LEU B 1 8 ? -4.203 -16.969 -2.791 1 97.38 8 LEU B CA 1
ATOM 2914 C C . LEU B 1 8 ? -5.375 -16.031 -2.539 1 97.38 8 LEU B C 1
ATOM 2916 O O . LEU B 1 8 ? -5.945 -15.469 -3.482 1 97.38 8 LEU B O 1
ATOM 2920 N N . PHE B 1 9 ? -5.875 -15.922 -1.312 1 98 9 PHE B N 1
ATOM 2921 C CA . PHE B 1 9 ? -6.988 -15.062 -0.934 1 98 9 PHE B CA 1
ATOM 2922 C C . PHE B 1 9 ? -8.242 -15.414 -1.725 1 98 9 PHE B C 1
ATOM 2924 O O . PHE B 1 9 ? -8.992 -14.531 -2.137 1 98 9 PHE B O 1
ATOM 2931 N N . ALA B 1 10 ? -8.445 -16.672 -2.047 1 97.56 10 ALA B N 1
ATOM 2932 C CA . ALA B 1 10 ? -9.578 -17.109 -2.859 1 97.56 10 ALA B CA 1
ATOM 2933 C C . ALA B 1 10 ? -10.789 -17.422 -1.989 1 97.56 10 ALA B C 1
ATOM 2935 O O . ALA B 1 10 ? -10.688 -18.203 -1.036 1 97.56 10 ALA B O 1
ATOM 2936 N N . GLN B 1 11 ? -11.922 -16.922 -2.357 1 95.12 11 GLN B N 1
ATOM 2937 C CA . GLN B 1 11 ? -13.156 -17.141 -1.608 1 95.12 11 GLN B CA 1
ATOM 2938 C C . GLN B 1 11 ? -13.859 -18.422 -2.062 1 95.12 11 GLN B C 1
ATOM 2940 O O . GLN B 1 11 ? -14.758 -18.906 -1.384 1 95.12 11 GLN B O 1
ATOM 2945 N N . ALA B 1 12 ? -13.539 -18.922 -3.166 1 92.25 12 ALA B N 1
ATOM 2946 C CA . ALA B 1 12 ? -14.188 -20.125 -3.709 1 92.25 12 ALA B CA 1
ATOM 2947 C C . ALA B 1 12 ? -14.211 -21.25 -2.676 1 92.25 12 ALA B C 1
ATOM 2949 O O . ALA B 1 12 ? -13.164 -21.656 -2.162 1 92.25 12 ALA B O 1
ATOM 2950 N N . GLY B 1 13 ? -15.469 -21.672 -2.42 1 88.62 13 GLY B N 1
ATOM 2951 C CA . GLY B 1 13 ? -15.648 -22.812 -1.533 1 88.62 13 GLY B CA 1
ATOM 2952 C C . GLY B 1 13 ? -15.547 -22.453 -0.065 1 88.62 13 GLY B C 1
ATOM 2953 O O . GLY B 1 13 ? -15.734 -23.297 0.807 1 88.62 13 GLY B O 1
ATOM 2954 N N . LYS B 1 14 ? -15.25 -21.219 0.241 1 85.12 14 LYS B N 1
ATOM 2955 C CA . LYS B 1 14 ? -15.078 -20.812 1.632 1 85.12 14 LYS B CA 1
ATOM 2956 C C . LYS B 1 14 ? -16.375 -20.25 2.201 1 85.12 14 LYS B C 1
ATOM 2958 O O . LYS B 1 14 ? -17.109 -19.547 1.502 1 85.12 14 LYS B O 1
ATOM 2963 N N . SER B 1 15 ? -16.594 -20.516 3.479 1 86.19 15 SER B N 1
ATOM 2964 C CA . SER B 1 15 ? -17.797 -20.047 4.164 1 86.19 15 SER B CA 1
ATOM 2965 C C . SER B 1 15 ? -17.469 -18.906 5.129 1 86.19 15 SER B C 1
ATOM 2967 O O . SER B 1 15 ? -18.328 -18.453 5.879 1 86.19 15 SER B O 1
ATOM 2969 N N . MET B 1 16 ? -16.516 -18.297 5.004 1 92.81 16 MET B N 1
ATOM 2970 C CA . MET B 1 16 ? -16.141 -17.188 5.879 1 92.81 16 MET B CA 1
ATOM 2971 C C . MET B 1 16 ? -16.359 -15.844 5.18 1 92.81 16 MET B C 1
ATOM 2973 O O . MET B 1 16 ? -16.453 -15.789 3.953 1 92.81 16 MET B O 1
ATOM 2977 N N . SER B 1 17 ? -16.516 -14.75 5.969 1 95.56 17 SER B N 1
ATOM 2978 C CA . SER B 1 17 ? -16.578 -13.414 5.387 1 95.56 17 SER B CA 1
ATOM 2979 C C . SER B 1 17 ? -15.273 -13.07 4.656 1 95.56 17 SER B C 1
ATOM 2981 O O . SER B 1 17 ? -14.234 -13.68 4.918 1 95.56 17 SER B O 1
ATOM 2983 N N . GLU B 1 18 ? -15.352 -12.18 3.713 1 97.44 18 GLU B N 1
ATOM 2984 C CA . GLU B 1 18 ? -14.156 -11.734 2.998 1 97.44 18 GLU B CA 1
ATOM 2985 C C . GLU B 1 18 ? -13.094 -11.219 3.963 1 97.44 18 GLU B C 1
ATOM 2987 O O . GLU B 1 18 ? -11.906 -11.516 3.809 1 97.44 18 GLU B O 1
ATOM 2992 N N . ALA B 1 19 ? -13.547 -10.469 4.977 1 97.69 19 ALA B N 1
ATOM 2993 C CA . ALA B 1 19 ? -12.625 -9.898 5.957 1 97.69 19 ALA B CA 1
ATOM 2994 C C . ALA B 1 19 ? -11.906 -10.992 6.746 1 97.69 19 ALA B C 1
ATOM 2996 O O . ALA B 1 19 ? -10.688 -10.938 6.918 1 97.69 19 ALA B O 1
ATOM 2997 N N . GLU B 1 20 ? -12.648 -11.984 7.207 1 97 20 GLU B N 1
ATOM 2998 C CA . GLU B 1 20 ? -12.062 -13.086 7.961 1 97 20 GLU B CA 1
ATOM 2999 C C . GLU B 1 20 ? -11.07 -13.867 7.109 1 97 20 GLU B C 1
ATOM 3001 O O . GLU B 1 20 ? -9.992 -14.234 7.586 1 97 20 GLU B O 1
ATOM 3006 N N . LEU B 1 21 ? -11.484 -14.117 5.879 1 97.69 21 LEU B N 1
ATOM 3007 C CA . LEU B 1 21 ? -10.625 -14.867 4.969 1 97.69 21 LEU B CA 1
ATOM 3008 C C . LEU B 1 21 ? -9.328 -14.102 4.695 1 97.69 21 LEU B C 1
ATOM 3010 O O . LEU B 1 21 ? -8.242 -14.688 4.703 1 97.69 21 LEU B O 1
ATOM 3014 N N . PHE B 1 22 ? -9.492 -12.867 4.465 1 98.31 22 PHE B N 1
ATOM 3015 C CA . PHE B 1 22 ? -8.336 -12.031 4.164 1 98.31 22 PHE B CA 1
ATOM 3016 C C . PHE B 1 22 ? -7.336 -12.055 5.316 1 98.31 22 PHE B C 1
ATOM 3018 O O . PHE B 1 22 ? -6.137 -12.242 5.102 1 98.31 22 PHE B O 1
ATOM 3025 N N . LYS B 1 23 ? -7.766 -11.852 6.496 1 97.94 23 LYS B N 1
ATOM 3026 C CA . LYS B 1 23 ? -6.906 -11.867 7.68 1 97.94 23 LYS B CA 1
ATOM 3027 C C . LYS B 1 23 ? -6.242 -13.227 7.859 1 97.94 23 LYS B C 1
ATOM 3029 O O . LYS B 1 23 ? -5.055 -13.305 8.18 1 97.94 23 LYS B O 1
ATOM 3034 N N . ALA B 1 24 ? -7.008 -14.242 7.648 1 98.12 24 ALA B N 1
ATOM 3035 C CA . ALA B 1 24 ? -6.477 -15.594 7.801 1 98.12 24 ALA B CA 1
ATOM 3036 C C . ALA B 1 24 ? -5.344 -15.852 6.812 1 98.12 24 ALA B C 1
ATOM 3038 O O . ALA B 1 24 ? -4.359 -16.516 7.145 1 98.12 24 ALA B O 1
ATOM 3039 N N . GLU B 1 25 ? -5.52 -15.344 5.613 1 98.56 25 GLU B N 1
ATOM 3040 C CA . GLU B 1 25 ? -4.488 -15.508 4.594 1 98.56 25 GLU B CA 1
ATOM 3041 C C . GLU B 1 25 ? -3.217 -14.75 4.965 1 98.56 25 GLU B C 1
ATOM 3043 O O . GLU B 1 25 ? -2.107 -15.258 4.797 1 98.56 25 GLU B O 1
ATOM 3048 N N . VAL B 1 26 ? -3.381 -13.555 5.438 1 98.69 26 VAL B N 1
ATOM 3049 C CA . VAL B 1 26 ? -2.225 -12.773 5.867 1 98.69 26 VAL B CA 1
ATOM 3050 C C . VAL B 1 26 ? -1.522 -13.492 7.02 1 98.69 26 VAL B C 1
ATOM 3052 O O . VAL B 1 26 ? -0.293 -13.586 7.043 1 98.69 26 VAL B O 1
ATOM 3055 N N . ASP B 1 27 ? -2.293 -14.008 7.973 1 98.56 27 ASP B N 1
ATOM 3056 C CA . ASP B 1 27 ? -1.731 -14.773 9.086 1 98.56 27 ASP B CA 1
ATOM 3057 C C . ASP B 1 27 ? -0.966 -16 8.578 1 98.56 27 ASP B C 1
ATOM 3059 O O . ASP B 1 27 ? 0.053 -16.375 9.156 1 98.56 27 ASP B O 1
ATOM 3063 N N . LEU B 1 28 ? -1.501 -16.578 7.543 1 98.81 28 LEU B N 1
ATOM 3064 C CA . LEU B 1 28 ? -0.817 -17.719 6.93 1 98.81 28 LEU B CA 1
ATOM 3065 C C . LEU B 1 28 ? 0.56 -17.297 6.418 1 98.81 28 LEU B C 1
ATOM 3067 O O . LEU B 1 28 ? 1.518 -18.078 6.516 1 98.81 28 LEU B O 1
ATOM 3071 N N . GLY B 1 29 ? 0.652 -16.094 5.855 1 98.81 29 GLY B N 1
ATOM 3072 C CA . GLY B 1 29 ? 1.935 -15.578 5.406 1 98.81 29 GLY B CA 1
ATOM 3073 C C . GLY B 1 29 ? 2.943 -15.43 6.531 1 98.81 29 GLY B C 1
ATOM 3074 O O . GLY B 1 29 ? 4.121 -15.75 6.359 1 98.81 29 GLY B O 1
ATOM 3075 N N . VAL B 1 30 ? 2.494 -14.945 7.633 1 98.81 30 VAL B N 1
ATOM 3076 C CA . VAL B 1 30 ? 3.35 -14.828 8.805 1 98.81 30 VAL B CA 1
ATOM 3077 C C . VAL B 1 30 ? 3.76 -16.219 9.289 1 98.81 30 VAL B C 1
ATOM 3079 O O . VAL B 1 30 ? 4.926 -16.453 9.609 1 98.81 30 VAL B O 1
ATOM 3082 N N . TYR B 1 31 ? 2.803 -17.172 9.273 1 98.81 31 TYR B N 1
ATOM 3083 C CA . TYR B 1 31 ? 3.012 -18.531 9.727 1 98.81 31 TYR B CA 1
ATOM 3084 C C . TYR B 1 31 ? 4.051 -19.25 8.867 1 98.81 31 TYR B C 1
ATOM 3086 O O . TYR B 1 31 ? 4.781 -20.109 9.352 1 98.81 31 TYR B O 1
ATOM 3094 N N . ALA B 1 32 ? 4.156 -18.859 7.621 1 98.81 32 ALA B N 1
ATOM 3095 C CA . ALA B 1 32 ? 5.109 -19.453 6.691 1 98.81 32 ALA B CA 1
ATOM 3096 C C . ALA B 1 32 ? 6.535 -19.328 7.215 1 98.81 32 ALA B C 1
ATOM 3098 O O . ALA B 1 32 ? 7.355 -20.234 7.031 1 98.81 32 ALA B O 1
ATOM 3099 N N . GLU B 1 33 ? 6.855 -18.188 7.844 1 98.62 33 GLU B N 1
ATOM 3100 C CA . GLU B 1 33 ? 8.18 -18.031 8.43 1 98.62 33 GLU B CA 1
ATOM 3101 C C . GLU B 1 33 ? 8.438 -19.062 9.523 1 98.62 33 GLU B C 1
ATOM 3103 O O . GLU B 1 33 ? 9.516 -19.641 9.594 1 98.62 33 GLU B O 1
ATOM 3108 N N . GLU B 1 34 ? 7.441 -19.297 10.328 1 98.06 34 GLU B N 1
ATOM 3109 C CA . GLU B 1 34 ? 7.551 -20.266 11.414 1 98.06 34 GLU B CA 1
ATOM 3110 C C . GLU B 1 34 ? 7.766 -21.672 10.875 1 98.06 34 GLU B C 1
ATOM 3112 O O . GLU B 1 34 ? 8.383 -22.516 11.539 1 98.06 34 GLU B O 1
ATOM 3117 N N . CYS B 1 35 ? 7.258 -21.938 9.703 1 98.19 35 CYS B N 1
ATOM 3118 C CA . CYS B 1 35 ? 7.34 -23.266 9.102 1 98.19 35 CYS B CA 1
ATOM 3119 C C . CYS B 1 35 ? 8.68 -23.453 8.398 1 98.19 35 CYS B C 1
ATOM 3121 O O . CYS B 1 35 ? 8.922 -24.516 7.809 1 98.19 35 CYS B O 1
ATOM 3123 N N . GLY B 1 36 ? 9.492 -22.438 8.375 1 97.19 36 GLY B N 1
ATOM 3124 C CA . GLY B 1 36 ? 10.836 -22.578 7.824 1 97.19 36 GLY B CA 1
ATOM 3125 C C . GLY B 1 36 ? 10.891 -22.344 6.328 1 97.19 36 GLY B C 1
ATOM 3126 O O . GLY B 1 36 ? 11.844 -22.75 5.66 1 97.19 36 GLY B O 1
ATOM 3127 N N . LEU B 1 37 ? 9.898 -21.688 5.77 1 98.38 37 LEU B N 1
ATOM 3128 C CA . LEU B 1 37 ? 9.93 -21.375 4.348 1 98.38 37 LEU B CA 1
ATOM 3129 C C . LEU B 1 37 ? 10.789 -20.141 4.086 1 98.38 37 LEU B C 1
ATOM 3131 O O . LEU B 1 37 ? 10.992 -19.312 4.984 1 98.38 37 LEU B O 1
ATOM 3135 N N . ASP B 1 38 ? 11.258 -20.031 2.879 1 98.38 38 ASP B N 1
ATOM 3136 C CA . ASP B 1 38 ? 12.242 -19 2.539 1 98.38 38 ASP B CA 1
ATOM 3137 C C . ASP B 1 38 ? 11.555 -17.719 2.07 1 98.38 38 ASP B C 1
ATOM 3139 O O . ASP B 1 38 ? 12.125 -16.625 2.188 1 98.38 38 ASP B O 1
ATOM 3143 N N . SER B 1 39 ? 10.359 -17.828 1.539 1 98.81 39 SER B N 1
ATOM 3144 C CA . SER B 1 39 ? 9.703 -16.641 1 1 98.81 39 SER B CA 1
ATOM 3145 C C . SER B 1 39 ? 8.18 -16.797 1.029 1 98.81 39 SER B C 1
ATOM 3147 O O . SER B 1 39 ? 7.668 -17.922 1.015 1 98.81 39 SER B O 1
ATOM 3149 N N . VAL B 1 40 ? 7.492 -15.742 1.144 1 98.94 40 VAL B N 1
ATOM 3150 C CA . VAL B 1 40 ? 6.043 -15.633 1.015 1 98.94 40 VAL B CA 1
ATOM 3151 C C . VAL B 1 40 ? 5.688 -14.586 -0.037 1 98.94 40 VAL B C 1
ATOM 3153 O O . VAL B 1 40 ? 6.324 -13.531 -0.107 1 98.94 40 VAL B O 1
ATOM 3156 N N . TRP B 1 41 ? 4.738 -14.93 -0.899 1 98.88 41 TRP B N 1
ATOM 3157 C CA . TRP B 1 41 ? 4.371 -14.094 -2.037 1 98.88 41 TRP B CA 1
ATOM 3158 C C . TRP B 1 41 ? 2.887 -13.742 -1.997 1 98.88 41 TRP B C 1
ATOM 3160 O O . TRP B 1 41 ? 2.068 -14.539 -1.526 1 98.88 41 TRP B O 1
ATOM 3170 N N . ALA B 1 42 ? 2.551 -12.578 -2.451 1 98.81 42 ALA B N 1
ATOM 3171 C CA . ALA B 1 42 ? 1.165 -12.141 -2.59 1 98.81 42 ALA B CA 1
ATOM 3172 C C . ALA B 1 42 ? 0.85 -11.766 -4.035 1 98.81 42 ALA B C 1
ATOM 3174 O O . ALA B 1 42 ? 1.638 -11.078 -4.691 1 98.81 42 ALA B O 1
ATOM 3175 N N . PRO B 1 43 ? -0.302 -12.203 -4.539 1 98.25 43 PRO B N 1
ATOM 3176 C CA . PRO B 1 43 ? -0.689 -11.891 -5.918 1 98.25 43 PRO B CA 1
ATOM 3177 C C . PRO B 1 43 ? -1.419 -10.555 -6.031 1 98.25 43 PRO B C 1
ATOM 3179 O O . PRO B 1 43 ? -1.683 -9.898 -5.02 1 98.25 43 PRO B O 1
ATOM 3182 N N . GLU B 1 44 ? -1.647 -10.18 -7.242 1 98.44 44 GLU B N 1
ATOM 3183 C CA . GLU B 1 44 ? -2.518 -9.047 -7.562 1 98.44 44 GLU B CA 1
ATOM 3184 C C . GLU B 1 44 ? -3.67 -9.477 -8.469 1 98.44 44 GLU B C 1
ATOM 3186 O O . GLU B 1 44 ? -3.449 -9.922 -9.594 1 98.44 44 GLU B O 1
ATOM 3191 N N . HIS B 1 45 ? -4.895 -9.398 -7.977 1 98.31 45 HIS B N 1
ATOM 3192 C CA . HIS B 1 45 ? -6.137 -9.617 -8.711 1 98.31 45 HIS B CA 1
ATOM 3193 C C . HIS B 1 45 ? -7.23 -8.664 -8.242 1 98.31 45 HIS B C 1
ATOM 3195 O O . HIS B 1 45 ? -7.148 -8.117 -7.141 1 98.31 45 HIS B O 1
ATOM 3201 N N . HIS B 1 46 ? -8.195 -8.523 -9.148 1 98.06 46 HIS B N 1
ATOM 3202 C CA . HIS B 1 46 ? -9.25 -7.547 -8.883 1 98.06 46 HIS B CA 1
ATOM 3203 C C . HIS B 1 46 ? -10.617 -8.094 -9.258 1 98.06 46 HIS B C 1
ATOM 3205 O O . HIS B 1 46 ? -10.734 -8.914 -10.172 1 98.06 46 HIS B O 1
ATOM 3211 N N . PHE B 1 47 ? -11.648 -7.73 -8.492 1 97.38 47 PHE B N 1
ATOM 3212 C CA . PHE B 1 47 ? -13.055 -7.648 -8.859 1 97.38 47 PHE B CA 1
ATOM 3213 C C . PHE B 1 47 ? -13.695 -9.031 -8.883 1 97.38 47 PHE B C 1
ATOM 3215 O O . PHE B 1 47 ? -14.867 -9.172 -9.234 1 97.38 47 PHE B O 1
ATOM 3222 N N . ASP B 1 48 ? -12.945 -10.086 -8.547 1 96.81 48 ASP B N 1
ATOM 3223 C CA . ASP B 1 48 ? -13.484 -11.438 -8.555 1 96.81 48 ASP B CA 1
ATOM 3224 C C . ASP B 1 48 ? -13.094 -12.195 -7.285 1 96.81 48 ASP B C 1
ATOM 3226 O O . ASP B 1 48 ? -12.055 -12.859 -7.246 1 96.81 48 ASP B O 1
ATOM 3230 N N . ALA B 1 49 ? -13.977 -12.234 -6.367 1 96.12 49 ALA B N 1
ATOM 3231 C CA . ALA B 1 49 ? -13.68 -12.758 -5.035 1 96.12 49 ALA B CA 1
ATOM 3232 C C . ALA B 1 49 ? -13.492 -14.273 -5.07 1 96.12 49 ALA B C 1
ATOM 3234 O O . ALA B 1 49 ? -12.586 -14.805 -4.422 1 96.12 49 ALA B O 1
ATOM 3235 N N . PRO B 1 50 ? -14.297 -15.023 -5.828 1 96.19 50 PRO B N 1
ATOM 3236 C CA . PRO B 1 50 ? -14.094 -16.469 -5.848 1 96.19 50 PRO B CA 1
ATOM 3237 C C . PRO B 1 50 ? -12.688 -16.859 -6.297 1 96.19 50 PRO B C 1
ATOM 3239 O O . PRO B 1 50 ? -12.117 -17.828 -5.781 1 96.19 50 PRO B O 1
ATOM 3242 N N . TYR B 1 51 ? -12.109 -16.094 -7.18 1 96.69 51 TYR B N 1
ATOM 3243 C CA . TYR B 1 51 ? -10.781 -16.438 -7.68 1 96.69 51 TYR B CA 1
ATOM 3244 C C . TYR B 1 51 ? -9.695 -15.891 -6.754 1 96.69 51 TYR B C 1
ATOM 3246 O O . TYR B 1 51 ? -8.859 -16.641 -6.254 1 96.69 51 TYR B O 1
ATOM 3254 N N . CYS B 1 52 ? -9.773 -14.555 -6.539 1 97.94 52 CYS B N 1
ATOM 3255 C CA . CYS B 1 52 ? -8.727 -13.945 -5.723 1 97.94 52 CYS B CA 1
ATOM 325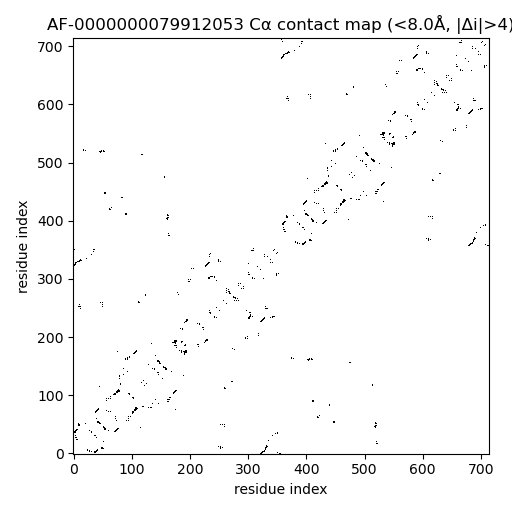6 C C . CYS B 1 52 ? -9.102 -12.523 -5.324 1 97.94 52 CYS B C 1
ATOM 3258 O O . CYS B 1 52 ? -9.461 -11.711 -6.18 1 97.94 52 CYS B O 1
ATOM 3260 N N . MET B 1 53 ? -9.023 -12.203 -4.027 1 97.25 53 MET B N 1
ATOM 3261 C CA . MET B 1 53 ? -9.375 -10.883 -3.518 1 97.25 53 MET B CA 1
ATOM 3262 C C . MET B 1 53 ? -8.133 -10.164 -2.99 1 97.25 53 MET B C 1
ATOM 3264 O O . MET B 1 53 ? -8.18 -9.547 -1.926 1 97.25 53 MET B O 1
ATOM 3268 N N . SER B 1 54 ? -7.02 -10.32 -3.652 1 98.31 54 SER B N 1
ATOM 3269 C CA . SER B 1 54 ? -5.793 -9.609 -3.301 1 98.31 54 SER B CA 1
ATOM 3270 C C . SER B 1 54 ? -5.48 -8.516 -4.312 1 98.31 54 SER B C 1
ATOM 3272 O O . SER B 1 54 ? -4.664 -8.711 -5.219 1 98.31 54 SER B O 1
ATOM 3274 N N . PRO B 1 55 ? -6.02 -7.293 -4.098 1 98.38 55 PRO B N 1
ATOM 3275 C CA . PRO B 1 55 ? -5.891 -6.277 -5.145 1 98.38 55 PRO B CA 1
ATOM 3276 C C . PRO B 1 55 ? -4.582 -5.5 -5.055 1 98.38 55 PRO B C 1
ATOM 3278 O O . PRO B 1 55 ? -4.215 -4.789 -5.992 1 98.38 55 PRO B O 1
ATOM 3281 N N . ASP B 1 56 ? -3.887 -5.605 -3.875 1 98.56 56 ASP B N 1
ATOM 3282 C CA . ASP B 1 56 ? -2.627 -4.883 -3.729 1 98.56 56 ASP B CA 1
ATOM 3283 C C . ASP B 1 56 ? -1.614 -5.699 -2.93 1 98.56 56 ASP B C 1
ATOM 3285 O O . ASP B 1 56 ? -1.697 -5.773 -1.702 1 98.56 56 ASP B O 1
ATOM 3289 N N . ASN B 1 57 ? -0.644 -6.219 -3.568 1 98.38 57 ASN B N 1
ATOM 3290 C CA . ASN B 1 57 ? 0.328 -7.094 -2.922 1 98.38 57 ASN B CA 1
ATOM 3291 C C . ASN B 1 57 ? 1.248 -6.316 -1.985 1 98.38 57 ASN B C 1
ATOM 3293 O O . ASN B 1 57 ? 1.659 -6.832 -0.944 1 98.38 57 ASN B O 1
ATOM 3297 N N . LEU B 1 58 ? 1.521 -5.035 -2.297 1 98.75 58 LEU B N 1
ATOM 3298 C CA . LEU B 1 58 ? 2.43 -4.262 -1.461 1 98.75 58 LEU B CA 1
ATOM 3299 C C . LEU B 1 58 ? 1.797 -3.961 -0.106 1 98.75 58 LEU B C 1
ATOM 3301 O O . LEU B 1 58 ? 2.473 -4.012 0.925 1 98.75 58 LEU B O 1
ATOM 3305 N N . ASP B 1 59 ? 0.486 -3.68 -0.09 1 98.69 59 ASP B N 1
ATOM 3306 C CA . ASP B 1 59 ? -0.208 -3.477 1.178 1 98.69 59 ASP B CA 1
ATOM 3307 C C . ASP B 1 59 ? -0.145 -4.73 2.047 1 98.69 59 ASP B C 1
ATOM 3309 O O . ASP B 1 59 ? 0.152 -4.652 3.24 1 98.69 59 ASP B O 1
ATOM 3313 N N . VAL B 1 60 ? -0.358 -5.871 1.465 1 98.81 60 VAL B N 1
ATOM 3314 C CA . VAL B 1 60 ? -0.327 -7.152 2.162 1 98.81 60 VAL B CA 1
ATOM 3315 C C . VAL B 1 60 ? 1.074 -7.41 2.711 1 98.81 60 VAL B C 1
ATOM 3317 O O . VAL B 1 60 ? 1.235 -7.723 3.893 1 98.81 60 VAL B O 1
ATOM 3320 N N . LEU B 1 61 ? 2.047 -7.188 1.867 1 98.94 61 LEU B N 1
ATOM 3321 C CA . LEU B 1 61 ? 3.42 -7.523 2.225 1 98.94 61 LEU B CA 1
ATOM 3322 C C . LEU B 1 61 ? 3.959 -6.566 3.281 1 98.94 61 LEU B C 1
ATOM 3324 O O . LEU B 1 61 ? 4.777 -6.953 4.117 1 98.94 61 LEU B O 1
ATOM 3328 N N . ASN B 1 62 ? 3.504 -5.305 3.256 1 98.62 62 ASN B N 1
ATOM 3329 C CA . ASN B 1 62 ? 3.904 -4.383 4.312 1 98.62 62 ASN B CA 1
ATOM 3330 C C . ASN B 1 62 ? 3.418 -4.852 5.68 1 98.62 62 ASN B C 1
ATOM 3332 O O . ASN B 1 62 ? 4.137 -4.73 6.672 1 98.62 62 ASN B O 1
ATOM 3336 N N . HIS B 1 63 ? 2.217 -5.34 5.703 1 98.75 63 HIS B N 1
ATOM 3337 C CA . HIS B 1 63 ? 1.678 -5.871 6.949 1 98.75 63 HIS B CA 1
ATOM 3338 C C . HIS B 1 63 ? 2.469 -7.09 7.418 1 98.75 63 HIS B C 1
ATOM 3340 O O . HIS B 1 63 ? 2.797 -7.203 8.602 1 98.75 63 HIS B O 1
ATOM 3346 N N . ILE B 1 64 ? 2.822 -7.973 6.516 1 98.88 64 ILE B N 1
ATOM 3347 C CA . ILE B 1 64 ? 3.572 -9.18 6.844 1 98.88 64 ILE B CA 1
ATOM 3348 C C . ILE B 1 64 ? 4.996 -8.812 7.246 1 98.88 64 ILE B C 1
ATOM 3350 O O . ILE B 1 64 ? 5.555 -9.398 8.18 1 98.88 64 ILE B O 1
ATOM 3354 N N . ALA B 1 65 ? 5.574 -7.848 6.559 1 98.88 65 ALA B N 1
ATOM 3355 C CA . ALA B 1 65 ? 6.922 -7.379 6.875 1 98.88 65 ALA B CA 1
ATOM 3356 C C . ALA B 1 65 ? 7.031 -6.973 8.344 1 98.88 65 ALA B C 1
ATOM 3358 O O . ALA B 1 65 ? 8.023 -7.285 9.008 1 98.88 65 ALA B O 1
ATOM 3359 N N . ALA B 1 66 ? 6.012 -6.328 8.836 1 98.75 66 ALA B N 1
ATOM 3360 C CA . ALA B 1 66 ? 6.008 -5.801 10.203 1 98.75 66 ALA B CA 1
ATOM 3361 C C . ALA B 1 66 ? 5.949 -6.93 11.227 1 98.75 66 ALA B C 1
ATOM 3363 O O . ALA B 1 66 ? 6.262 -6.727 12.398 1 98.75 66 ALA B O 1
ATOM 3364 N N . ARG B 1 67 ? 5.551 -8.148 10.805 1 98.62 67 ARG B N 1
ATOM 3365 C CA . ARG B 1 67 ? 5.316 -9.258 11.734 1 98.62 67 ARG B CA 1
ATOM 3366 C C . ARG B 1 67 ? 6.324 -10.383 11.508 1 98.62 67 ARG B C 1
ATOM 3368 O O . ARG B 1 67 ? 6.203 -11.453 12.102 1 98.62 67 ARG B O 1
ATOM 3375 N N . THR B 1 68 ? 7.277 -10.164 10.586 1 98.75 68 THR B N 1
ATOM 3376 C CA . THR B 1 68 ? 8.289 -11.172 10.281 1 98.75 68 THR B CA 1
ATOM 3377 C C . THR B 1 68 ? 9.68 -10.539 10.25 1 98.75 68 THR B C 1
ATOM 3379 O O . THR B 1 68 ? 9.82 -9.32 10.289 1 98.75 68 THR B O 1
ATOM 3382 N N . SER B 1 69 ? 10.734 -11.406 10.195 1 98.19 69 SER B N 1
ATOM 3383 C CA . SER B 1 69 ? 12.078 -10.844 10.328 1 98.19 69 SER B CA 1
ATOM 3384 C C . SER B 1 69 ? 13.047 -11.492 9.352 1 98.19 69 SER B C 1
ATOM 3386 O O . SER B 1 69 ? 14.125 -10.961 9.086 1 98.19 69 SER B O 1
ATOM 3388 N N . THR B 1 70 ? 12.664 -12.695 8.781 1 98.56 70 THR B N 1
ATOM 3389 C CA . THR B 1 70 ? 13.656 -13.406 7.984 1 98.56 70 THR B CA 1
ATOM 3390 C C . THR B 1 70 ? 13.086 -13.789 6.625 1 98.56 70 THR B C 1
ATOM 3392 O O . THR B 1 70 ? 13.789 -13.766 5.617 1 98.56 70 THR B O 1
ATOM 3395 N N . ILE B 1 71 ? 11.828 -14.18 6.578 1 98.81 71 ILE B N 1
ATOM 3396 C CA . ILE B 1 71 ? 11.227 -14.672 5.348 1 98.81 71 ILE B CA 1
ATOM 3397 C C . ILE B 1 71 ? 11.25 -13.578 4.285 1 98.81 71 ILE B C 1
ATOM 3399 O O . ILE B 1 71 ? 11 -12.406 4.582 1 98.81 71 ILE B O 1
ATOM 3403 N N . GLN B 1 72 ? 11.625 -13.906 3.111 1 98.88 72 GLN B N 1
ATOM 3404 C CA . GLN B 1 72 ? 11.609 -12.945 2.008 1 98.88 72 GLN B CA 1
ATOM 3405 C C . GLN B 1 72 ? 10.18 -12.68 1.536 1 98.88 72 GLN B C 1
ATOM 3407 O O . GLN B 1 72 ? 9.305 -13.539 1.675 1 98.88 72 GLN B O 1
ATOM 3412 N N . LEU B 1 73 ? 9.969 -11.477 1.035 1 98.94 73 LEU B N 1
ATOM 3413 C CA . LEU B 1 73 ? 8.641 -10.977 0.698 1 98.94 73 LEU B CA 1
ATOM 3414 C C . LEU B 1 73 ? 8.523 -10.719 -0.799 1 98.94 73 LEU B C 1
ATOM 3416 O O . LEU B 1 73 ? 9.094 -9.75 -1.312 1 98.94 73 LEU B O 1
ATOM 3420 N N . GLY B 1 74 ? 7.699 -11.523 -1.493 1 98.94 74 GLY B N 1
ATOM 3421 C CA . GLY B 1 74 ? 7.668 -11.438 -2.943 1 98.94 74 GLY B CA 1
ATOM 3422 C C . GLY B 1 74 ? 6.336 -10.938 -3.48 1 98.94 74 GLY B C 1
ATOM 3423 O O . GLY B 1 74 ? 5.277 -11.305 -2.959 1 98.94 74 GLY B O 1
ATOM 3424 N N . THR B 1 75 ? 6.395 -10.102 -4.484 1 98.81 75 THR B N 1
ATOM 3425 C CA . THR B 1 75 ? 5.199 -9.781 -5.258 1 98.81 75 THR B CA 1
ATOM 3426 C C . THR B 1 75 ? 4.965 -10.828 -6.348 1 98.81 75 THR B C 1
ATOM 3428 O O . THR B 1 75 ? 5.785 -10.984 -7.254 1 98.81 75 THR B O 1
ATOM 3431 N N . GLY B 1 76 ? 3.873 -11.602 -6.281 1 98 76 GLY B N 1
ATOM 3432 C CA . GLY B 1 76 ? 3.623 -12.695 -7.207 1 98 76 GLY B CA 1
ATOM 3433 C C . GLY B 1 76 ? 2.33 -12.531 -7.984 1 98 76 GLY B C 1
ATOM 3434 O O . GLY B 1 76 ? 1.43 -13.367 -7.883 1 98 76 GLY B O 1
ATOM 3435 N N . ALA B 1 77 ? 2.242 -11.508 -8.734 1 97.75 77 ALA B N 1
ATOM 3436 C CA . ALA B 1 77 ? 3.158 -10.492 -9.25 1 97.75 77 ALA B CA 1
ATOM 3437 C C . ALA B 1 77 ? 2.496 -9.117 -9.273 1 97.75 77 ALA B C 1
ATOM 3439 O O . ALA B 1 77 ? 1.275 -9.008 -9.148 1 97.75 77 ALA B O 1
ATOM 3440 N N . ILE B 1 78 ? 3.23 -8.047 -9.312 1 98.62 78 ILE B N 1
ATOM 3441 C CA . ILE B 1 78 ? 2.711 -6.766 -9.773 1 98.62 78 ILE B CA 1
ATOM 3442 C C . ILE B 1 78 ? 2.375 -6.848 -11.258 1 98.62 78 ILE B C 1
ATOM 3444 O O . ILE B 1 78 ? 3.23 -7.191 -12.078 1 98.62 78 ILE B O 1
ATOM 3448 N N . ILE B 1 79 ? 1.134 -6.582 -11.602 1 98.25 79 ILE B N 1
ATOM 3449 C CA . ILE B 1 79 ? 0.739 -6.59 -13 1 98.25 79 ILE B CA 1
ATOM 3450 C C . ILE B 1 79 ? 0.966 -5.207 -13.609 1 98.25 79 ILE B C 1
ATOM 3452 O O . ILE B 1 79 ? 0.098 -4.336 -13.523 1 98.25 79 ILE B O 1
ATOM 3456 N N . LEU B 1 80 ? 2.047 -4.996 -14.266 1 98.25 80 LEU B N 1
ATOM 3457 C CA . LEU B 1 80 ? 2.586 -3.693 -14.633 1 98.25 80 LEU B CA 1
ATOM 3458 C C . LEU B 1 80 ? 1.614 -2.934 -15.531 1 98.25 80 LEU B C 1
ATOM 3460 O O . LEU B 1 80 ? 1.37 -1.743 -15.32 1 98.25 80 LEU B O 1
ATOM 3464 N N . PRO B 1 81 ? 0.906 -3.635 -16.5 1 97.62 81 PRO B N 1
ATOM 3465 C CA . PRO B 1 81 ? 0.054 -2.877 -17.422 1 97.62 81 PRO B CA 1
ATOM 3466 C C . PRO B 1 81 ? -1.113 -2.191 -16.703 1 97.62 81 PRO B C 1
ATOM 3468 O O . PRO B 1 81 ? -1.685 -1.234 -17.234 1 97.62 81 PRO B O 1
ATOM 3471 N N . TRP B 1 82 ? -1.458 -2.686 -15.539 1 97.75 82 TRP B N 1
ATOM 3472 C CA . TRP B 1 82 ? -2.617 -2.152 -14.836 1 97.75 82 TRP B CA 1
ATOM 3473 C C . TRP B 1 82 ? -2.26 -0.872 -14.086 1 97.75 82 TRP B C 1
ATOM 3475 O O . TRP B 1 82 ? -3.143 -0.15 -13.617 1 97.75 82 TRP B O 1
ATOM 3485 N N . HIS B 1 83 ? -1.021 -0.542 -13.961 1 97.44 83 HIS B N 1
ATOM 3486 C CA . HIS B 1 83 ? -0.583 0.625 -13.203 1 97.44 83 HIS B CA 1
ATOM 3487 C C . HIS B 1 83 ? -0.359 1.824 -14.117 1 97.44 83 HIS B C 1
ATOM 3489 O O . HIS B 1 83 ? 0.27 1.697 -15.172 1 97.44 83 HIS B O 1
ATOM 3495 N N . HIS B 1 84 ? -0.804 2.967 -13.656 1 95.94 84 HIS B N 1
ATOM 3496 C CA . HIS B 1 84 ? -0.719 4.168 -14.477 1 95.94 84 HIS B CA 1
ATOM 3497 C C . HIS B 1 84 ? 0.527 4.98 -14.141 1 95.94 84 HIS B C 1
ATOM 3499 O O . HIS B 1 84 ? 0.942 5.84 -14.922 1 95.94 84 HIS B O 1
ATOM 3505 N N . ASP B 1 85 ? 1.049 4.75 -12.961 1 95.88 85 ASP B N 1
ATOM 3506 C CA . ASP B 1 85 ? 2.189 5.535 -12.508 1 95.88 85 ASP B CA 1
ATOM 3507 C C . ASP B 1 85 ? 3.32 4.637 -12.023 1 95.88 85 ASP B C 1
ATOM 3509 O O . ASP B 1 85 ? 3.482 4.43 -10.82 1 95.88 85 ASP B O 1
ATOM 3513 N N . PRO B 1 86 ? 4.207 4.246 -12.891 1 97.12 86 PRO B N 1
ATOM 3514 C CA . PRO B 1 86 ? 5.316 3.385 -12.484 1 97.12 86 PRO B CA 1
ATOM 3515 C C . PRO B 1 86 ? 6.203 4.031 -11.422 1 97.12 86 PRO B C 1
ATOM 3517 O O . PRO B 1 86 ? 6.801 3.332 -10.602 1 97.12 86 PRO B O 1
ATOM 3520 N N . VAL B 1 87 ? 6.258 5.34 -11.453 1 97.75 87 VAL B N 1
ATOM 3521 C CA . VAL B 1 87 ? 7.07 6.051 -10.469 1 97.75 87 VAL B CA 1
ATOM 3522 C C . VAL B 1 87 ? 6.57 5.734 -9.062 1 97.75 87 VAL B C 1
ATOM 3524 O O . VAL B 1 87 ? 7.367 5.578 -8.141 1 97.75 87 VAL B O 1
ATOM 3527 N N . ARG B 1 88 ? 5.254 5.594 -8.883 1 98.12 88 ARG B N 1
ATOM 3528 C CA . ARG B 1 88 ? 4.684 5.281 -7.578 1 98.12 88 ARG B CA 1
ATOM 3529 C C . ARG B 1 88 ? 5.051 3.863 -7.148 1 98.12 88 ARG B C 1
ATOM 3531 O O . ARG B 1 88 ? 5.223 3.594 -5.957 1 98.12 88 ARG B O 1
ATOM 3538 N N . LEU B 1 89 ? 5.164 3.002 -8.133 1 98.44 89 LEU B N 1
ATOM 3539 C CA . LEU B 1 89 ? 5.586 1.643 -7.816 1 98.44 89 LEU B CA 1
ATOM 3540 C C . LEU B 1 89 ? 7 1.633 -7.246 1 98.44 89 LEU B C 1
ATOM 3542 O O . LEU B 1 89 ? 7.281 0.924 -6.277 1 98.44 89 LEU B O 1
ATOM 3546 N N . VAL B 1 90 ? 7.898 2.43 -7.836 1 98.56 90 VAL B N 1
ATOM 3547 C CA . VAL B 1 90 ? 9.273 2.531 -7.348 1 98.56 90 VAL B CA 1
ATOM 3548 C C . VAL B 1 90 ? 9.266 3.014 -5.898 1 98.56 90 VAL B C 1
ATOM 3550 O O . VAL B 1 90 ? 9.93 2.42 -5.039 1 98.56 90 VAL B O 1
ATOM 3553 N N . GLU B 1 91 ? 8.508 4.027 -5.641 1 98.75 91 GLU B N 1
ATOM 3554 C CA . GLU B 1 91 ? 8.422 4.605 -4.305 1 98.75 91 GLU B CA 1
ATOM 3555 C C . GLU B 1 91 ? 7.918 3.582 -3.291 1 98.75 91 GLU B C 1
ATOM 3557 O O . GLU B 1 91 ? 8.492 3.434 -2.213 1 98.75 91 GLU B O 1
ATOM 3562 N N . ARG B 1 92 ? 6.906 2.869 -3.66 1 98.75 92 ARG B N 1
ATOM 3563 C CA . ARG B 1 92 ? 6.285 1.914 -2.75 1 98.75 92 ARG B CA 1
ATOM 3564 C C . ARG B 1 92 ? 7.199 0.717 -2.504 1 98.75 92 ARG B C 1
ATOM 3566 O O . ARG B 1 92 ? 7.262 0.198 -1.388 1 98.75 92 ARG B O 1
ATOM 3573 N N . LEU B 1 93 ? 7.84 0.299 -3.527 1 98.88 93 LEU B N 1
ATOM 3574 C CA . LEU B 1 93 ? 8.797 -0.794 -3.375 1 98.88 93 LEU B CA 1
ATOM 3575 C C . LEU B 1 93 ? 9.945 -0.39 -2.455 1 98.88 93 LEU B C 1
ATOM 3577 O O . LEU B 1 93 ? 10.406 -1.194 -1.645 1 98.88 93 LEU B O 1
ATOM 3581 N N . ASN B 1 94 ? 10.406 0.85 -2.59 1 98.75 94 ASN B N 1
ATOM 3582 C CA . ASN B 1 94 ? 11.445 1.344 -1.69 1 98.75 94 ASN B CA 1
ATOM 3583 C C . ASN B 1 94 ? 10.969 1.344 -0.239 1 98.75 94 ASN B C 1
ATOM 3585 O O . ASN B 1 94 ? 11.719 0.96 0.661 1 98.75 94 ASN B O 1
ATOM 3589 N N . ILE B 1 95 ? 9.75 1.772 0.002 1 98.81 95 ILE B N 1
ATOM 3590 C CA . ILE B 1 95 ? 9.195 1.75 1.353 1 98.81 95 ILE B CA 1
ATOM 3591 C C . ILE B 1 95 ? 9.234 0.326 1.903 1 98.81 95 ILE B C 1
ATOM 3593 O O . ILE B 1 95 ? 9.758 0.092 2.996 1 98.81 95 ILE B O 1
ATOM 3597 N N . LEU B 1 96 ? 8.695 -0.596 1.14 1 98.81 96 LEU B N 1
ATOM 3598 C CA . LEU B 1 96 ? 8.641 -1.981 1.595 1 98.81 96 LEU B CA 1
ATOM 3599 C C . LEU B 1 96 ? 10.047 -2.529 1.83 1 98.81 96 LEU B C 1
ATOM 3601 O O . LEU B 1 96 ? 10.281 -3.248 2.805 1 98.81 96 LEU B O 1
ATOM 3605 N N . ASP B 1 97 ? 10.922 -2.205 0.936 1 98.75 97 ASP B N 1
ATOM 3606 C CA . ASP B 1 97 ? 12.297 -2.689 1.056 1 98.75 97 ASP B CA 1
ATOM 3607 C C . ASP B 1 97 ? 12.969 -2.135 2.311 1 98.75 97 ASP B C 1
ATOM 3609 O O . ASP B 1 97 ? 13.648 -2.867 3.031 1 98.75 97 ASP B O 1
ATOM 3613 N N . ILE B 1 98 ? 12.789 -0.887 2.588 1 98.62 98 ILE B N 1
ATOM 3614 C CA . ILE B 1 98 ? 13.328 -0.255 3.785 1 98.62 98 ILE B CA 1
ATOM 3615 C C . ILE B 1 98 ? 12.727 -0.904 5.031 1 98.62 98 ILE B C 1
ATOM 3617 O O . ILE B 1 98 ? 13.453 -1.323 5.934 1 98.62 98 ILE B O 1
ATOM 3621 N N . MET B 1 99 ? 11.406 -1.074 5.027 1 98.31 99 MET B N 1
ATOM 3622 C CA . MET B 1 99 ? 10.695 -1.544 6.215 1 98.31 99 MET B CA 1
ATOM 3623 C C . MET B 1 99 ? 10.961 -3.025 6.457 1 98.31 99 MET B C 1
ATOM 3625 O O . MET B 1 99 ? 10.797 -3.514 7.578 1 98.31 99 MET B O 1
ATOM 3629 N N . SER B 1 100 ? 11.383 -3.756 5.445 1 98.38 100 SER B N 1
ATOM 3630 C CA . SER B 1 100 ? 11.664 -5.184 5.574 1 98.38 100 SER B CA 1
ATOM 3631 C C . SER B 1 100 ? 13.164 -5.441 5.695 1 98.38 100 SER B C 1
ATOM 3633 O O . SER B 1 100 ? 13.586 -6.59 5.832 1 98.38 100 SER B O 1
ATOM 3635 N N . ASP B 1 101 ? 13.953 -4.406 5.621 1 97.75 101 ASP B N 1
ATOM 3636 C CA . ASP B 1 101 ? 15.406 -4.484 5.711 1 97.75 101 ASP B CA 1
ATOM 3637 C C . ASP B 1 101 ? 15.984 -5.297 4.555 1 97.75 101 ASP B C 1
ATOM 3639 O O . ASP B 1 101 ? 16.812 -6.188 4.77 1 97.75 101 ASP B O 1
ATOM 3643 N N . GLY B 1 102 ? 15.391 -5.074 3.379 1 98.12 102 GLY B N 1
ATOM 3644 C CA . GLY B 1 102 ? 16 -5.609 2.172 1 98.12 102 GLY B CA 1
ATOM 3645 C C . GLY B 1 102 ? 15.5 -7 1.82 1 98.12 102 GLY B C 1
ATOM 3646 O O . GLY B 1 102 ? 16.156 -7.727 1.064 1 98.12 102 GLY B O 1
ATOM 3647 N N . ARG B 1 103 ? 14.359 -7.441 2.244 1 98.5 103 ARG B N 1
ATOM 3648 C CA . ARG B 1 103 ? 13.898 -8.812 2.072 1 98.5 103 ARG B CA 1
ATOM 3649 C C . ARG B 1 103 ? 12.969 -8.938 0.874 1 98.5 103 ARG B C 1
ATOM 3651 O O . ARG B 1 103 ? 12.43 -10.008 0.6 1 98.5 103 ARG B O 1
ATOM 3658 N N . VAL B 1 104 ? 12.781 -7.902 0.103 1 98.81 104 VAL B N 1
ATOM 3659 C CA . VAL B 1 104 ? 11.75 -7.883 -0.929 1 98.81 104 VAL B CA 1
ATOM 3660 C C . VAL B 1 104 ? 12.25 -8.602 -2.178 1 98.81 104 VAL B C 1
ATOM 3662 O O . VAL B 1 104 ? 13.398 -8.43 -2.584 1 98.81 104 VAL B O 1
ATOM 3665 N N . LEU B 1 105 ? 11.438 -9.5 -2.723 1 98.81 105 LEU B N 1
ATOM 3666 C CA . LEU B 1 105 ? 11.578 -10.07 -4.055 1 98.81 105 LEU B CA 1
ATOM 3667 C C . LEU B 1 105 ? 10.562 -9.469 -5.02 1 98.81 105 LEU B C 1
ATOM 3669 O O . LEU B 1 105 ? 9.352 -9.555 -4.793 1 98.81 105 LEU B O 1
ATOM 3673 N N . LEU B 1 106 ? 11.07 -8.859 -6.055 1 98.75 106 LEU B N 1
ATOM 3674 C CA . LEU B 1 106 ? 10.188 -8.203 -7.008 1 98.75 106 LEU B CA 1
ATOM 3675 C C . LEU B 1 106 ? 9.742 -9.18 -8.094 1 98.75 106 LEU B C 1
ATOM 3677 O O . LEU B 1 106 ? 10.562 -9.664 -8.875 1 98.75 106 LEU B O 1
ATOM 3681 N N . GLY B 1 107 ? 8.508 -9.461 -8.133 1 98.62 107 GLY B N 1
ATOM 3682 C CA . GLY B 1 107 ? 7.891 -10.211 -9.219 1 98.62 107 GLY B CA 1
ATOM 3683 C C . GLY B 1 107 ? 6.898 -9.383 -10.023 1 98.62 107 GLY B C 1
ATOM 3684 O O . GLY B 1 107 ? 5.977 -8.789 -9.461 1 98.62 107 GLY B O 1
ATOM 3685 N N . VAL B 1 108 ? 7.074 -9.359 -11.305 1 98.44 108 VAL B N 1
ATOM 3686 C CA . VAL B 1 108 ? 6.191 -8.609 -12.188 1 98.44 108 VAL B CA 1
ATOM 3687 C C . VAL B 1 108 ? 5.57 -9.547 -13.219 1 98.44 108 VAL B C 1
ATOM 3689 O O . VAL B 1 108 ? 6.047 -10.664 -13.422 1 98.44 108 VAL B O 1
ATOM 3692 N N . GLY B 1 109 ? 4.492 -9.148 -13.797 1 97.12 109 GLY B N 1
ATOM 3693 C CA . GLY B 1 109 ? 3.812 -9.906 -14.836 1 97.12 109 GLY B CA 1
ATOM 3694 C C . GLY B 1 109 ? 2.914 -9.055 -15.703 1 97.12 109 GLY B C 1
ATOM 3695 O O . GLY B 1 109 ? 2.777 -7.848 -15.469 1 97.12 109 GLY B O 1
ATOM 3696 N N . ARG B 1 110 ? 2.322 -9.625 -16.688 1 94.25 110 ARG B N 1
ATOM 3697 C CA . ARG B 1 110 ? 1.486 -8.914 -17.656 1 94.25 110 ARG B CA 1
ATOM 3698 C C . ARG B 1 110 ? 0.007 -9.094 -17.328 1 94.25 110 ARG B C 1
ATOM 3700 O O . ARG B 1 110 ? -0.807 -8.219 -17.625 1 94.25 110 ARG B O 1
ATOM 3707 N N . GLY B 1 111 ? -0.279 -10.18 -16.688 1 91.38 111 GLY B N 1
ATOM 3708 C CA . GLY B 1 111 ? -1.68 -10.477 -16.438 1 91.38 111 GLY B CA 1
ATOM 3709 C C . GLY B 1 111 ? -2.398 -11.047 -17.656 1 91.38 111 GLY B C 1
ATOM 3710 O O . GLY B 1 111 ? -1.927 -10.906 -18.781 1 91.38 111 GLY B O 1
ATOM 3711 N N . LEU B 1 112 ? -3.629 -11.734 -17.391 1 88.75 112 LEU B N 1
ATOM 3712 C CA . LEU B 1 112 ? -4.289 -12.469 -18.469 1 88.75 112 LEU B CA 1
ATOM 3713 C C . LEU B 1 112 ? -5.801 -12.273 -18.406 1 88.75 112 LEU B C 1
ATOM 3715 O O . LEU B 1 112 ? -6.504 -12.539 -19.391 1 88.75 112 LEU B O 1
ATOM 3719 N N . ALA B 1 113 ? -6.277 -11.844 -17.328 1 90.5 113 ALA B N 1
ATOM 3720 C CA . ALA B 1 113 ? -7.723 -11.875 -17.125 1 90.5 113 ALA B CA 1
ATOM 3721 C C . ALA B 1 113 ? -8.406 -10.711 -17.828 1 90.5 113 ALA B C 1
ATOM 3723 O O . ALA B 1 113 ? -8.219 -9.555 -17.453 1 90.5 113 ALA B O 1
ATOM 3724 N N . ARG B 1 114 ? -9.227 -11.031 -18.719 1 92 114 ARG B N 1
ATOM 3725 C CA . ARG B 1 114 ? -9.93 -10.039 -19.516 1 92 114 ARG B CA 1
ATOM 3726 C C . ARG B 1 114 ? -10.797 -9.141 -18.641 1 92 114 ARG B C 1
ATOM 3728 O O . ARG B 1 114 ? -10.82 -7.918 -18.828 1 92 114 ARG B O 1
ATOM 3735 N N . VAL B 1 115 ? -11.445 -9.703 -17.719 1 92.94 115 VAL B N 1
ATOM 3736 C CA . VAL B 1 115 ? -12.375 -8.969 -16.859 1 92.94 115 VAL B CA 1
ATOM 3737 C C . VAL B 1 115 ? -11.641 -7.855 -16.125 1 92.94 115 VAL B C 1
ATOM 3739 O O . VAL B 1 115 ? -12.172 -6.758 -15.938 1 92.94 115 VAL B O 1
ATOM 3742 N N . GLU B 1 116 ? -10.461 -8.109 -15.695 1 96.38 116 GLU B N 1
ATOM 3743 C CA . GLU B 1 116 ? -9.672 -7.113 -14.977 1 96.38 116 GLU B CA 1
ATOM 3744 C C . GLU B 1 116 ? -9.203 -6 -15.906 1 96.38 116 GLU B C 1
ATOM 3746 O O . GLU B 1 116 ? -9.32 -4.816 -15.586 1 96.38 116 GLU B O 1
ATOM 3751 N N . TYR B 1 117 ? -8.727 -6.355 -17.125 1 96.25 117 TYR B N 1
ATOM 3752 C CA . TYR B 1 117 ? -8.336 -5.367 -18.125 1 96.25 117 TYR B CA 1
ATOM 3753 C C . TYR B 1 117 ? -9.516 -4.48 -18.5 1 96.25 117 TYR B C 1
ATOM 3755 O O . TYR B 1 117 ? -9.398 -3.252 -18.5 1 96.25 117 TYR B O 1
ATOM 3763 N N . GLU B 1 118 ? -10.602 -5.109 -18.75 1 95.75 118 GLU B N 1
ATOM 3764 C CA . GLU B 1 118 ? -11.781 -4.375 -19.188 1 95.75 118 GLU B CA 1
ATOM 3765 C C . GLU B 1 118 ? -12.281 -3.426 -18.109 1 95.75 118 GLU B C 1
ATOM 3767 O O . GLU B 1 118 ? -12.68 -2.297 -18.391 1 95.75 118 GLU B O 1
ATOM 3772 N N . THR B 1 119 ? -12.242 -3.898 -16.891 1 97.25 119 THR B N 1
ATOM 3773 C CA . THR B 1 119 ? -12.719 -3.066 -15.797 1 97.25 119 THR B CA 1
ATOM 3774 C C . THR B 1 119 ? -11.805 -1.862 -15.594 1 97.25 119 THR B C 1
ATOM 3776 O O . THR B 1 119 ? -12.266 -0.776 -15.234 1 97.25 119 THR B O 1
ATOM 3779 N N . PHE B 1 120 ? -10.531 -1.975 -15.867 1 96.75 120 PHE B N 1
ATOM 3780 C CA . PHE B 1 120 ? -9.578 -0.872 -15.766 1 96.75 120 PHE B CA 1
ATOM 3781 C C . PHE B 1 120 ? -9.609 -0.01 -17.016 1 96.75 120 PHE B C 1
ATOM 3783 O O . PHE B 1 120 ? -8.953 1.028 -17.094 1 96.75 120 PHE B O 1
ATOM 3790 N N . GLY B 1 121 ? -10.328 -0.453 -18.016 1 95.75 121 GLY B N 1
ATOM 3791 C CA . GLY B 1 121 ? -10.406 0.288 -19.266 1 95.75 121 GLY B CA 1
ATOM 3792 C C . GLY B 1 121 ? -9.133 0.209 -20.094 1 95.75 121 GLY B C 1
ATOM 3793 O O . GLY B 1 121 ? -8.789 1.151 -20.812 1 95.75 121 GLY B O 1
ATOM 3794 N N . ILE B 1 122 ? -8.398 -0.835 -19.953 1 96.25 122 ILE B N 1
ATOM 3795 C CA . ILE B 1 122 ? -7.148 -1.033 -20.672 1 96.25 122 ILE B CA 1
ATOM 3796 C C . ILE B 1 122 ? -7.332 -2.117 -21.734 1 96.25 122 ILE B C 1
ATOM 3798 O O . ILE B 1 122 ? -7.809 -3.213 -21.438 1 96.25 122 ILE B O 1
ATOM 3802 N N . GLU B 1 123 ? -6.961 -1.83 -22.922 1 94.75 123 GLU B N 1
ATOM 3803 C CA . GLU B 1 123 ? -7.02 -2.828 -23.984 1 94.75 123 GLU B CA 1
ATOM 3804 C C . GLU B 1 123 ? -5.922 -3.877 -23.828 1 94.75 123 GLU B C 1
ATOM 3806 O O . GLU B 1 123 ? -4.75 -3.533 -23.672 1 94.75 123 GLU B O 1
ATOM 3811 N N . MET B 1 124 ? -6.301 -5.086 -23.875 1 92.44 124 MET B N 1
ATOM 3812 C CA . MET B 1 124 ? -5.348 -6.176 -23.703 1 92.44 124 MET B CA 1
ATOM 3813 C C . MET B 1 124 ? -4.27 -6.137 -24.781 1 92.44 124 MET B C 1
ATOM 3815 O O . MET B 1 124 ? -3.129 -6.539 -24.531 1 92.44 124 MET B O 1
ATOM 3819 N N . GLU B 1 125 ? -4.574 -5.613 -25.891 1 92 125 GLU B N 1
ATOM 3820 C CA . GLU B 1 125 ? -3.613 -5.496 -26.984 1 92 125 GLU B CA 1
ATOM 3821 C C . GLU B 1 125 ? -2.453 -4.582 -26.609 1 92 125 GLU B C 1
ATOM 3823 O O . GLU B 1 125 ? -1.359 -4.695 -27.156 1 92 125 GLU B O 1
ATOM 3828 N N . ASP B 1 126 ? -2.723 -3.703 -25.656 1 94.62 126 ASP B N 1
ATOM 3829 C CA . ASP B 1 126 ? -1.705 -2.746 -25.234 1 94.62 126 ASP B CA 1
ATOM 3830 C C . ASP B 1 126 ? -0.848 -3.322 -24.109 1 94.62 126 ASP B C 1
ATOM 3832 O O . ASP B 1 126 ? 0.136 -2.707 -23.703 1 94.62 126 ASP B O 1
ATOM 3836 N N . SER B 1 127 ? -1.2 -4.508 -23.641 1 94.69 127 SER B N 1
ATOM 3837 C CA . SER B 1 127 ? -0.604 -5.066 -22.438 1 94.69 127 SER B CA 1
ATOM 3838 C C . SER B 1 127 ? 0.908 -5.203 -22.578 1 94.69 127 SER B C 1
ATOM 3840 O O . SER B 1 127 ? 1.656 -4.863 -21.656 1 94.69 127 SER B O 1
ATOM 3842 N N . ARG B 1 128 ? 1.406 -5.664 -23.703 1 94.31 128 ARG B N 1
ATOM 3843 C CA . ARG B 1 128 ? 2.838 -5.875 -23.891 1 94.31 128 ARG B CA 1
ATOM 3844 C C . ARG B 1 128 ? 3.594 -4.551 -23.859 1 94.31 128 ARG B C 1
ATOM 3846 O O . ARG B 1 128 ? 4.605 -4.422 -23.172 1 94.31 128 ARG B O 1
ATOM 3853 N N . GLY B 1 129 ? 3.131 -3.584 -24.656 1 96.06 129 GLY B N 1
ATOM 3854 C CA . GLY B 1 129 ? 3.76 -2.273 -24.688 1 96.06 129 GLY B CA 1
ATOM 3855 C C . GLY B 1 129 ? 3.775 -1.6 -23.328 1 96.06 129 GLY B C 1
ATOM 3856 O O . GLY B 1 129 ? 4.789 -1.027 -22.922 1 96.06 129 GLY B O 1
ATOM 3857 N N . ARG B 1 130 ? 2.652 -1.661 -22.641 1 97.5 130 ARG B N 1
ATOM 3858 C CA . ARG B 1 130 ? 2.566 -1.101 -21.297 1 97.5 130 ARG B CA 1
ATOM 3859 C C . ARG B 1 130 ? 3.543 -1.791 -20.359 1 97.5 130 ARG B C 1
ATOM 3861 O O . ARG B 1 130 ? 4.207 -1.133 -19.547 1 97.5 130 ARG B O 1
ATOM 3868 N N . TYR B 1 131 ? 3.627 -3.113 -20.5 1 97.25 131 TYR B N 1
ATOM 3869 C CA . TYR B 1 131 ? 4.57 -3.873 -19.672 1 97.25 131 TYR B CA 1
ATOM 3870 C C . TYR B 1 131 ? 5.996 -3.395 -19.906 1 97.25 131 TYR B C 1
ATOM 3872 O O . TYR B 1 131 ? 6.719 -3.096 -18.953 1 97.25 131 TYR B O 1
ATOM 3880 N N . ASP B 1 132 ? 6.375 -3.316 -21.109 1 96.69 132 ASP B N 1
ATOM 3881 C CA . ASP B 1 132 ? 7.758 -2.996 -21.469 1 96.69 132 ASP B CA 1
ATOM 3882 C C . ASP B 1 132 ? 8.141 -1.601 -20.969 1 96.69 132 ASP B C 1
ATOM 3884 O O . ASP B 1 132 ? 9.195 -1.416 -20.359 1 96.69 132 ASP B O 1
ATOM 3888 N N . GLU B 1 133 ? 7.293 -0.638 -21.234 1 97.75 133 GLU B N 1
ATOM 3889 C CA . GLU B 1 133 ? 7.574 0.738 -20.844 1 97.75 133 GLU B CA 1
ATOM 3890 C C . GLU B 1 133 ? 7.609 0.878 -19.328 1 97.75 133 GLU B C 1
ATOM 3892 O O . GLU B 1 133 ? 8.516 1.501 -18.766 1 97.75 133 GLU B O 1
ATOM 3897 N N . ALA B 1 134 ? 6.66 0.284 -18.656 1 98 134 ALA B N 1
ATOM 3898 C CA . ALA B 1 134 ? 6.609 0.348 -17.203 1 98 134 ALA B CA 1
ATOM 3899 C C . ALA B 1 134 ? 7.82 -0.34 -16.578 1 98 134 ALA B C 1
ATOM 3901 O O . ALA B 1 134 ? 8.391 0.155 -15.602 1 98 134 ALA B O 1
ATOM 3902 N N . ALA B 1 135 ? 8.195 -1.474 -17.125 1 97.44 135 ALA B N 1
ATOM 3903 C CA . ALA B 1 135 ? 9.344 -2.227 -16.625 1 97.44 135 ALA B CA 1
ATOM 3904 C C . ALA B 1 135 ? 10.625 -1.402 -16.719 1 97.44 135 ALA B C 1
ATOM 3906 O O . ALA B 1 135 ? 11.438 -1.398 -15.781 1 97.44 135 ALA B O 1
ATOM 3907 N N . GLU B 1 136 ? 10.766 -0.776 -17.797 1 96.62 136 GLU B N 1
ATOM 3908 C CA . GLU B 1 136 ? 11.945 0.06 -17.984 1 96.62 136 GLU B CA 1
ATOM 3909 C C . GLU B 1 136 ? 12.016 1.159 -16.922 1 96.62 136 GLU B C 1
ATOM 3911 O O . GLU B 1 136 ? 13.062 1.354 -16.297 1 96.62 136 GLU B O 1
ATOM 3916 N N . MET B 1 137 ? 10.961 1.844 -16.703 1 97.44 137 MET B N 1
ATOM 3917 C CA . MET B 1 137 ? 10.906 2.908 -15.711 1 97.44 137 MET B CA 1
ATOM 3918 C C . MET B 1 137 ? 11.125 2.35 -14.305 1 97.44 137 MET B C 1
ATOM 3920 O O . MET B 1 137 ? 11.867 2.932 -13.516 1 97.44 137 MET B O 1
ATOM 3924 N N . LEU B 1 138 ? 10.477 1.242 -14.094 1 97.81 138 LEU B N 1
ATOM 3925 C CA . LEU B 1 138 ? 10.578 0.601 -12.789 1 97.81 138 LEU B CA 1
ATOM 3926 C C . LEU B 1 138 ? 12.023 0.247 -12.461 1 97.81 138 LEU B C 1
ATOM 3928 O O . LEU B 1 138 ? 12.531 0.603 -11.398 1 97.81 138 LEU B O 1
ATOM 3932 N N . LEU B 1 139 ? 12.719 -0.374 -13.344 1 96 139 LEU B N 1
ATOM 3933 C CA . LEU B 1 139 ? 14.086 -0.843 -13.117 1 96 139 LEU B CA 1
ATOM 3934 C C . LEU B 1 139 ? 15.047 0.332 -12.977 1 96 139 LEU B C 1
ATOM 3936 O O . LEU B 1 139 ? 15.922 0.323 -12.109 1 96 139 LEU B O 1
ATOM 3940 N N . SER B 1 140 ? 14.883 1.317 -13.805 1 95.06 140 SER B N 1
ATOM 3941 C CA . SER B 1 140 ? 15.75 2.488 -13.703 1 95.06 140 SER B CA 1
ATOM 3942 C C . SER B 1 140 ? 15.547 3.207 -12.367 1 95.06 140 SER B C 1
ATOM 3944 O O . SER B 1 140 ? 16.516 3.611 -11.727 1 95.06 140 SER B O 1
ATOM 3946 N N . GLY B 1 141 ? 14.297 3.355 -12 1 97.12 141 GLY B N 1
ATOM 3947 C CA . GLY B 1 141 ? 14.008 3.986 -10.719 1 97.12 141 GLY B CA 1
ATOM 3948 C C . GLY B 1 141 ? 14.586 3.24 -9.539 1 97.12 141 GLY B C 1
ATOM 3949 O O . GLY B 1 141 ? 15.148 3.852 -8.625 1 97.12 141 GLY B O 1
ATOM 3950 N N . LEU B 1 142 ? 14.445 1.932 -9.547 1 97.44 142 LEU B N 1
ATOM 3951 C CA . LEU B 1 142 ? 14.922 1.108 -8.438 1 97.44 142 LEU B CA 1
ATOM 3952 C C . LEU B 1 142 ? 16.438 1.098 -8.375 1 97.44 142 LEU B C 1
ATOM 3954 O O . LEU B 1 142 ? 17.031 1.139 -7.289 1 97.44 142 LEU B O 1
ATOM 3958 N N . ARG B 1 143 ? 17.078 1.056 -9.492 1 95.19 143 ARG B N 1
ATOM 3959 C CA . ARG B 1 143 ? 18.531 0.931 -9.555 1 95.19 143 ARG B CA 1
ATOM 3960 C C . ARG B 1 143 ? 19.203 2.285 -9.359 1 95.19 143 ARG B C 1
ATOM 3962 O O . ARG B 1 143 ? 20.172 2.396 -8.609 1 95.19 143 ARG B O 1
ATOM 3969 N N . ASP B 1 144 ? 18.625 3.352 -9.945 1 95.31 144 ASP B N 1
ATOM 3970 C CA . ASP B 1 144 ? 19.328 4.633 -10.016 1 95.31 144 ASP B CA 1
ATOM 3971 C C . ASP B 1 144 ? 18.734 5.637 -9.031 1 95.31 144 ASP B C 1
ATOM 3973 O O . ASP B 1 144 ? 19.344 6.672 -8.75 1 95.31 144 ASP B O 1
ATOM 3977 N N . GLY B 1 145 ? 17.578 5.398 -8.586 1 96.56 145 GLY B N 1
ATOM 3978 C CA . GLY B 1 145 ? 16.906 6.348 -7.719 1 96.56 145 GLY B CA 1
ATOM 3979 C C . GLY B 1 145 ? 16.312 7.52 -8.469 1 96.56 145 GLY B C 1
ATOM 3980 O O . GLY B 1 145 ? 15.922 8.523 -7.863 1 96.56 145 GLY B O 1
ATOM 3981 N N . VAL B 1 146 ? 16.281 7.422 -9.766 1 97.12 146 VAL B N 1
ATOM 3982 C CA . VAL B 1 146 ? 15.719 8.453 -10.633 1 97.12 146 VAL B CA 1
ATOM 3983 C C . VAL B 1 146 ?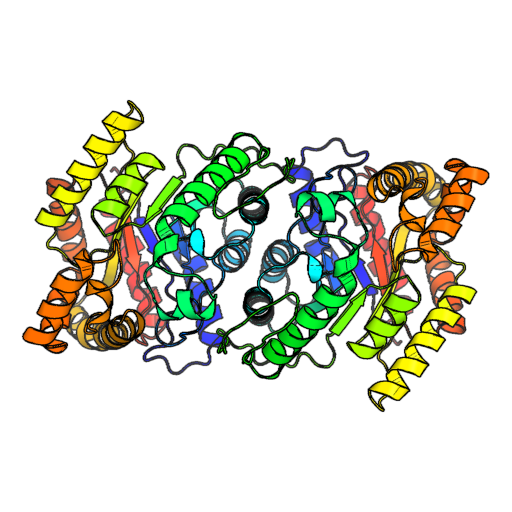 14.984 7.805 -11.805 1 97.12 146 VAL B C 1
ATOM 3985 O O . VAL B 1 146 ? 15.492 6.863 -12.422 1 97.12 146 VAL B O 1
ATOM 3988 N N . VAL B 1 147 ? 13.742 8.219 -11.992 1 96.94 147 VAL B N 1
ATOM 3989 C CA . VAL B 1 147 ? 13.055 7.91 -13.242 1 96.94 147 VAL B CA 1
ATOM 3990 C C . VAL B 1 147 ? 13.242 9.062 -14.227 1 96.94 147 VAL B C 1
ATOM 3992 O O . VAL B 1 147 ? 12.734 10.164 -14 1 96.94 147 VAL B O 1
ATOM 3995 N N . GLU B 1 148 ? 13.961 8.852 -15.234 1 94.81 148 GLU B N 1
ATOM 3996 C CA . GLU B 1 148 ? 14.242 9.891 -16.219 1 94.81 148 GLU B CA 1
ATOM 3997 C C . GLU B 1 148 ? 12.992 10.242 -17.016 1 94.81 148 GLU B C 1
ATOM 3999 O O . GLU B 1 148 ? 12.008 9.5 -17.016 1 94.81 148 GLU B O 1
ATOM 4004 N N . LYS B 1 149 ? 13.117 11.352 -17.641 1 94.81 149 LYS B N 1
ATOM 4005 C CA . LYS B 1 149 ? 12.031 11.734 -18.547 1 94.81 149 LYS B CA 1
ATOM 4006 C C . LYS B 1 149 ? 11.727 10.625 -19.547 1 94.81 149 LYS B C 1
ATOM 4008 O O . LYS B 1 149 ? 12.641 10.031 -20.125 1 94.81 149 LYS B O 1
ATOM 4013 N N . PHE B 1 150 ? 10.539 10.266 -19.594 1 94.75 150 PHE B N 1
ATOM 4014 C CA . PHE B 1 150 ? 10.07 9.188 -20.453 1 94.75 150 PHE B CA 1
ATOM 4015 C C . PHE B 1 150 ? 8.906 9.648 -21.328 1 94.75 150 PHE B C 1
ATOM 4017 O O . PHE B 1 150 ? 7.891 10.125 -20.812 1 94.75 150 PHE B O 1
ATOM 4024 N N . ASP B 1 151 ? 9.016 9.586 -22.609 1 96.19 151 ASP B N 1
ATOM 4025 C CA . ASP B 1 151 ? 7.969 9.945 -23.562 1 96.19 151 ASP B CA 1
ATOM 4026 C C . ASP B 1 151 ? 7.57 8.742 -24.422 1 96.19 151 ASP B C 1
ATOM 4028 O O . ASP B 1 151 ? 7.844 8.719 -25.625 1 96.19 151 ASP B O 1
ATOM 4032 N N . GLY B 1 152 ? 6.918 7.797 -23.766 1 97 152 GLY B N 1
ATOM 4033 C CA . GLY B 1 152 ? 6.516 6.578 -24.453 1 97 152 GLY B CA 1
ATOM 4034 C C . GLY B 1 152 ? 5.117 6.66 -25.031 1 97 152 GLY B C 1
ATOM 4035 O O . GLY B 1 152 ? 4.449 7.691 -24.922 1 97 152 GLY B O 1
ATOM 4036 N N . LYS B 1 153 ? 4.707 5.59 -25.703 1 97 153 LYS B N 1
ATOM 4037 C CA . LYS B 1 153 ? 3.369 5.488 -26.281 1 97 153 LYS B CA 1
ATOM 4038 C C . LYS B 1 153 ? 2.301 5.43 -25.188 1 97 153 LYS B C 1
ATOM 4040 O O . LYS B 1 153 ? 1.242 6.047 -25.312 1 97 153 LYS B O 1
ATOM 4045 N N . HIS B 1 154 ? 2.605 4.727 -24.109 1 97.06 154 HIS B N 1
ATOM 4046 C CA . HIS B 1 154 ? 1.593 4.441 -23.094 1 97.06 154 HIS B CA 1
ATOM 4047 C C . HIS B 1 154 ? 1.807 5.289 -21.844 1 97.06 154 HIS B C 1
ATOM 4049 O O . HIS B 1 154 ? 0.862 5.547 -21.094 1 97.06 154 HIS B O 1
ATOM 4055 N N . TYR B 1 155 ? 3.082 5.688 -21.656 1 96.94 155 TYR B N 1
ATOM 4056 C CA . TYR B 1 155 ? 3.402 6.457 -20.453 1 96.94 155 TYR B CA 1
ATOM 4057 C C . TYR B 1 155 ? 4.18 7.719 -20.812 1 96.94 155 TYR B C 1
ATOM 4059 O O . TYR B 1 155 ? 5.039 7.699 -21.688 1 96.94 155 TYR B O 1
ATOM 4067 N N . GLN B 1 156 ? 3.799 8.789 -20.125 1 96.75 156 GLN B N 1
ATOM 4068 C CA . GLN B 1 156 ? 4.57 10.023 -20.078 1 96.75 156 GLN B CA 1
ATOM 4069 C C . GLN B 1 156 ? 5.012 10.336 -18.656 1 96.75 156 GLN B C 1
ATOM 4071 O O . GLN B 1 156 ? 4.215 10.242 -17.719 1 96.75 156 GLN B O 1
ATOM 4076 N N . GLN B 1 157 ? 6.293 10.641 -18.516 1 97.44 157 GLN B N 1
ATOM 4077 C CA . GLN B 1 157 ? 6.844 10.883 -17.188 1 97.44 157 GLN B CA 1
ATOM 4078 C C . GLN B 1 157 ? 7.926 11.961 -17.234 1 97.44 157 GLN B C 1
ATOM 4080 O O . GLN B 1 157 ? 8.891 11.844 -17.984 1 97.44 157 GLN B O 1
ATOM 4085 N N . ALA B 1 158 ? 7.707 13.047 -16.469 1 97.62 158 ALA B N 1
ATOM 4086 C CA . ALA B 1 158 ? 8.797 13.984 -16.219 1 97.62 158 ALA B CA 1
ATOM 4087 C C . ALA B 1 158 ? 9.883 13.344 -15.344 1 97.62 158 ALA B C 1
ATOM 4089 O O . ALA B 1 158 ? 9.633 12.328 -14.688 1 97.62 158 ALA B O 1
ATOM 4090 N N . ARG B 1 159 ? 11.047 13.938 -15.445 1 97.75 159 ARG B N 1
ATOM 4091 C CA . ARG B 1 159 ? 12.109 13.438 -14.578 1 97.75 159 ARG B CA 1
ATOM 4092 C C . ARG B 1 159 ? 11.68 13.484 -13.117 1 97.75 159 ARG B C 1
ATOM 4094 O O . ARG B 1 159 ? 11.156 14.492 -12.648 1 97.75 159 ARG B O 1
ATOM 4101 N N . ALA B 1 160 ? 11.844 12.375 -12.406 1 97.88 160 ALA B N 1
ATOM 4102 C CA . ALA B 1 160 ? 11.43 12.273 -11.016 1 97.88 160 ALA B CA 1
ATOM 4103 C C . ALA B 1 160 ? 12.555 11.695 -10.148 1 97.88 160 ALA B C 1
ATOM 4105 O O . ALA B 1 160 ? 13.047 10.594 -10.422 1 97.88 160 ALA B O 1
ATOM 4106 N N . THR B 1 161 ? 13 12.438 -9.172 1 97.5 161 THR B N 1
ATOM 4107 C CA . THR B 1 161 ? 13.906 11.906 -8.156 1 97.5 161 THR B CA 1
ATOM 4108 C C . THR B 1 161 ? 13.125 11.18 -7.066 1 97.5 161 THR B C 1
ATOM 4110 O O . THR B 1 161 ? 12.219 11.75 -6.453 1 97.5 161 THR B O 1
ATOM 4113 N N . ILE B 1 162 ? 13.531 9.977 -6.816 1 98 162 ILE B N 1
ATOM 4114 C CA . ILE B 1 162 ? 12.703 9.086 -6 1 98 162 ILE B CA 1
ATOM 4115 C C . ILE B 1 162 ? 13.172 9.148 -4.547 1 98 162 ILE B C 1
ATOM 4117 O O . ILE B 1 162 ? 14.367 9.062 -4.27 1 98 162 ILE B O 1
ATOM 4121 N N . HIS B 1 163 ? 12.219 9.312 -3.641 1 98.06 163 HIS B N 1
ATOM 4122 C CA . HIS B 1 163 ? 12.422 9.234 -2.197 1 98.06 163 HIS B CA 1
ATOM 4123 C C . HIS B 1 163 ? 11.289 8.469 -1.523 1 98.06 163 HIS B C 1
ATOM 4125 O O . HIS B 1 163 ? 10.141 8.516 -1.976 1 98.06 163 HIS B O 1
ATOM 4131 N N . PRO B 1 164 ? 11.547 7.715 -0.429 1 98.25 164 PRO B N 1
ATOM 4132 C CA . PRO B 1 164 ? 12.867 7.441 0.135 1 98.25 164 PRO B CA 1
ATOM 4133 C C . PRO B 1 164 ? 13.695 6.5 -0.734 1 98.25 164 PRO B C 1
ATOM 4135 O O . PRO B 1 164 ? 13.141 5.742 -1.533 1 98.25 164 PRO B O 1
ATOM 4138 N N . ARG B 1 165 ? 14.953 6.539 -0.57 1 96.44 165 ARG B N 1
ATOM 4139 C CA . ARG B 1 165 ? 15.875 5.625 -1.238 1 96.44 165 ARG B CA 1
ATOM 4140 C C . ARG B 1 165 ? 16.188 4.422 -0.354 1 96.44 165 ARG B C 1
ATOM 4142 O O . ARG B 1 165 ? 16.406 4.57 0.851 1 96.44 165 ARG B O 1
ATOM 4149 N N . SER B 1 166 ? 16.078 3.256 -0.976 1 95.69 166 SER B N 1
ATOM 4150 C CA . SER B 1 166 ? 16.578 2.053 -0.317 1 95.69 166 SER B CA 1
ATOM 4151 C C . SER B 1 166 ? 18.047 1.822 -0.631 1 95.69 166 SER B C 1
ATOM 4153 O O . SER B 1 166 ? 18.5 2.084 -1.749 1 95.69 166 SER B O 1
ATOM 4155 N N . ASP B 1 167 ? 18.781 1.297 0.281 1 92.25 167 ASP B N 1
ATOM 4156 C CA . ASP B 1 167 ? 20.219 1.068 0.115 1 92.25 167 ASP B CA 1
ATOM 4157 C C . ASP B 1 167 ? 20.5 -0.355 -0.364 1 92.25 167 ASP B C 1
ATOM 4159 O O . ASP B 1 167 ? 21.656 -0.722 -0.604 1 92.25 167 ASP B O 1
ATOM 4163 N N . HIS B 1 168 ? 19.562 -1.132 -0.544 1 96.12 168 HIS B N 1
ATOM 4164 C CA . HIS B 1 168 ? 19.734 -2.529 -0.92 1 96.12 168 HIS B CA 1
ATOM 4165 C C . HIS B 1 168 ? 19.703 -2.703 -2.434 1 96.12 168 HIS B C 1
ATOM 4167 O O . HIS B 1 168 ? 18.891 -2.07 -3.113 1 96.12 168 HIS B O 1
ATOM 4173 N N . SER B 1 169 ? 20.562 -3.551 -2.947 1 96.31 169 SER B N 1
ATOM 4174 C CA . SER B 1 169 ? 20.578 -3.832 -4.379 1 96.31 169 SER B CA 1
ATOM 4175 C C . SER B 1 169 ? 19.375 -4.672 -4.785 1 96.31 169 SER B C 1
ATOM 4177 O O . SER B 1 169 ? 18.938 -5.543 -4.031 1 96.31 169 SER B O 1
ATOM 4179 N N . TRP B 1 170 ? 18.891 -4.438 -6.008 1 95.69 170 TRP B N 1
ATOM 4180 C CA . TRP B 1 170 ? 17.75 -5.168 -6.551 1 95.69 170 TRP B CA 1
ATOM 4181 C C . TRP B 1 170 ? 18.203 -6.242 -7.535 1 95.69 170 TRP B C 1
ATOM 4183 O O . TRP B 1 170 ? 17.406 -7.059 -7.988 1 95.69 170 TRP B O 1
ATOM 4193 N N . ASP B 1 171 ? 19.422 -6.398 -7.859 1 91.38 171 ASP B N 1
ATOM 4194 C CA . ASP B 1 171 ? 19.953 -7.148 -8.992 1 91.38 171 ASP B CA 1
ATOM 4195 C C . ASP B 1 171 ? 19.625 -8.633 -8.875 1 91.38 171 ASP B C 1
ATOM 4197 O O . ASP B 1 171 ? 19.312 -9.289 -9.875 1 91.38 171 ASP B O 1
ATOM 4201 N N . ASP B 1 172 ? 19.656 -9.242 -7.707 1 93.94 172 ASP B N 1
ATOM 4202 C CA . ASP B 1 172 ? 19.438 -10.672 -7.555 1 93.94 172 ASP B CA 1
ATOM 4203 C C . ASP B 1 172 ? 18.047 -10.961 -6.988 1 93.94 172 ASP B C 1
ATOM 4205 O O . ASP B 1 172 ? 17.781 -12.055 -6.477 1 93.94 172 ASP B O 1
ATOM 4209 N N . ARG B 1 173 ? 17.156 -9.984 -7.137 1 97.38 173 ARG B N 1
ATOM 4210 C CA . ARG B 1 173 ? 15.867 -10.117 -6.461 1 97.38 173 ARG B CA 1
ATOM 4211 C C . ARG B 1 173 ? 14.711 -9.922 -7.438 1 97.38 173 ARG B C 1
ATOM 4213 O O . ARG B 1 173 ? 13.578 -9.656 -7.027 1 97.38 173 ARG B O 1
ATOM 4220 N N . LEU B 1 174 ? 14.984 -10.023 -8.703 1 98.19 174 LEU B N 1
ATOM 4221 C CA . LEU B 1 174 ? 14 -9.773 -9.75 1 98.19 174 LEU B CA 1
ATOM 4222 C C . LEU B 1 174 ? 13.391 -11.086 -10.234 1 98.19 174 LEU B C 1
ATOM 4224 O O . LEU B 1 174 ? 14.094 -12.086 -10.383 1 98.19 174 LEU B O 1
ATOM 4228 N N . HIS B 1 175 ? 12.109 -11.055 -10.477 1 98.5 175 HIS B N 1
ATOM 4229 C CA . HIS B 1 175 ? 11.344 -12.172 -11.016 1 98.5 175 HIS B CA 1
ATOM 4230 C C . HIS B 1 175 ? 10.328 -11.703 -12.047 1 98.5 175 HIS B C 1
ATOM 4232 O O . HIS B 1 175 ? 9.844 -10.57 -11.977 1 98.5 175 HIS B O 1
ATOM 4238 N N . THR B 1 176 ? 10.039 -12.555 -13.008 1 97.88 176 THR B N 1
ATOM 4239 C CA . THR B 1 176 ? 8.914 -12.359 -13.922 1 97.88 176 THR B CA 1
ATOM 4240 C C . THR B 1 176 ? 8.039 -13.602 -13.969 1 97.88 176 THR B C 1
ATOM 4242 O O . THR B 1 176 ? 8.531 -14.719 -14.125 1 97.88 176 THR B O 1
ATOM 4245 N N . ILE B 1 177 ? 6.801 -13.43 -13.766 1 96 177 ILE B N 1
ATOM 4246 C CA . ILE B 1 177 ? 5.844 -14.523 -13.938 1 96 177 ILE B CA 1
ATOM 4247 C C . ILE B 1 177 ? 5.375 -14.578 -15.383 1 96 177 ILE B C 1
ATOM 4249 O O . ILE B 1 177 ? 4.844 -13.594 -15.914 1 96 177 ILE B O 1
ATOM 4253 N N . ALA B 1 178 ? 5.574 -15.656 -16.016 1 93.31 178 ALA B N 1
ATOM 4254 C CA . ALA B 1 178 ? 5.234 -15.82 -17.422 1 93.31 178 ALA B CA 1
ATOM 4255 C C . ALA B 1 178 ? 4.93 -17.281 -17.75 1 93.31 178 ALA B C 1
ATOM 4257 O O . ALA B 1 178 ? 5.59 -18.188 -17.25 1 93.31 178 ALA B O 1
ATOM 4258 N N . MET B 1 179 ? 3.963 -17.422 -18.641 1 87.31 179 MET B N 1
ATOM 4259 C CA . MET B 1 179 ? 3.586 -18.781 -19.016 1 87.31 179 MET B CA 1
ATOM 4260 C C . MET B 1 179 ? 3.615 -18.953 -20.531 1 87.31 179 MET B C 1
ATOM 4262 O O . MET B 1 179 ? 3.939 -20.031 -21.031 1 87.31 179 MET B O 1
ATOM 4266 N N . SER B 1 180 ? 3.268 -17.938 -21.281 1 86.88 180 SER B N 1
ATOM 4267 C CA . SER B 1 180 ? 3.248 -18.016 -22.75 1 86.88 180 SER B CA 1
ATOM 4268 C C . SER B 1 180 ? 4.645 -17.859 -23.328 1 86.88 180 SER B C 1
ATOM 4270 O O . SER B 1 180 ? 5.496 -17.188 -22.734 1 86.88 180 SER B O 1
ATOM 4272 N N . PRO B 1 181 ? 4.824 -18.438 -24.469 1 87.94 181 PRO B N 1
ATOM 4273 C CA . PRO B 1 181 ? 6.152 -18.344 -25.078 1 87.94 181 PRO B CA 1
ATOM 4274 C C . PRO B 1 181 ? 6.613 -16.891 -25.266 1 87.94 181 PRO B C 1
ATOM 4276 O O . PRO B 1 181 ? 7.723 -16.531 -24.859 1 87.94 181 PRO B O 1
ATOM 4279 N N . PRO B 1 182 ? 5.828 -16.047 -25.797 1 88.62 182 PRO B N 1
ATOM 4280 C CA . PRO B 1 182 ? 6.285 -14.656 -25.906 1 88.62 182 PRO B CA 1
ATOM 4281 C C . PRO B 1 182 ? 6.609 -14.031 -24.547 1 88.62 182 PRO B C 1
ATOM 4283 O O . PRO B 1 182 ? 7.57 -13.266 -24.438 1 88.62 182 PRO B O 1
ATOM 4286 N N . SER B 1 183 ? 5.82 -14.359 -23.562 1 90.81 183 SER B N 1
ATOM 4287 C CA . SER B 1 183 ? 6.051 -13.805 -22.234 1 90.81 183 SER B CA 1
ATOM 4288 C C . SER B 1 183 ? 7.332 -14.352 -21.609 1 90.81 183 SER B C 1
ATOM 4290 O O . SER B 1 183 ? 8.023 -13.648 -20.875 1 90.81 183 SER B O 1
ATOM 4292 N N . VAL B 1 184 ? 7.617 -15.586 -21.906 1 92.44 184 VAL B N 1
ATOM 4293 C CA . VAL B 1 184 ? 8.844 -16.203 -21.422 1 92.44 184 VAL B CA 1
ATOM 4294 C C . VAL B 1 184 ? 10.055 -15.484 -22 1 92.44 184 VAL B C 1
ATOM 4296 O O . VAL B 1 184 ? 11.031 -15.227 -21.281 1 92.44 184 VAL B O 1
ATOM 4299 N N . MET B 1 185 ? 10 -15.148 -23.219 1 91.75 185 MET B N 1
ATOM 4300 C CA . MET B 1 185 ? 11.094 -14.406 -23.859 1 91.75 185 MET B CA 1
ATOM 4301 C C . MET B 1 185 ? 11.219 -13.008 -23.266 1 91.75 185 MET B C 1
ATOM 4303 O O . MET B 1 185 ? 12.328 -12.523 -23.031 1 91.75 185 MET B O 1
ATOM 4307 N N . GLN B 1 186 ? 10.078 -12.453 -23 1 91.31 186 GLN B N 1
ATOM 4308 C CA . GLN B 1 186 ? 10.062 -11.148 -22.344 1 91.31 186 GLN B CA 1
ATOM 4309 C C . GLN B 1 186 ? 10.688 -11.211 -20.953 1 91.31 186 GLN B C 1
ATOM 4311 O O . GLN B 1 186 ? 11.367 -10.273 -20.531 1 91.31 186 GLN B O 1
ATOM 4316 N N . ALA B 1 187 ? 10.383 -12.227 -20.312 1 94.62 187 ALA B N 1
ATOM 4317 C CA . ALA B 1 187 ? 10.945 -12.438 -18.969 1 94.62 187 ALA B CA 1
ATOM 4318 C C . ALA B 1 187 ? 12.469 -12.492 -19.031 1 94.62 187 ALA B C 1
ATOM 4320 O O . ALA B 1 187 ? 13.148 -11.945 -18.156 1 94.62 187 ALA B O 1
ATOM 4321 N N . ALA B 1 188 ? 13 -13.148 -20.016 1 95.88 188 ALA B N 1
ATOM 4322 C CA . ALA B 1 188 ? 14.445 -13.227 -20.172 1 95.88 188 ALA B CA 1
ATOM 4323 C C . ALA B 1 188 ? 15.055 -11.844 -20.375 1 95.88 188 ALA B C 1
ATOM 4325 O O . ALA B 1 188 ? 16.141 -11.555 -19.859 1 95.88 188 ALA B O 1
ATOM 4326 N N . GLU B 1 189 ? 14.328 -11.039 -21.109 1 93.44 189 GLU B N 1
ATOM 4327 C CA . GLU B 1 189 ? 14.805 -9.68 -21.359 1 93.44 189 GLU B CA 1
ATOM 4328 C C . GLU B 1 189 ? 14.766 -8.836 -20.078 1 93.44 189 GLU B C 1
ATOM 4330 O O . GLU B 1 189 ? 15.672 -8.031 -19.844 1 93.44 189 GLU B O 1
ATOM 4335 N N . PHE B 1 190 ? 13.75 -8.938 -19.281 1 93.69 190 PHE B N 1
ATOM 4336 C CA . PHE B 1 190 ? 13.586 -8.227 -18.016 1 93.69 190 PHE B CA 1
ATOM 4337 C C . PHE B 1 190 ? 14.727 -8.539 -17.062 1 93.69 190 PHE B C 1
ATOM 4339 O O . PHE B 1 190 ? 15.188 -7.664 -16.328 1 93.69 190 PHE B O 1
ATOM 4346 N N . GLY B 1 191 ? 15.102 -9.789 -17.094 1 94.44 191 GLY B N 1
ATOM 4347 C CA . GLY B 1 191 ? 16.109 -10.258 -16.156 1 94.44 191 GLY B CA 1
ATOM 4348 C C . GLY B 1 191 ? 15.508 -10.883 -14.906 1 94.44 191 GLY B C 1
ATOM 4349 O O . GLY B 1 191 ? 14.297 -10.859 -14.711 1 94.44 191 GLY B O 1
ATOM 4350 N N . GLY B 1 192 ? 16.406 -11.5 -14.156 1 97.06 192 GLY B N 1
ATOM 4351 C CA . GLY B 1 192 ? 15.953 -12.18 -12.961 1 97.06 192 GLY B CA 1
ATOM 4352 C C . GLY B 1 192 ? 15.422 -13.578 -13.234 1 97.06 192 GLY B C 1
ATOM 4353 O O . GLY B 1 192 ? 15.688 -14.148 -14.289 1 97.06 192 GLY B O 1
ATOM 4354 N N . SER B 1 193 ? 14.711 -14.055 -12.281 1 98.06 193 SER B N 1
ATOM 4355 C CA . SER B 1 193 ? 14.227 -15.43 -12.367 1 98.06 193 SER B CA 1
ATOM 4356 C C . SER B 1 193 ? 12.891 -15.492 -13.102 1 98.06 193 SER B C 1
ATOM 4358 O O . SER B 1 193 ? 12.07 -14.578 -13 1 98.06 193 SER B O 1
ATOM 4360 N N . LEU B 1 194 ? 12.703 -16.562 -13.828 1 98.06 194 LEU B N 1
ATOM 4361 C CA . LEU B 1 194 ? 11.406 -16.875 -14.422 1 98.06 194 LEU B CA 1
ATOM 4362 C C . LEU B 1 194 ? 10.57 -17.734 -13.477 1 98.06 194 LEU B C 1
ATOM 4364 O O . LEU B 1 194 ? 11.039 -18.75 -12.977 1 98.06 194 LEU B O 1
ATOM 4368 N N . MET B 1 195 ? 9.414 -17.266 -13.211 1 97.12 195 MET B N 1
ATOM 4369 C CA . MET B 1 195 ? 8.453 -18.031 -12.414 1 97.12 195 MET B CA 1
ATOM 4370 C C . MET B 1 195 ? 7.305 -18.531 -13.281 1 97.12 195 MET B C 1
ATOM 4372 O O . MET B 1 195 ? 6.656 -17.734 -13.969 1 97.12 195 MET B O 1
ATOM 4376 N N . CYS B 1 196 ? 7.074 -19.812 -13.211 1 94.56 196 CYS B N 1
ATOM 4377 C CA . CYS B 1 196 ? 6.004 -20.422 -13.984 1 94.56 196 CYS B CA 1
ATOM 4378 C C . CYS B 1 196 ? 5.082 -21.25 -13.086 1 94.56 196 CYS B C 1
ATOM 4380 O O . CYS B 1 196 ? 5.543 -21.891 -12.148 1 94.56 196 CYS B O 1
ATOM 4382 N N . PHE B 1 197 ? 3.818 -21.125 -13.438 1 88.69 197 PHE B N 1
ATOM 4383 C CA . PHE B 1 197 ? 2.855 -22.031 -12.82 1 88.69 197 PHE B CA 1
ATOM 4384 C C . PHE B 1 197 ? 2.867 -23.391 -13.516 1 88.69 197 PHE B C 1
ATOM 4386 O O . PHE B 1 197 ? 3.01 -23.469 -14.734 1 88.69 197 PHE B O 1
ATOM 4393 N N . ASN B 1 198 ? 2.793 -24.375 -12.711 1 75.06 198 ASN B N 1
ATOM 4394 C CA . ASN B 1 198 ? 2.691 -25.719 -13.281 1 75.06 198 ASN B CA 1
ATOM 4395 C C . ASN B 1 198 ? 1.251 -26.062 -13.641 1 75.06 198 ASN B C 1
ATOM 4397 O O . ASN B 1 198 ? 0.588 -26.812 -12.914 1 75.06 198 ASN B O 1
ATOM 4401 N N . TYR B 1 199 ? 0.788 -25.531 -14.586 1 68.06 199 TYR B N 1
ATOM 4402 C CA . TYR B 1 199 ? -0.634 -25.578 -14.906 1 68.06 199 TYR B CA 1
ATOM 4403 C C . TYR B 1 199 ? -0.871 -26.344 -16.203 1 68.06 199 TYR B C 1
ATOM 4405 O O . TYR B 1 199 ? -1.865 -27.062 -16.344 1 68.06 199 TYR B O 1
ATOM 4413 N N . GLN B 1 200 ? 0.067 -26.344 -16.938 1 68.06 200 GLN B N 1
ATOM 4414 C CA . GLN B 1 200 ? -0.322 -26.609 -18.328 1 68.06 200 GLN B CA 1
ATOM 4415 C C . GLN B 1 200 ? 0.426 -27.828 -18.875 1 68.06 200 GLN B C 1
ATOM 4417 O O . GLN B 1 200 ? -0.099 -28.547 -19.719 1 68.06 200 GLN B O 1
ATOM 4422 N N . TYR B 1 201 ? 1.547 -28.031 -18.297 1 77.81 201 TYR B N 1
ATOM 4423 C CA . TYR B 1 201 ? 2.41 -28.938 -19.047 1 77.81 201 TYR B CA 1
ATOM 4424 C C . TYR B 1 201 ? 3.035 -29.969 -18.109 1 77.81 201 TYR B C 1
ATOM 4426 O O . TYR B 1 201 ? 3.279 -29.688 -16.938 1 77.81 201 TYR B O 1
ATOM 4434 N N . PRO B 1 202 ? 3.209 -31.141 -18.734 1 88.19 202 PRO B N 1
ATOM 4435 C CA . PRO B 1 202 ? 4.078 -32.062 -18.016 1 88.19 202 PRO B CA 1
ATOM 4436 C C . PRO B 1 202 ? 5.469 -31.5 -17.75 1 88.19 202 PRO B C 1
ATOM 4438 O O . PRO B 1 202 ? 5.91 -30.578 -18.453 1 88.19 202 PRO B O 1
ATOM 4441 N N . ILE B 1 203 ? 6.137 -31.984 -16.75 1 92.62 203 ILE B N 1
ATOM 4442 C CA . ILE B 1 203 ? 7.371 -31.406 -16.234 1 92.62 203 ILE B CA 1
ATOM 4443 C C . ILE B 1 203 ? 8.438 -31.406 -17.312 1 92.62 203 ILE B C 1
ATOM 4445 O O . ILE B 1 203 ? 9.266 -30.484 -17.391 1 92.62 203 ILE B O 1
ATOM 4449 N N . GLU B 1 204 ? 8.422 -32.375 -18.203 1 92.5 204 GLU B N 1
ATOM 4450 C CA . GLU B 1 204 ? 9.391 -32.406 -19.297 1 92.5 204 GLU B CA 1
ATOM 4451 C C . GLU B 1 204 ? 9.25 -31.203 -20.219 1 92.5 204 GLU B C 1
ATOM 4453 O O . GLU B 1 204 ? 10.242 -30.625 -20.641 1 92.5 204 GLU B O 1
ATOM 4458 N N . GLN B 1 205 ? 8.039 -30.938 -20.5 1 91.44 205 GLN B N 1
ATOM 4459 C CA . GLN B 1 205 ? 7.77 -29.766 -21.328 1 91.44 205 GLN B CA 1
ATOM 4460 C C . GLN B 1 205 ? 8.133 -28.484 -20.594 1 91.44 205 GLN B C 1
ATOM 4462 O O . GLN B 1 205 ? 8.641 -27.531 -21.203 1 91.44 205 GLN B O 1
ATOM 4467 N N . GLN B 1 206 ? 7.824 -28.453 -19.359 1 92.12 206 GLN B N 1
ATOM 4468 C CA . GLN B 1 206 ? 8.211 -27.297 -18.547 1 92.12 206 GLN B CA 1
ATOM 4469 C C . GLN B 1 206 ? 9.727 -27.109 -18.547 1 92.12 206 GLN B C 1
ATOM 4471 O O . GLN B 1 206 ? 10.219 -25.984 -18.594 1 92.12 206 GLN B O 1
ATOM 4476 N N . ALA B 1 207 ? 10.484 -28.172 -18.438 1 94.38 207 ALA B N 1
ATOM 4477 C CA . ALA B 1 207 ? 11.938 -28.125 -18.469 1 94.38 207 ALA B CA 1
ATOM 4478 C C . ALA B 1 207 ? 12.445 -27.5 -19.766 1 94.38 207 ALA B C 1
ATOM 4480 O O . ALA B 1 207 ? 13.391 -26.719 -19.75 1 94.38 207 ALA B O 1
ATOM 4481 N N . ALA B 1 208 ? 11.797 -27.844 -20.812 1 94.06 208 ALA B N 1
ATOM 4482 C CA . ALA B 1 208 ? 12.18 -27.297 -22.109 1 94.06 208 ALA B CA 1
ATOM 4483 C C . ALA B 1 208 ? 11.953 -25.781 -22.141 1 94.06 208 ALA B C 1
ATOM 4485 O O . ALA B 1 208 ? 12.742 -25.047 -22.734 1 94.06 208 ALA B O 1
ATOM 4486 N N . VAL B 1 209 ? 10.852 -25.359 -21.562 1 93.44 209 VAL B N 1
ATOM 4487 C CA . VAL B 1 209 ? 10.555 -23.938 -21.484 1 93.44 209 VAL B CA 1
ATOM 4488 C C . VAL B 1 209 ? 11.648 -23.219 -20.703 1 93.44 209 VAL B C 1
ATOM 4490 O O . VAL B 1 209 ? 12.117 -22.156 -21.094 1 93.44 209 VAL B O 1
ATOM 4493 N N . PHE B 1 210 ? 12.07 -23.766 -19.562 1 96 210 PHE B N 1
ATOM 4494 C CA . PHE B 1 210 ? 13.141 -23.172 -18.766 1 96 210 PHE B CA 1
ATOM 4495 C C . PHE B 1 210 ? 14.445 -23.125 -19.547 1 96 210 PHE B C 1
ATOM 4497 O O . PHE B 1 210 ? 15.188 -22.141 -19.453 1 96 210 PHE B O 1
ATOM 4504 N N . ASP B 1 211 ? 14.703 -24.156 -20.297 1 96.25 211 ASP B N 1
ATOM 4505 C CA . ASP B 1 211 ? 15.922 -24.172 -21.109 1 96.25 211 ASP B CA 1
ATOM 4506 C C . ASP B 1 211 ? 15.906 -23.062 -22.156 1 96.25 211 ASP B C 1
ATOM 4508 O O . ASP B 1 211 ? 16.922 -22.391 -22.375 1 96.25 211 ASP B O 1
ATOM 4512 N N . GLU B 1 212 ? 14.773 -22.938 -22.797 1 95.75 212 GLU B N 1
ATOM 4513 C CA . GLU B 1 212 ? 14.633 -21.859 -23.766 1 95.75 212 GLU B CA 1
ATOM 4514 C C . GLU B 1 212 ? 14.852 -20.484 -23.109 1 95.75 212 GLU B C 1
ATOM 4516 O O . GLU B 1 212 ? 15.531 -19.625 -23.672 1 95.75 212 GLU B O 1
ATOM 4521 N N . TRP B 1 213 ? 14.234 -20.266 -22 1 97.44 213 TRP B N 1
ATOM 4522 C CA . TRP B 1 213 ? 14.398 -19.031 -21.234 1 97.44 213 TRP B CA 1
ATOM 4523 C C . TRP B 1 213 ? 15.859 -18.812 -20.875 1 97.44 213 TRP B C 1
ATOM 4525 O O . TRP B 1 213 ? 16.375 -17.703 -21.031 1 97.44 213 TRP B O 1
ATOM 4535 N N . ARG B 1 214 ? 16.578 -19.828 -20.375 1 98 214 ARG B N 1
ATOM 4536 C CA . ARG B 1 214 ? 17.969 -19.734 -19.984 1 98 214 ARG B CA 1
ATOM 4537 C C . ARG B 1 214 ? 18.844 -19.312 -21.172 1 98 214 ARG B C 1
ATOM 4539 O O . ARG B 1 214 ? 19.75 -18.484 -21.016 1 98 214 ARG B O 1
ATOM 4546 N N . GLU B 1 215 ? 18.562 -19.906 -22.25 1 97.75 215 GLU B N 1
ATOM 4547 C CA . GLU B 1 215 ? 19.328 -19.562 -23.453 1 97.75 215 GLU B CA 1
ATOM 4548 C C . GLU B 1 215 ? 19.141 -18.094 -23.828 1 97.75 215 GLU B C 1
ATOM 4550 O O . GLU B 1 215 ? 20.125 -17.391 -24.078 1 97.75 215 GLU B O 1
ATOM 4555 N N . LYS B 1 216 ? 17.891 -17.703 -23.875 1 97.31 216 LYS B N 1
ATOM 4556 C CA . LYS B 1 216 ? 17.609 -16.312 -24.188 1 97.31 216 LYS B CA 1
ATOM 4557 C C . LYS B 1 216 ? 18.234 -15.375 -23.156 1 97.31 216 LYS B C 1
ATOM 4559 O O . LYS B 1 216 ? 18.719 -14.297 -23.5 1 97.31 216 LYS B O 1
ATOM 4564 N N . TYR B 1 217 ? 18.156 -15.711 -21.906 1 97.75 217 TYR B N 1
ATOM 4565 C CA . TYR B 1 217 ? 18.75 -14.93 -20.828 1 97.75 217 TYR B CA 1
ATOM 4566 C C . TYR B 1 217 ? 20.234 -14.734 -21.047 1 97.75 217 TYR B C 1
ATOM 4568 O O . TYR B 1 217 ? 20.75 -13.617 -20.953 1 97.75 217 TYR B O 1
ATOM 4576 N N . ARG B 1 218 ? 20.969 -15.812 -21.359 1 98 218 ARG B N 1
ATOM 4577 C CA . ARG B 1 218 ? 22.406 -15.766 -21.594 1 98 218 ARG B CA 1
ATOM 4578 C C . ARG B 1 218 ? 22.734 -14.859 -22.781 1 98 218 ARG B C 1
ATOM 4580 O O . ARG B 1 218 ? 23.734 -14.133 -22.75 1 98 218 ARG B O 1
ATOM 4587 N N . GLU B 1 219 ? 21.938 -14.961 -23.75 1 97.62 219 GLU B N 1
ATOM 4588 C CA . GLU B 1 219 ? 22.125 -14.133 -24.938 1 97.62 219 GLU B CA 1
ATOM 4589 C C . GLU B 1 219 ? 21.969 -12.656 -24.609 1 97.62 219 GLU B C 1
ATOM 4591 O O . GLU B 1 219 ? 22.703 -11.812 -25.125 1 97.62 219 GLU B O 1
ATOM 4596 N N . THR B 1 220 ? 21.062 -12.391 -23.797 1 96.25 220 THR B N 1
ATOM 4597 C CA . THR B 1 220 ? 20.672 -11.016 -23.516 1 96.25 220 THR B CA 1
ATOM 4598 C C . THR B 1 220 ? 21.594 -10.383 -22.484 1 96.25 220 THR B C 1
ATOM 4600 O O . THR B 1 220 ? 22.047 -9.25 -22.656 1 96.25 220 THR B O 1
ATOM 4603 N N . HIS B 1 221 ? 21.922 -11.102 -21.438 1 95.94 221 HIS B N 1
ATOM 4604 C CA . HIS B 1 221 ? 22.594 -10.516 -20.281 1 95.94 221 HIS B CA 1
ATOM 4605 C C . HIS B 1 221 ? 24.047 -10.969 -20.203 1 95.94 221 HIS B C 1
ATOM 4607 O O . HIS B 1 221 ? 24.844 -10.43 -19.422 1 95.94 221 HIS B O 1
ATOM 4613 N N . LYS B 1 222 ? 24.438 -11.945 -20.875 1 97.12 222 LYS B N 1
ATOM 4614 C CA . LYS B 1 222 ? 25.797 -12.477 -20.938 1 97.12 222 LYS B CA 1
ATOM 4615 C C . LYS B 1 222 ? 26.25 -12.969 -19.562 1 97.12 222 LYS B C 1
ATOM 4617 O O . LYS B 1 222 ? 27.406 -12.773 -19.172 1 97.12 222 LYS B O 1
ATOM 4622 N N . THR B 1 223 ? 25.312 -13.422 -18.797 1 96.44 223 THR B N 1
ATOM 4623 C CA . THR B 1 223 ? 25.547 -14.031 -17.5 1 96.44 223 THR B CA 1
ATOM 4624 C C . THR B 1 223 ? 24.625 -15.227 -17.281 1 96.44 223 THR B C 1
ATOM 4626 O O . THR B 1 223 ? 23.703 -15.445 -18.062 1 96.44 223 THR B O 1
ATOM 4629 N N . GLU B 1 224 ? 24.984 -16.078 -16.359 1 96.56 224 GLU B N 1
ATOM 4630 C CA . GLU B 1 224 ? 24.141 -17.219 -16.062 1 96.56 224 GLU B CA 1
ATOM 4631 C C . GLU B 1 224 ? 22.828 -16.797 -15.398 1 96.56 224 GLU B C 1
ATOM 4633 O O . GLU B 1 224 ? 22.828 -15.953 -14.5 1 96.56 224 GLU B O 1
ATOM 4638 N N . PRO B 1 225 ? 21.766 -17.281 -15.859 1 96.5 225 PRO B N 1
ATOM 4639 C CA . PRO B 1 225 ? 20.5 -16.953 -15.219 1 96.5 225 PRO B CA 1
ATOM 4640 C C . PRO B 1 225 ? 20.375 -17.531 -13.812 1 96.5 225 PRO B C 1
ATOM 4642 O O . PRO B 1 225 ? 21 -18.562 -13.508 1 96.5 225 PRO B O 1
ATOM 4645 N N . PRO B 1 226 ? 19.609 -16.859 -13 1 97.44 226 PRO B N 1
ATOM 4646 C CA . PRO B 1 226 ? 19.266 -17.484 -11.719 1 97.44 226 PRO B CA 1
ATOM 4647 C C . PRO B 1 226 ? 18.359 -18.703 -11.875 1 97.44 226 PRO B C 1
ATOM 4649 O O . PRO B 1 226 ? 17.859 -18.969 -12.969 1 97.44 226 PRO B O 1
ATOM 4652 N N . ALA B 1 227 ? 18.203 -19.438 -10.812 1 97.44 227 ALA B N 1
ATOM 4653 C CA . ALA B 1 227 ? 17.297 -20.594 -10.828 1 97.44 227 ALA B CA 1
ATOM 4654 C C . ALA B 1 227 ? 15.859 -20.172 -11.094 1 97.44 227 ALA B C 1
ATOM 4656 O O . ALA B 1 227 ? 15.391 -19.172 -10.531 1 97.44 227 ALA B O 1
ATOM 4657 N N . PRO B 1 228 ? 15.172 -20.875 -11.992 1 97.75 228 PRO B N 1
ATOM 4658 C CA . PRO B 1 228 ? 13.742 -20.594 -12.188 1 97.75 228 PRO B CA 1
ATOM 4659 C C . PRO B 1 228 ? 12.891 -21.031 -11 1 97.75 228 PRO B C 1
ATOM 4661 O O . PRO B 1 228 ? 13.383 -21.734 -10.109 1 97.75 228 PRO B O 1
ATOM 4664 N N . VAL B 1 229 ? 11.695 -20.547 -10.969 1 97.81 229 VAL B N 1
ATOM 4665 C CA . VAL B 1 229 ? 10.75 -20.875 -9.914 1 97.81 229 VAL B CA 1
ATOM 4666 C C . VAL B 1 229 ? 9.586 -21.672 -10.484 1 97.81 229 VAL B C 1
ATOM 4668 O O . VAL B 1 229 ? 8.977 -21.266 -11.477 1 97.81 229 VAL B O 1
ATOM 4671 N N . LEU B 1 230 ? 9.312 -22.766 -9.938 1 96.88 230 LEU B N 1
ATOM 4672 C CA . LEU B 1 230 ? 8.148 -23.562 -10.281 1 96.88 230 LEU B CA 1
ATOM 4673 C C . LEU B 1 230 ? 7.082 -23.484 -9.195 1 96.88 230 LEU B C 1
ATOM 4675 O O . LEU B 1 230 ? 7.363 -23.734 -8.023 1 96.88 230 LEU B O 1
ATOM 4679 N N . LEU B 1 231 ? 5.867 -23.062 -9.57 1 97 231 LEU B N 1
ATOM 4680 C CA . LEU B 1 231 ? 4.766 -22.875 -8.633 1 97 231 LEU B CA 1
ATOM 4681 C C . LEU B 1 231 ? 3.703 -23.953 -8.82 1 97 231 LEU B C 1
ATOM 4683 O O . LEU B 1 231 ? 3.193 -24.141 -9.93 1 97 231 LEU B O 1
ATOM 4687 N N . ASP B 1 232 ? 3.346 -24.625 -7.727 1 96.31 232 ASP B N 1
ATOM 4688 C CA . ASP B 1 232 ? 2.336 -25.672 -7.707 1 96.31 232 ASP B CA 1
ATOM 4689 C C . ASP B 1 232 ? 1.262 -25.375 -6.66 1 96.31 232 ASP B C 1
ATOM 4691 O O . ASP B 1 232 ? 1.519 -24.688 -5.676 1 96.31 232 ASP B O 1
ATOM 4695 N N . PHE B 1 233 ? 0.075 -25.922 -6.957 1 97.06 233 PHE B N 1
ATOM 4696 C CA . PHE B 1 233 ? -0.782 -26.203 -5.812 1 97.06 233 PHE B CA 1
ATOM 4697 C C . PHE B 1 233 ? -0.262 -27.422 -5.039 1 97.06 233 PHE B C 1
ATOM 4699 O O . PHE B 1 233 ? 0.252 -28.359 -5.629 1 97.06 233 PHE B O 1
ATOM 4706 N N . ALA B 1 234 ? -0.401 -27.328 -3.689 1 97.44 234 ALA B N 1
ATOM 4707 C CA . ALA B 1 234 ? 0.217 -28.406 -2.934 1 97.44 234 ALA B CA 1
ATOM 4708 C C . ALA B 1 234 ? -0.679 -28.844 -1.78 1 97.44 234 ALA B C 1
ATOM 4710 O O . ALA B 1 234 ? -1.517 -28.078 -1.305 1 97.44 234 ALA B O 1
ATOM 4711 N N . TYR B 1 235 ? -0.562 -30.031 -1.382 1 98.31 235 TYR B N 1
ATOM 4712 C CA . TYR B 1 235 ? -1.117 -30.594 -0.157 1 98.31 235 TYR B CA 1
ATOM 4713 C C . TYR B 1 235 ? -0.245 -31.734 0.363 1 98.31 235 TYR B C 1
ATOM 4715 O O . TYR B 1 235 ? 0.01 -32.719 -0.352 1 98.31 235 TYR B O 1
ATOM 4723 N N . CYS B 1 236 ? 0.276 -31.562 1.513 1 98.62 236 CYS B N 1
ATOM 4724 C CA . CYS B 1 236 ? 1.148 -32.531 2.164 1 98.62 236 CYS B CA 1
ATOM 4725 C C . CYS B 1 236 ? 0.458 -33.156 3.367 1 98.62 236 CYS B C 1
ATOM 4727 O O . CYS B 1 236 ? -0.004 -32.469 4.266 1 98.62 236 CYS B O 1
ATOM 4729 N N . HIS B 1 237 ? 0.302 -34.438 3.377 1 98.5 237 HIS B N 1
ATOM 4730 C CA . HIS B 1 237 ? -0.313 -35.188 4.457 1 98.5 237 HIS B CA 1
ATOM 4731 C C . HIS B 1 237 ? 0.312 -36.562 4.582 1 98.5 237 HIS B C 1
ATOM 4733 O O . HIS B 1 237 ? 0.797 -37.125 3.594 1 98.5 237 HIS B O 1
ATOM 4739 N N . GLU B 1 238 ? 0.286 -37.188 5.773 1 98.25 238 GLU B N 1
ATOM 4740 C CA . GLU B 1 238 ? 0.928 -38.469 6.027 1 98.25 238 GLU B CA 1
ATOM 4741 C C . GLU B 1 238 ? 0.177 -39.625 5.34 1 98.25 238 GLU B C 1
ATOM 4743 O O . GLU B 1 238 ? 0.755 -40.656 5.059 1 98.25 238 GLU B O 1
ATOM 4748 N N . ASP B 1 239 ? -1.038 -39.438 5.078 1 98.06 239 ASP B N 1
ATOM 4749 C CA . ASP B 1 239 ? -1.891 -40.438 4.461 1 98.06 239 ASP B CA 1
ATOM 4750 C C . ASP B 1 239 ? -2.158 -40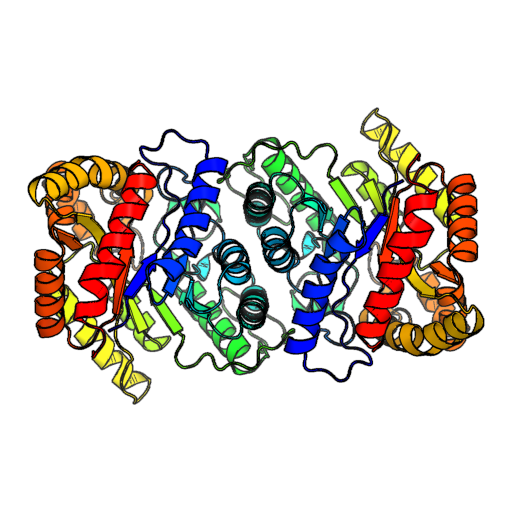.125 2.994 1 98.06 239 ASP B C 1
ATOM 4752 O O . ASP B 1 239 ? -2.922 -39.188 2.688 1 98.06 239 ASP B O 1
ATOM 4756 N N . ALA B 1 240 ? -1.675 -40.938 2.09 1 96.69 240 ALA B N 1
ATOM 4757 C CA . ALA B 1 240 ? -1.769 -40.719 0.65 1 96.69 240 ALA B CA 1
ATOM 4758 C C . ALA B 1 240 ? -3.223 -40.719 0.189 1 96.69 240 ALA B C 1
ATOM 4760 O O . ALA B 1 240 ? -3.592 -39.969 -0.714 1 96.69 240 ALA B O 1
ATOM 4761 N N . ASP B 1 241 ? -4.023 -41.531 0.758 1 96.75 241 ASP B N 1
ATOM 4762 C CA . ASP B 1 241 ? -5.434 -41.594 0.378 1 96.75 241 ASP B CA 1
ATOM 4763 C C . ASP B 1 241 ? -6.152 -40.312 0.762 1 96.75 241 ASP B C 1
ATOM 4765 O O . ASP B 1 241 ? -7.004 -39.812 0.016 1 96.75 241 ASP B O 1
ATOM 4769 N N . HIS B 1 242 ? -5.789 -39.844 1.922 1 97.5 242 HIS B N 1
ATOM 4770 C CA . HIS B 1 242 ? -6.359 -38.594 2.357 1 97.5 242 HIS B CA 1
ATOM 4771 C C . HIS B 1 242 ? -5.965 -37.469 1.417 1 97.5 242 HIS B C 1
ATOM 4773 O O . HIS B 1 242 ? -6.773 -36.562 1.137 1 97.5 242 HIS B O 1
ATOM 4779 N N . VAL B 1 243 ? -4.793 -37.438 0.883 1 97.69 243 VAL B N 1
ATOM 4780 C CA . VAL B 1 243 ? -4.281 -36.406 -0.016 1 97.69 243 VAL B CA 1
ATOM 4781 C C . VAL B 1 243 ? -5.145 -36.344 -1.275 1 97.69 243 VAL B C 1
ATOM 4783 O O . VAL B 1 243 ? -5.578 -35.281 -1.688 1 97.69 243 VAL B O 1
ATOM 4786 N N . GLU B 1 244 ? -5.363 -37.469 -1.853 1 95 244 GLU B N 1
ATOM 4787 C CA . GLU B 1 244 ? -6.117 -37.531 -3.1 1 95 244 GLU B CA 1
ATOM 4788 C C . GLU B 1 244 ? -7.543 -37.031 -2.908 1 95 244 GLU B C 1
ATOM 4790 O O . GLU B 1 244 ? -8.047 -36.25 -3.723 1 95 244 GLU B O 1
ATOM 4795 N N . ALA B 1 245 ? -8.156 -37.531 -1.853 1 96.12 245 ALA B N 1
ATOM 4796 C CA . ALA B 1 245 ? -9.523 -37.094 -1.561 1 96.12 245 ALA B CA 1
ATOM 4797 C C . ALA B 1 245 ? -9.578 -35.594 -1.295 1 96.12 245 ALA B C 1
ATOM 4799 O O . ALA B 1 245 ? -10.508 -34.906 -1.74 1 96.12 245 ALA B O 1
ATOM 4800 N N . HIS B 1 246 ? -8.617 -35.156 -0.559 1 96.31 246 HIS B N 1
ATOM 4801 C CA . HIS B 1 246 ? -8.523 -33.719 -0.22 1 96.31 246 HIS B CA 1
ATOM 4802 C C . HIS B 1 246 ? -8.375 -32.875 -1.472 1 96.31 246 HIS B C 1
ATOM 4804 O O . HIS B 1 246 ? -9.086 -31.875 -1.635 1 96.31 246 HIS B O 1
ATOM 4810 N N . MET B 1 247 ? -7.508 -33.219 -2.34 1 94.56 247 MET B N 1
ATOM 4811 C CA . MET B 1 247 ? -7.246 -32.469 -3.561 1 94.56 247 MET B CA 1
ATOM 4812 C C . MET B 1 247 ? -8.469 -32.438 -4.473 1 94.56 247 MET B C 1
ATOM 4814 O O . MET B 1 247 ? -8.805 -31.422 -5.066 1 94.56 247 MET B O 1
ATOM 4818 N N . GLN B 1 248 ? -9.062 -33.625 -4.586 1 94 248 GLN B N 1
ATOM 4819 C CA . GLN B 1 248 ? -10.25 -33.719 -5.418 1 94 248 GLN B CA 1
ATOM 4820 C C . GLN B 1 248 ? -11.336 -32.75 -4.938 1 94 248 GLN B C 1
ATOM 4822 O O . GLN B 1 248 ? -12 -32.094 -5.746 1 94 248 GLN B O 1
ATOM 4827 N N . LYS B 1 249 ? -11.477 -32.688 -3.725 1 95.25 249 LYS B N 1
ATOM 4828 C CA . LYS B 1 249 ? -12.539 -31.859 -3.148 1 95.25 249 LYS B CA 1
ATOM 4829 C C . LYS B 1 249 ? -12.203 -30.375 -3.248 1 95.25 249 LYS B C 1
ATOM 4831 O O . LYS B 1 249 ? -12.945 -29.609 -3.863 1 95.25 249 LYS B O 1
ATOM 4836 N N . TYR B 1 250 ? -11.125 -29.984 -2.738 1 96.56 250 TYR B N 1
ATOM 4837 C CA . TYR B 1 250 ? -10.859 -28.562 -2.518 1 96.56 250 TYR B CA 1
ATOM 4838 C C . TYR B 1 250 ? -10.195 -27.938 -3.74 1 96.56 250 TYR B C 1
ATOM 4840 O O . TYR B 1 250 ? -10.531 -26.812 -4.129 1 96.56 250 TYR B O 1
ATOM 4848 N N . LEU B 1 251 ? -9.188 -28.609 -4.344 1 95.81 251 LEU B N 1
ATOM 4849 C CA . LEU B 1 251 ? -8.578 -28.062 -5.555 1 95.81 251 LEU B CA 1
ATOM 4850 C C . LEU B 1 251 ? -9.578 -28.031 -6.699 1 95.81 251 LEU B C 1
ATOM 4852 O O . LEU B 1 251 ? -9.531 -27.141 -7.547 1 95.81 251 LEU B O 1
ATOM 4856 N N . GLY B 1 252 ? -10.438 -29.016 -6.695 1 93.12 252 GLY B N 1
ATOM 4857 C CA . GLY B 1 252 ? -11.492 -29.016 -7.691 1 93.12 252 GLY B CA 1
ATOM 4858 C C . GLY B 1 252 ? -12.375 -27.766 -7.625 1 93.12 252 GLY B C 1
ATOM 4859 O O . GLY B 1 252 ? -12.703 -27.188 -8.656 1 93.12 252 GLY B O 1
ATOM 4860 N N . ALA B 1 253 ? -12.719 -27.422 -6.441 1 92.81 253 ALA B N 1
ATOM 4861 C CA . ALA B 1 253 ? -13.539 -26.234 -6.246 1 92.81 253 ALA B CA 1
ATOM 4862 C C . ALA B 1 253 ? -12.836 -24.984 -6.77 1 92.81 253 ALA B C 1
ATOM 4864 O O . ALA B 1 253 ? -13.445 -24.156 -7.441 1 92.81 253 ALA B O 1
ATOM 4865 N N . PHE B 1 254 ? -11.648 -24.906 -6.469 1 95.25 254 PHE B N 1
ATOM 4866 C CA . PHE B 1 254 ? -10.914 -23.734 -6.93 1 95.25 254 PHE B CA 1
ATOM 4867 C C . PHE B 1 254 ? -10.711 -23.781 -8.438 1 95.25 254 PHE B C 1
ATOM 4869 O O . PHE B 1 254 ? -10.734 -22.75 -9.102 1 95.25 254 PHE B O 1
ATOM 4876 N N . TYR B 1 255 ? -10.414 -24.906 -8.961 1 94.19 255 TYR B N 1
ATOM 4877 C CA . TYR B 1 255 ? -10.203 -25.078 -10.391 1 94.19 255 TYR B CA 1
ATOM 4878 C C . TYR B 1 255 ? -11.375 -24.5 -11.18 1 94.19 255 TYR B C 1
ATOM 4880 O O . TYR B 1 255 ? -11.172 -23.828 -12.203 1 94.19 255 TYR B O 1
ATOM 4888 N N . ASN B 1 256 ? -12.5 -24.703 -10.711 1 91.94 256 ASN B N 1
ATOM 4889 C CA . ASN B 1 256 ? -13.688 -24.172 -11.375 1 91.94 256 ASN B CA 1
ATOM 4890 C C . ASN B 1 256 ? -13.695 -22.641 -11.359 1 91.94 256 ASN B C 1
ATOM 4892 O O . ASN B 1 256 ? -14.016 -22.016 -12.367 1 91.94 256 ASN B O 1
ATOM 4896 N N . ALA B 1 257 ? -13.359 -22.094 -10.234 1 92.94 257 ALA B N 1
ATOM 4897 C CA . ALA B 1 257 ? -13.281 -20.641 -10.125 1 92.94 257 ALA B CA 1
ATOM 4898 C C . ALA B 1 257 ? -12.219 -20.078 -11.062 1 92.94 257 ALA B C 1
ATOM 4900 O O . ALA B 1 257 ? -12.414 -19.016 -11.672 1 92.94 257 ALA B O 1
ATOM 4901 N N . MET B 1 258 ? -11.117 -20.734 -11.125 1 92.81 258 MET B N 1
ATOM 4902 C CA . MET B 1 258 ? -10.016 -20.344 -12 1 92.81 258 MET B CA 1
ATOM 4903 C C . MET B 1 258 ? -10.438 -20.359 -13.461 1 92.81 258 MET B C 1
ATOM 4905 O O . MET B 1 258 ? -10.195 -19.406 -14.203 1 92.81 258 MET B O 1
ATOM 4909 N N . VAL B 1 259 ? -11.086 -21.438 -13.867 1 90.81 259 VAL B N 1
ATOM 4910 C CA . VAL B 1 259 ? -11.555 -21.578 -15.234 1 90.81 259 VAL B CA 1
ATOM 4911 C C . VAL B 1 259 ? -12.547 -20.469 -15.562 1 90.81 259 VAL B C 1
ATOM 4913 O O . VAL B 1 259 ? -12.492 -19.875 -16.656 1 90.81 259 VAL B O 1
ATOM 4916 N N . ASP B 1 260 ? -13.422 -20.188 -14.641 1 89.81 260 ASP B N 1
ATOM 4917 C CA . ASP B 1 260 ? -14.406 -19.125 -14.836 1 89.81 260 ASP B CA 1
ATOM 4918 C C . ASP B 1 260 ? -13.719 -17.766 -14.961 1 89.81 260 ASP B C 1
ATOM 4920 O O . ASP B 1 260 ? -14.055 -16.984 -15.852 1 89.81 260 ASP B O 1
ATOM 4924 N N . HIS B 1 261 ? -12.766 -17.469 -14.102 1 92.19 261 HIS B N 1
ATOM 4925 C CA . HIS B 1 261 ? -12.094 -16.188 -14.055 1 92.19 261 HIS B CA 1
ATOM 4926 C C . HIS B 1 261 ? -11.352 -15.898 -15.352 1 92.19 261 HIS B C 1
ATOM 4928 O O . HIS B 1 261 ? -11.453 -14.805 -15.906 1 92.19 261 HIS B O 1
ATOM 4934 N N . TYR B 1 262 ? -10.617 -16.828 -15.82 1 89.06 262 TYR B N 1
ATOM 4935 C CA . TYR B 1 262 ? -9.781 -16.641 -17 1 89.06 262 TYR B CA 1
ATOM 4936 C C . TYR B 1 262 ? -10.531 -17.016 -18.266 1 89.06 262 TYR B C 1
ATOM 4938 O O . TYR B 1 262 ? -10.016 -16.844 -19.375 1 89.06 262 TYR B O 1
ATOM 4946 N N . GLU B 1 263 ? -11.727 -17.578 -18.109 1 86.75 263 GLU B N 1
ATOM 4947 C CA . GLU B 1 263 ? -12.508 -18.062 -19.25 1 86.75 263 GLU B CA 1
ATOM 4948 C C . GLU B 1 263 ? -11.719 -19.062 -20.078 1 86.75 263 GLU B C 1
ATOM 4950 O O . GLU B 1 263 ? -11.656 -18.953 -21.297 1 86.75 263 GLU B O 1
ATOM 4955 N N . PHE B 1 264 ? -11.062 -19.938 -19.453 1 77.62 264 PHE B N 1
ATOM 4956 C CA . PHE B 1 264 ? -10.172 -20.891 -20.125 1 77.62 264 PHE B CA 1
ATOM 4957 C C . PHE B 1 264 ? -10.938 -21.766 -21.094 1 77.62 264 PHE B C 1
ATOM 4959 O O . PHE B 1 264 ? -10.352 -22.391 -21.969 1 77.62 264 PHE B O 1
ATOM 4966 N N . ASP B 1 265 ? -12.227 -21.828 -20.984 1 74.12 265 ASP B N 1
ATOM 4967 C CA . ASP B 1 265 ? -13.039 -22.594 -21.922 1 74.12 265 ASP B CA 1
ATOM 4968 C C . ASP B 1 265 ? -13.789 -21.672 -22.875 1 74.12 265 ASP B C 1
ATOM 4970 O O . ASP B 1 265 ? -14.719 -22.094 -23.562 1 74.12 265 ASP B O 1
ATOM 4974 N N . GLY B 1 266 ? -13.328 -20.422 -22.766 1 73.25 266 GLY B N 1
ATOM 4975 C CA . GLY B 1 266 ? -13.969 -19.438 -23.625 1 73.25 266 GLY B CA 1
ATOM 4976 C C . GLY B 1 266 ? -13.32 -19.344 -25 1 73.25 266 GLY B C 1
ATOM 4977 O O . GLY B 1 266 ? -12.344 -20.047 -25.281 1 73.25 266 GLY B O 1
ATOM 4978 N N . LYS B 1 267 ? -13.875 -18.609 -26 1 68.31 267 LYS B N 1
ATOM 4979 C CA . LYS B 1 267 ? -13.406 -18.5 -27.375 1 68.31 267 LYS B CA 1
ATOM 4980 C C . LYS B 1 267 ? -12.664 -17.188 -27.594 1 68.31 267 LYS B C 1
ATOM 4982 O O . LYS B 1 267 ? -12.195 -16.922 -28.703 1 68.31 267 LYS B O 1
ATOM 4987 N N . HIS B 1 268 ? -12.422 -16.453 -26.5 1 71 268 HIS B N 1
ATOM 4988 C CA . HIS B 1 268 ? -11.969 -15.078 -26.688 1 71 268 HIS B CA 1
ATOM 4989 C C . HIS B 1 268 ? -10.461 -15.023 -26.922 1 71 268 HIS B C 1
ATOM 4991 O O . HIS B 1 268 ? -9.953 -14.047 -27.484 1 71 268 HIS B O 1
ATOM 4997 N N . PHE B 1 269 ? -9.672 -15.93 -26.562 1 68.5 269 PHE B N 1
ATOM 4998 C CA . PHE B 1 269 ? -8.211 -15.883 -26.609 1 68.5 269 PHE B CA 1
ATOM 4999 C C . PHE B 1 269 ? -7.715 -15.898 -28.047 1 68.5 269 PHE B C 1
ATOM 5001 O O . PHE B 1 269 ? -6.68 -15.305 -28.359 1 68.5 269 PHE B O 1
ATOM 5008 N N . GLY B 1 270 ? -8.438 -16.5 -28.938 1 62.47 270 GLY B N 1
ATOM 5009 C CA . GLY B 1 270 ? -8.047 -16.594 -30.344 1 62.47 270 GLY B CA 1
ATOM 5010 C C . GLY B 1 270 ? -8.086 -15.258 -31.062 1 62.47 270 GLY B C 1
ATOM 5011 O O . GLY B 1 270 ? -7.477 -15.094 -32.125 1 62.47 270 GLY B O 1
ATOM 5012 N N . LYS B 1 271 ? -8.938 -14.273 -30.594 1 66.44 271 LYS B N 1
ATOM 5013 C CA . LYS B 1 271 ? -9.117 -12.992 -31.266 1 66.44 271 LYS B CA 1
ATOM 5014 C C . LYS B 1 271 ? -8.258 -11.906 -30.641 1 66.44 271 LYS B C 1
ATOM 5016 O O . LYS B 1 271 ? -8.234 -10.766 -31.125 1 66.44 271 LYS B O 1
ATOM 5021 N N . THR B 1 272 ? -7.473 -12.391 -29.531 1 64.44 272 THR B N 1
ATOM 5022 C CA . THR B 1 272 ? -6.664 -11.398 -28.828 1 64.44 272 THR B CA 1
ATOM 5023 C C . THR B 1 272 ? -5.184 -11.57 -29.172 1 64.44 272 THR B C 1
ATOM 5025 O O . THR B 1 272 ? -4.602 -12.625 -28.922 1 64.44 272 THR B O 1
ATOM 5028 N N . HIS B 1 273 ? -4.664 -10.477 -29.688 1 64.94 273 HIS B N 1
ATOM 5029 C CA . HIS B 1 273 ? -3.273 -10.523 -30.125 1 64.94 273 HIS B CA 1
ATOM 5030 C C . HIS B 1 273 ? -2.344 -10.844 -28.953 1 64.94 273 HIS B C 1
ATOM 5032 O O . HIS B 1 273 ? -2.475 -10.266 -27.875 1 64.94 273 HIS B O 1
ATOM 5038 N N . ASN B 1 274 ? -1.452 -11.836 -29.109 1 65.44 274 ASN B N 1
ATOM 5039 C CA . ASN B 1 274 ? -0.414 -12.242 -28.156 1 65.44 274 ASN B CA 1
ATOM 5040 C C . ASN B 1 274 ? -0.944 -13.227 -27.125 1 65.44 274 ASN B C 1
ATOM 5042 O O . ASN B 1 274 ? -0.246 -13.57 -26.172 1 65.44 274 ASN B O 1
ATOM 5046 N N . TYR B 1 275 ? -2.105 -13.633 -27.25 1 69.75 275 TYR B N 1
ATOM 5047 C CA . TYR B 1 275 ? -2.668 -14.594 -26.312 1 69.75 275 TYR B CA 1
ATOM 5048 C C . TYR B 1 275 ? -3.174 -15.836 -27.031 1 69.75 275 TYR B C 1
ATOM 5050 O O . TYR B 1 275 ? -3.914 -16.641 -26.469 1 69.75 275 TYR B O 1
ATOM 5058 N N . GLU B 1 276 ? -2.781 -16.016 -28.234 1 69.38 276 GLU B N 1
ATOM 5059 C CA . GLU B 1 276 ? -3.266 -17.078 -29.109 1 69.38 276 GLU B CA 1
ATOM 5060 C C . GLU B 1 276 ? -2.908 -18.453 -28.547 1 69.38 276 GLU B C 1
ATOM 5062 O O . GLU B 1 276 ? -3.635 -19.422 -28.766 1 69.38 276 GLU B O 1
ATOM 5067 N N . SER B 1 277 ? -1.794 -18.516 -27.797 1 68.25 277 SER B N 1
ATOM 5068 C CA . SER B 1 277 ? -1.338 -19.797 -27.266 1 68.25 277 SER B CA 1
ATOM 5069 C C . SER B 1 277 ? -2.35 -20.391 -26.297 1 68.25 277 SER B C 1
ATOM 5071 O O . SER B 1 277 ? -2.438 -21.609 -26.141 1 68.25 277 SER B O 1
ATOM 5073 N N . TYR B 1 278 ? -3.098 -19.562 -25.734 1 70.88 278 TYR B N 1
ATOM 5074 C CA . TYR B 1 278 ? -4.074 -20.016 -24.75 1 70.88 278 TYR B CA 1
ATOM 5075 C C . TYR B 1 278 ? -5.297 -20.609 -25.438 1 70.88 278 TYR B C 1
ATOM 5077 O O . TYR B 1 278 ? -6.07 -21.344 -24.812 1 70.88 278 TYR B O 1
ATOM 5085 N N . GLN B 1 279 ? -5.48 -20.266 -26.719 1 68.94 279 GLN B N 1
ATOM 5086 C CA . GLN B 1 279 ? -6.648 -20.75 -27.453 1 68.94 279 GLN B CA 1
ATOM 5087 C C . GLN B 1 279 ? -6.602 -22.266 -27.609 1 68.94 279 GLN B C 1
ATOM 5089 O O . GLN B 1 279 ? -7.625 -22.938 -27.484 1 68.94 279 GLN B O 1
ATOM 5094 N N . ASN B 1 280 ? -5.453 -22.75 -27.844 1 68.12 280 ASN B N 1
ATOM 5095 C CA . ASN B 1 280 ? -5.32 -24.188 -27.984 1 68.12 280 ASN B CA 1
ATOM 5096 C C . ASN B 1 280 ? -5.711 -24.922 -26.703 1 68.12 280 ASN B C 1
ATOM 5098 O O . ASN B 1 280 ? -6.402 -25.953 -26.766 1 68.12 280 ASN B O 1
ATOM 5102 N N . SER B 1 281 ? -5.289 -24.406 -25.656 1 70.62 281 SER B N 1
ATOM 5103 C CA . SER B 1 281 ? -5.629 -25 -24.375 1 70.62 281 SER B CA 1
ATOM 5104 C C . SER B 1 281 ? -7.121 -24.891 -24.094 1 70.62 281 SER B C 1
ATOM 5106 O O . SER B 1 281 ? -7.727 -25.828 -23.562 1 70.62 281 SER B O 1
ATOM 5108 N N . ALA B 1 282 ? -7.676 -23.844 -24.484 1 73.31 282 ALA B N 1
ATOM 5109 C CA . ALA B 1 282 ? -9.109 -23.641 -24.297 1 73.31 282 ALA B CA 1
ATOM 5110 C C . ALA B 1 282 ? -9.914 -24.656 -25.125 1 73.31 282 ALA B C 1
ATOM 5112 O O . ALA B 1 282 ? -10.891 -25.219 -24.641 1 73.31 282 ALA B O 1
ATOM 5113 N N . ASP B 1 283 ? -9.477 -24.844 -26.297 1 69.56 283 ASP B N 1
ATOM 5114 C CA . ASP B 1 283 ? -10.133 -25.797 -27.188 1 69.56 283 ASP B CA 1
ATOM 5115 C C . ASP B 1 283 ? -10.047 -27.203 -26.625 1 69.56 283 ASP B C 1
ATOM 5117 O O . ASP B 1 283 ? -11.031 -27.953 -26.656 1 69.56 283 ASP B O 1
ATOM 5121 N N . MET B 1 284 ? -8.969 -27.484 -26.125 1 69.62 284 MET B N 1
ATOM 5122 C CA . MET B 1 284 ? -8.773 -28.797 -25.531 1 69.62 284 MET B CA 1
ATOM 5123 C C . MET B 1 284 ? -9.68 -29 -24.312 1 69.62 284 MET B C 1
ATOM 5125 O O . MET B 1 284 ? -10.289 -30.062 -24.156 1 69.62 284 MET B O 1
ATOM 5129 N N . LEU B 1 285 ? -9.711 -28.062 -23.5 1 75 285 LEU B N 1
ATOM 5130 C CA . LEU B 1 285 ? -10.547 -28.141 -22.312 1 75 285 LEU B CA 1
ATOM 5131 C C . LEU B 1 285 ? -12.016 -28.297 -22.688 1 75 285 LEU B C 1
ATOM 5133 O O . LEU B 1 285 ? -12.758 -29.047 -22.047 1 75 285 LEU B O 1
ATOM 5137 N N . ARG B 1 286 ? -12.438 -27.594 -23.688 1 75.38 286 ARG B N 1
ATOM 5138 C CA . ARG B 1 286 ? -13.812 -27.703 -24.156 1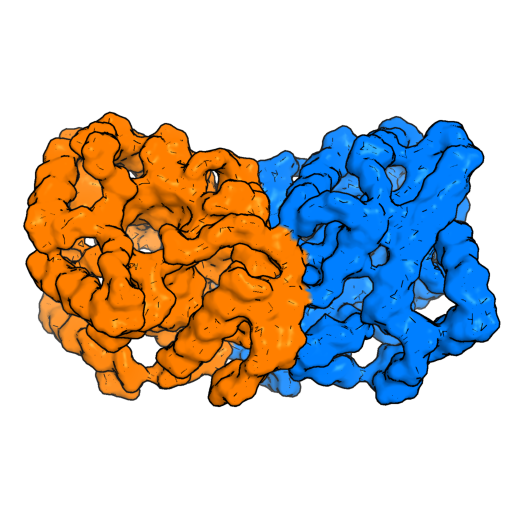 75.38 286 ARG B CA 1
ATOM 5139 C C . ARG B 1 286 ? -14.102 -29.109 -24.672 1 75.38 286 ARG B C 1
ATOM 5141 O O . ARG B 1 286 ? -15.195 -29.641 -24.484 1 75.38 286 ARG B O 1
ATOM 5148 N N . GLU B 1 287 ? -13.141 -29.656 -25.266 1 73.69 287 GLU B N 1
ATOM 5149 C CA . GLU B 1 287 ? -13.297 -30.984 -25.859 1 73.69 287 GLU B CA 1
ATOM 5150 C C . GLU B 1 287 ? -13.336 -32.062 -24.797 1 73.69 287 GLU B C 1
ATOM 5152 O O . GLU B 1 287 ? -14.203 -32.938 -24.828 1 73.69 287 GLU B O 1
ATOM 5157 N N . VAL B 1 288 ? -12.477 -32.062 -23.859 1 77.94 288 VAL B N 1
ATOM 5158 C CA . VAL B 1 288 ? -12.336 -33.156 -22.891 1 77.94 288 VAL B CA 1
ATOM 5159 C C . VAL B 1 288 ? -13.273 -32.906 -21.703 1 77.94 288 VAL B C 1
ATOM 5161 O O . VAL B 1 288 ? -13.562 -33.844 -20.938 1 77.94 288 VAL B O 1
ATOM 5164 N N . GLY B 1 289 ? -13.656 -31.672 -21.453 1 83 289 GLY B N 1
ATOM 5165 C CA . GLY B 1 289 ? -14.531 -31.297 -20.359 1 83 289 GLY B CA 1
ATOM 5166 C C . GLY B 1 289 ? -13.773 -30.875 -19.109 1 83 289 GLY B C 1
ATOM 5167 O O . GLY B 1 289 ? -12.594 -31.172 -18.969 1 83 289 GLY B O 1
ATOM 5168 N N . ARG B 1 290 ? -14.422 -30.266 -18.219 1 85.19 290 ARG B N 1
ATOM 5169 C CA . ARG B 1 290 ? -13.812 -29.672 -17.031 1 85.19 290 ARG B CA 1
ATOM 5170 C C . ARG B 1 290 ? -13.312 -30.766 -16.078 1 85.19 290 ARG B C 1
ATOM 5172 O O . ARG B 1 290 ? -12.289 -30.594 -15.422 1 85.19 290 ARG B O 1
ATOM 5179 N N . GLU B 1 291 ? -14.031 -31.828 -16.047 1 86.31 291 GLU B N 1
ATOM 5180 C CA . GLU B 1 291 ? -13.625 -32.906 -15.141 1 86.31 291 GLU B CA 1
ATOM 5181 C C . GLU B 1 291 ? -12.297 -33.5 -15.562 1 86.31 291 GLU B C 1
ATOM 5183 O O . GLU B 1 291 ? -11.391 -33.688 -14.742 1 86.31 291 GLU B O 1
ATOM 5188 N N . ALA B 1 292 ? -12.188 -33.906 -16.766 1 85.88 292 ALA B N 1
ATOM 5189 C CA . ALA B 1 292 ? -10.93 -34.438 -17.297 1 85.88 292 ALA B CA 1
ATOM 5190 C C . ALA B 1 292 ? -9.82 -33.406 -17.219 1 85.88 292 ALA B C 1
ATOM 5192 O O . ALA B 1 292 ? -8.664 -33.75 -16.938 1 85.88 292 ALA B O 1
ATOM 5193 N N . GLY B 1 293 ? -10.141 -32.219 -17.516 1 87.19 293 GLY B N 1
ATOM 5194 C CA . GLY B 1 293 ? -9.195 -31.125 -17.375 1 87.19 293 GLY B CA 1
ATOM 5195 C C . GLY B 1 293 ? -8.656 -30.969 -15.969 1 87.19 293 GLY B C 1
ATOM 5196 O O . GLY B 1 293 ? -7.461 -30.766 -15.766 1 87.19 293 GLY B O 1
ATOM 5197 N N . PHE B 1 294 ? -9.562 -31.141 -15.055 1 91.31 294 PHE B N 1
ATOM 5198 C CA . PHE B 1 294 ? -9.164 -31.031 -13.656 1 91.31 294 PHE B CA 1
ATOM 5199 C C .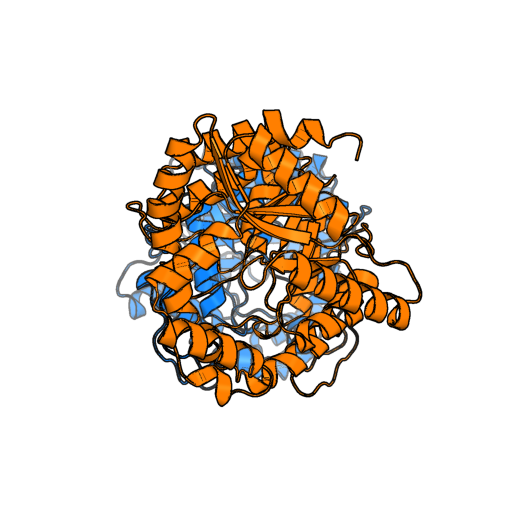 PHE B 1 294 ? -8.203 -32.156 -13.273 1 91.31 294 PHE B C 1
ATOM 5201 O O . PHE B 1 294 ? -7.219 -31.938 -12.57 1 91.31 294 PHE B O 1
ATOM 5208 N N . GLN B 1 295 ? -8.531 -33.344 -13.68 1 90.31 295 GLN B N 1
ATOM 5209 C CA . GLN B 1 295 ? -7.676 -34.469 -13.32 1 90.31 295 GLN B CA 1
ATOM 5210 C C . GLN B 1 295 ? -6.258 -34.281 -13.852 1 90.31 295 GLN B C 1
ATOM 5212 O O . GLN B 1 295 ? -5.281 -34.531 -13.141 1 90.31 295 GLN B O 1
ATOM 5217 N N . ALA B 1 296 ? -6.164 -33.875 -15.078 1 88.56 296 ALA B N 1
ATOM 5218 C CA . ALA B 1 296 ? -4.859 -33.594 -15.664 1 88.56 296 ALA B CA 1
ATOM 5219 C C . ALA B 1 296 ? -4.129 -32.5 -14.883 1 88.56 296 ALA B C 1
ATOM 5221 O O . ALA B 1 296 ? -2.928 -32.594 -14.625 1 88.56 296 ALA B O 1
ATOM 5222 N N . PHE B 1 297 ? -4.891 -31.5 -14.555 1 91.62 297 PHE B N 1
ATOM 5223 C CA . PHE B 1 297 ? -4.359 -30.391 -13.773 1 91.62 297 PHE B CA 1
ATOM 5224 C C . PHE B 1 297 ? -3.887 -30.875 -12.406 1 91.62 297 PHE B C 1
ATOM 5226 O O . PHE B 1 297 ? -2.764 -30.578 -11.992 1 91.62 297 PHE B O 1
ATOM 5233 N N . SER B 1 298 ? -4.719 -31.594 -11.711 1 92.62 298 SER B N 1
ATOM 5234 C CA . SER B 1 298 ? -4.43 -32.094 -10.375 1 92.62 298 SER B CA 1
ATOM 5235 C C . SER B 1 298 ? -3.189 -33 -10.375 1 92.62 298 SER B C 1
ATOM 5237 O O . SER B 1 298 ? -2.379 -32.938 -9.445 1 92.62 298 SER B O 1
ATOM 5239 N N . ASP B 1 299 ? -2.996 -33.75 -11.438 1 91.12 299 ASP B N 1
ATOM 5240 C CA . ASP B 1 299 ? -1.908 -34.719 -11.516 1 91.12 299 ASP B CA 1
ATOM 5241 C C . ASP B 1 299 ? -0.56 -34 -11.68 1 91.12 299 ASP B C 1
ATOM 5243 O O . ASP B 1 299 ? 0.486 -34.594 -11.391 1 91.12 299 ASP B O 1
ATOM 5247 N N . LEU B 1 300 ? -0.589 -32.812 -12.125 1 92.94 300 LEU B N 1
ATOM 5248 C CA . LEU B 1 300 ? 0.639 -32.062 -12.328 1 92.94 300 LEU B CA 1
ATOM 5249 C C . LEU B 1 300 ? 1.12 -31.422 -11.023 1 92.94 300 LEU B C 1
ATOM 5251 O O . LEU B 1 300 ? 2.266 -30.984 -10.93 1 92.94 300 LEU B O 1
ATOM 5255 N N . GLN B 1 301 ? 0.278 -31.391 -10.031 1 95.94 301 GLN B N 1
ATOM 5256 C CA . GLN B 1 301 ? 0.534 -30.578 -8.844 1 95.94 301 GLN B CA 1
ATOM 5257 C C . GLN B 1 301 ? 1.393 -31.344 -7.84 1 95.94 301 GLN B C 1
ATOM 5259 O O . GLN B 1 301 ? 1.607 -32.531 -7.98 1 95.94 301 GLN B O 1
ATOM 5264 N N . LEU B 1 302 ? 1.905 -30.594 -6.887 1 96.5 302 LEU B N 1
ATOM 5265 C CA . LEU B 1 302 ? 2.799 -31.125 -5.871 1 96.5 302 LEU B CA 1
ATOM 5266 C C . LEU B 1 302 ? 2.01 -31.641 -4.668 1 96.5 302 LEU B C 1
ATOM 5268 O O . LEU B 1 302 ? 1.751 -30.875 -3.729 1 96.5 302 LEU B O 1
ATOM 5272 N N . LYS B 1 303 ? 1.686 -32.906 -4.613 1 96.81 303 LYS B N 1
ATOM 5273 C CA . LYS B 1 303 ? 0.84 -33.469 -3.568 1 96.81 303 LYS B CA 1
ATOM 5274 C C . LYS B 1 303 ? 1.356 -34.844 -3.129 1 96.81 303 LYS B C 1
ATOM 5276 O O . LYS B 1 303 ? 2.059 -35.5 -3.885 1 96.81 303 LYS B O 1
ATOM 5281 N N . GLY B 1 304 ? 1.059 -35.219 -1.887 1 98.31 304 GLY B N 1
ATOM 5282 C CA . GLY B 1 304 ? 1.415 -36.531 -1.398 1 98.31 304 GLY B CA 1
ATOM 5283 C C . GLY B 1 304 ? 1.939 -36.531 0.025 1 98.31 304 GLY B C 1
ATOM 5284 O O . GLY B 1 304 ? 1.803 -35.531 0.734 1 98.31 304 GLY B O 1
ATOM 5285 N N . THR B 1 305 ? 2.398 -37.719 0.39 1 98.5 305 THR B N 1
ATOM 5286 C CA . THR B 1 305 ? 3.156 -37.812 1.634 1 98.5 305 THR B CA 1
ATOM 5287 C C . THR B 1 305 ? 4.492 -37.094 1.506 1 98.5 305 THR B C 1
ATOM 5289 O O . THR B 1 305 ? 4.941 -36.781 0.396 1 98.5 305 THR B O 1
ATOM 5292 N N . PRO B 1 306 ? 5.105 -36.781 2.666 1 98.56 306 PRO B N 1
ATOM 5293 C CA . PRO B 1 306 ? 6.418 -36.125 2.578 1 98.56 306 PRO B CA 1
ATOM 5294 C C . PRO B 1 306 ? 7.391 -36.875 1.679 1 98.56 306 PRO B C 1
ATOM 5296 O O . PRO B 1 306 ? 8.07 -36.281 0.844 1 98.56 306 PRO B O 1
ATOM 5299 N N . ASP B 1 307 ? 7.398 -38.188 1.798 1 98.44 307 ASP B N 1
ATOM 5300 C CA . ASP B 1 307 ? 8.305 -38.969 0.987 1 98.44 307 ASP B CA 1
ATOM 5301 C C . ASP B 1 307 ? 7.973 -38.875 -0.497 1 98.44 307 ASP B C 1
ATOM 5303 O O . ASP B 1 307 ? 8.867 -38.75 -1.336 1 98.44 307 ASP B O 1
ATOM 5307 N N . GLN B 1 308 ? 6.75 -38.906 -0.816 1 98.38 308 GLN B N 1
ATOM 5308 C CA . GLN B 1 308 ? 6.316 -38.781 -2.203 1 98.38 308 GLN B CA 1
ATOM 5309 C C . GLN B 1 308 ? 6.691 -37.406 -2.771 1 98.38 308 GLN B C 1
ATOM 5311 O O . GLN B 1 308 ? 7.133 -37.312 -3.916 1 98.38 308 GLN B O 1
ATOM 5316 N N . ILE B 1 309 ? 6.523 -36.375 -1.987 1 98.5 309 ILE B N 1
ATOM 5317 C CA . ILE B 1 309 ? 6.836 -35.031 -2.414 1 98.5 309 ILE B CA 1
ATOM 5318 C C . ILE B 1 309 ? 8.344 -34.875 -2.613 1 98.5 309 ILE B C 1
ATOM 5320 O O . ILE B 1 309 ? 8.789 -34.281 -3.6 1 98.5 309 ILE B O 1
ATOM 5324 N N . ILE B 1 310 ? 9.148 -35.438 -1.685 1 98.44 310 ILE B N 1
ATOM 5325 C CA . ILE B 1 310 ? 10.602 -35.375 -1.795 1 98.44 310 ILE B CA 1
ATOM 5326 C C . ILE B 1 310 ? 11.039 -36.062 -3.09 1 98.44 310 ILE B C 1
ATOM 5328 O O . ILE B 1 310 ? 11.875 -35.531 -3.826 1 98.44 310 ILE B O 1
ATOM 5332 N N . GLU B 1 311 ? 10.438 -37.188 -3.377 1 98.12 311 GLU B N 1
ATOM 5333 C CA . GLU B 1 311 ? 10.773 -37.906 -4.598 1 98.12 311 GLU B CA 1
ATOM 5334 C C . GLU B 1 311 ? 10.406 -37.094 -5.84 1 98.12 311 GLU B C 1
ATOM 5336 O O . GLU B 1 311 ? 11.148 -37.062 -6.82 1 98.12 311 GLU B O 1
ATOM 5341 N N . THR B 1 312 ? 9.242 -36.5 -5.793 1 97.38 312 THR B N 1
ATOM 5342 C CA . THR B 1 312 ? 8.805 -35.656 -6.906 1 97.38 312 THR B CA 1
ATOM 5343 C C . THR B 1 312 ? 9.781 -34.531 -7.137 1 97.38 312 THR B C 1
ATOM 5345 O O . THR B 1 312 ? 10.172 -34.25 -8.273 1 97.38 312 THR B O 1
ATOM 5348 N N . ILE B 1 313 ? 10.227 -33.844 -6.105 1 97.81 313 ILE B N 1
ATOM 5349 C CA . ILE B 1 313 ? 11.133 -32.688 -6.211 1 97.81 313 ILE B CA 1
ATOM 5350 C C . ILE B 1 313 ? 12.492 -33.156 -6.734 1 97.81 313 ILE B C 1
ATOM 5352 O O . ILE B 1 313 ? 13.109 -32.5 -7.562 1 97.81 313 ILE B O 1
ATOM 5356 N N . LYS B 1 314 ? 12.93 -34.312 -6.27 1 97.44 314 LYS B N 1
ATOM 5357 C CA . LYS B 1 314 ? 14.188 -34.875 -6.77 1 97.44 314 LYS B CA 1
ATOM 5358 C C . LYS B 1 314 ? 14.102 -35.156 -8.273 1 97.44 314 LYS B C 1
ATOM 5360 O O . LYS B 1 314 ? 15.031 -34.812 -9.016 1 97.44 314 LYS B O 1
ATOM 5365 N N . MET B 1 315 ? 13.062 -35.75 -8.656 1 96.81 315 MET B N 1
ATOM 5366 C CA . MET B 1 315 ? 12.852 -36.062 -10.07 1 96.81 315 MET B CA 1
ATOM 5367 C C . MET B 1 315 ? 12.836 -34.781 -10.891 1 96.81 315 MET B C 1
ATOM 5369 O O . MET B 1 315 ? 13.469 -34.688 -11.945 1 96.81 315 MET B O 1
ATOM 5373 N N . ARG B 1 316 ? 12.133 -33.75 -10.461 1 96.56 316 ARG B N 1
ATOM 5374 C CA . ARG B 1 316 ? 12.07 -32.469 -11.148 1 96.56 316 ARG B CA 1
ATOM 5375 C C . ARG B 1 316 ? 13.445 -31.844 -11.25 1 96.56 316 ARG B C 1
ATOM 5377 O O . ARG B 1 316 ? 13.789 -31.25 -12.273 1 96.56 316 ARG B O 1
ATOM 5384 N N . ARG B 1 317 ? 14.172 -31.922 -10.211 1 96.5 317 ARG B N 1
ATOM 5385 C CA . ARG B 1 317 ? 15.516 -31.344 -10.195 1 96.5 317 ARG B CA 1
ATOM 5386 C C . ARG B 1 317 ? 16.406 -32 -11.25 1 96.5 317 ARG B C 1
ATOM 5388 O O . ARG B 1 317 ? 17.266 -31.344 -11.844 1 96.5 317 ARG B O 1
ATOM 5395 N N . GLU B 1 318 ? 16.219 -33.25 -11.438 1 96.69 318 GLU B N 1
ATOM 5396 C CA . GLU B 1 318 ? 16.969 -33.969 -12.469 1 96.69 318 GLU B CA 1
ATOM 5397 C C . GLU B 1 318 ? 16.656 -33.438 -13.859 1 96.69 318 GLU B C 1
ATOM 5399 O O . GLU B 1 318 ? 17.531 -33.375 -14.727 1 96.69 318 GLU B O 1
ATOM 5404 N N . LEU B 1 319 ? 15.43 -33.094 -14.016 1 95.81 319 LEU B N 1
ATOM 5405 C CA . LEU B 1 319 ? 14.969 -32.656 -15.336 1 95.81 319 LEU B CA 1
ATOM 5406 C C . LEU B 1 319 ? 15.203 -31.172 -15.547 1 95.81 319 LEU B C 1
ATOM 5408 O O . LEU B 1 319 ? 15.578 -30.75 -16.641 1 95.81 319 LEU B O 1
ATOM 5412 N N . ILE B 1 320 ? 15.039 -30.375 -14.531 1 95 320 ILE B N 1
ATOM 5413 C CA . ILE B 1 320 ? 15.047 -28.922 -14.641 1 95 320 ILE B CA 1
ATOM 5414 C C . ILE B 1 320 ? 16.422 -28.375 -14.266 1 95 320 ILE B C 1
ATOM 5416 O O . ILE B 1 320 ? 16.812 -27.297 -14.711 1 95 320 ILE B O 1
ATOM 5420 N N . GLY B 1 321 ? 17.219 -29.109 -13.531 1 95.69 321 GLY B N 1
ATOM 5421 C CA . GLY B 1 321 ? 18.375 -28.547 -12.836 1 95.69 321 GLY B CA 1
ATOM 5422 C C . GLY B 1 321 ? 18.016 -27.828 -11.555 1 95.69 321 GLY B C 1
ATOM 5423 O O . GLY B 1 321 ? 17.031 -28.172 -10.898 1 95.69 321 GLY B O 1
ATOM 5424 N N . ASP B 1 322 ? 18.859 -26.953 -11.164 1 95.38 322 ASP B N 1
ATOM 5425 C CA . ASP B 1 322 ? 18.562 -26.141 -9.984 1 95.38 322 ASP B CA 1
ATOM 5426 C C . ASP B 1 322 ? 17.328 -25.281 -10.211 1 95.38 322 ASP B C 1
ATOM 5428 O O . ASP B 1 322 ? 17.172 -24.672 -11.266 1 95.38 322 ASP B O 1
ATOM 5432 N N . TYR B 1 323 ? 16.4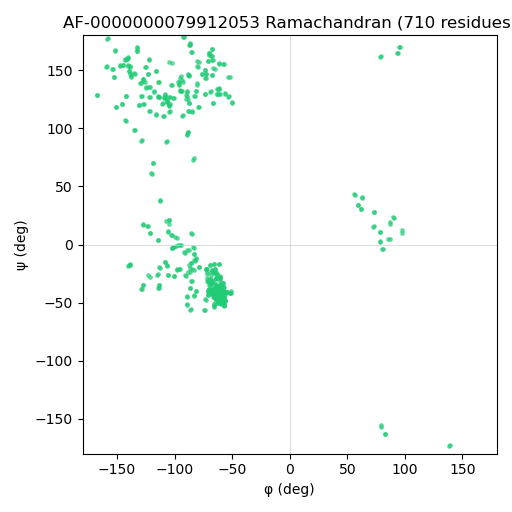06 -25.312 -9.312 1 96.94 323 TYR B N 1
ATOM 5433 C CA . TYR B 1 323 ? 15.219 -24.469 -9.359 1 96.94 323 TYR B CA 1
ATOM 5434 C C . TYR B 1 323 ? 14.695 -24.188 -7.957 1 96.94 323 TYR B C 1
ATOM 5436 O O . TYR B 1 323 ? 15.188 -24.75 -6.977 1 96.94 323 TYR B O 1
ATOM 5444 N N . LYS B 1 324 ? 13.828 -23.25 -7.859 1 97.56 324 LYS B N 1
ATOM 5445 C CA . LYS B 1 324 ? 13.109 -22.922 -6.633 1 97.56 324 LYS B CA 1
ATOM 5446 C C . LYS B 1 324 ? 11.68 -23.469 -6.664 1 97.56 324 LYS B C 1
ATOM 5448 O O . LYS B 1 324 ? 11.023 -23.422 -7.703 1 97.56 324 LYS B O 1
ATOM 5453 N N . GLN B 1 325 ? 11.289 -24.016 -5.559 1 97.62 325 GLN B N 1
ATOM 5454 C CA . GLN B 1 325 ? 9.945 -24.578 -5.473 1 97.62 325 GLN B CA 1
ATOM 5455 C C . GLN B 1 325 ? 9.008 -23.656 -4.68 1 97.62 325 GLN B C 1
ATOM 5457 O O . GLN B 1 325 ? 9.297 -23.328 -3.529 1 97.62 325 GLN B O 1
ATOM 5462 N N . MET B 1 326 ? 7.969 -23.234 -5.316 1 97.62 326 MET B N 1
ATOM 5463 C CA . MET B 1 326 ? 6.906 -22.469 -4.672 1 97.62 326 MET B CA 1
ATOM 5464 C C . MET B 1 326 ? 5.586 -23.234 -4.707 1 97.62 326 MET B C 1
ATOM 5466 O O . MET B 1 326 ? 5.328 -24 -5.645 1 97.62 326 MET B O 1
ATOM 5470 N N . PHE B 1 327 ? 4.777 -23 -3.672 1 97.38 327 PHE B N 1
ATOM 5471 C CA . PHE B 1 327 ? 3.514 -23.719 -3.666 1 97.38 327 PHE B CA 1
ATOM 5472 C C . PHE B 1 327 ? 2.396 -22.875 -3.082 1 97.38 327 PHE B C 1
ATOM 5474 O O . PHE B 1 327 ? 2.656 -21.953 -2.303 1 97.38 327 PHE B O 1
ATOM 5481 N N . LEU B 1 328 ? 1.184 -23.156 -3.471 1 97.31 328 LEU B N 1
ATOM 5482 C CA . LEU B 1 328 ? -0.068 -22.672 -2.896 1 97.31 328 LEU B CA 1
ATOM 5483 C C . LEU B 1 328 ? -0.695 -23.734 -1.994 1 97.31 328 LEU B C 1
ATOM 5485 O O . LEU B 1 328 ? -0.97 -24.844 -2.438 1 97.31 328 LEU B O 1
ATOM 5489 N N . CYS B 1 329 ? -0.965 -23.312 -0.778 1 96.5 329 CYS B N 1
ATOM 5490 C CA . CYS B 1 329 ? -1.46 -24.312 0.152 1 96.5 329 CYS B CA 1
ATOM 5491 C C . CYS B 1 329 ? -2.912 -24.047 0.528 1 96.5 329 CYS B C 1
ATOM 5493 O O . CYS B 1 329 ? -3.602 -24.922 1.038 1 96.5 329 CYS B O 1
ATOM 5495 N N . SER B 1 330 ? -3.355 -22.812 0.321 1 97.44 330 SER B N 1
ATOM 5496 C CA . SER B 1 330 ? -4.711 -22.422 0.703 1 97.44 330 SER B CA 1
ATOM 5497 C C . SER B 1 330 ? -5.59 -22.203 -0.524 1 97.44 330 SER B C 1
ATOM 5499 O O . SER B 1 330 ? -5.387 -21.234 -1.27 1 97.44 330 SER B O 1
ATOM 5501 N N . TYR B 1 331 ? -6.555 -23.094 -0.715 1 96.31 331 TYR B N 1
ATOM 5502 C CA . TYR B 1 331 ? -7.469 -23.016 -1.849 1 96.31 331 TYR B CA 1
ATOM 5503 C C . TYR B 1 331 ? -8.742 -23.812 -1.579 1 96.31 331 TYR B C 1
ATOM 5505 O O . TYR B 1 331 ? -8.75 -24.719 -0.75 1 96.31 331 TYR B O 1
ATOM 5513 N N . GLY B 1 332 ? -9.844 -23.469 -2.172 1 94.69 332 GLY B N 1
ATOM 5514 C CA . GLY B 1 332 ? -11.016 -24.297 -2.385 1 94.69 332 GLY B CA 1
ATOM 5515 C C . GLY B 1 332 ? -11.812 -24.547 -1.117 1 94.69 332 GLY B C 1
ATOM 5516 O O . GLY B 1 332 ? -12.539 -25.531 -1.015 1 94.69 332 GLY B O 1
ATOM 5517 N N . GLY B 1 333 ? -11.539 -23.766 -0.092 1 93.62 333 GLY B N 1
ATOM 5518 C CA . GLY B 1 333 ? -12.398 -23.844 1.078 1 93.62 333 GLY B CA 1
ATOM 5519 C C . GLY B 1 333 ? -11.844 -24.734 2.166 1 93.62 333 GLY B C 1
ATOM 5520 O O . GLY B 1 333 ? -12.562 -25.109 3.096 1 93.62 333 GLY B O 1
ATOM 5521 N N . GLN B 1 334 ? -10.625 -25.125 2.088 1 96.06 334 GLN B N 1
ATOM 5522 C CA . GLN B 1 334 ? -9.961 -25.828 3.176 1 96.06 334 GLN B CA 1
ATOM 5523 C C . GLN B 1 334 ? -10.07 -25.047 4.488 1 96.06 334 GLN B C 1
ATOM 5525 O O . GLN B 1 334 ? -10.102 -23.828 4.484 1 96.06 334 GLN B O 1
ATOM 5530 N N . SER B 1 335 ? -10.203 -25.875 5.586 1 96.19 335 SER B N 1
ATOM 5531 C CA . SER B 1 335 ? -10.023 -25.172 6.855 1 96.19 335 SER B CA 1
ATOM 5532 C C . SER B 1 335 ? -8.586 -24.688 7.031 1 96.19 335 SER B C 1
ATOM 5534 O O . SER B 1 335 ? -7.648 -25.375 6.605 1 96.19 335 SER B O 1
ATOM 5536 N N . PHE B 1 336 ? -8.414 -23.578 7.656 1 97.25 336 PHE B N 1
ATOM 5537 C CA . PHE B 1 336 ? -7.059 -23.078 7.828 1 97.25 336 PHE B CA 1
ATOM 5538 C C . PHE B 1 336 ? -6.254 -23.969 8.766 1 97.25 336 PHE B C 1
ATOM 5540 O O . PHE B 1 336 ? -5.023 -24 8.695 1 97.25 336 PHE B O 1
ATOM 5547 N N . ASP B 1 337 ? -6.93 -24.719 9.586 1 97.56 337 ASP B N 1
ATOM 5548 C CA . ASP B 1 337 ? -6.223 -25.703 10.383 1 97.56 337 ASP B CA 1
ATOM 5549 C C . ASP B 1 337 ? -5.559 -26.75 9.492 1 97.56 337 ASP B C 1
ATOM 5551 O O . ASP B 1 337 ? -4.398 -27.109 9.711 1 97.56 337 ASP B O 1
ATOM 5555 N N . GLU B 1 338 ? -6.289 -27.219 8.531 1 97.25 338 GLU B N 1
ATOM 5556 C CA . GLU B 1 338 ? -5.746 -28.188 7.594 1 97.25 338 GLU B CA 1
ATOM 5557 C C . GLU B 1 338 ? -4.621 -27.594 6.758 1 97.25 338 GLU B C 1
ATOM 5559 O O . GLU B 1 338 ? -3.611 -28.25 6.5 1 97.25 338 GLU B O 1
ATOM 5564 N N . VAL B 1 339 ? -4.812 -26.391 6.344 1 98.31 339 VAL B N 1
ATOM 5565 C CA . VAL B 1 339 ? -3.814 -25.688 5.547 1 98.31 339 VAL B CA 1
ATOM 5566 C C . VAL B 1 339 ? -2.518 -25.547 6.34 1 98.31 339 VAL B C 1
ATOM 5568 O O . VAL B 1 339 ? -1.438 -25.875 5.84 1 98.31 339 VAL B O 1
ATOM 5571 N N . LYS B 1 340 ? -2.654 -25.109 7.555 1 98.62 340 LYS B N 1
ATOM 5572 C CA . LYS B 1 340 ? -1.493 -24.891 8.414 1 98.62 340 LYS B CA 1
ATOM 5573 C C . LYS B 1 340 ? -0.801 -26.219 8.727 1 98.62 340 LYS B C 1
ATOM 5575 O O . LYS B 1 340 ? 0.429 -26.281 8.781 1 98.62 340 LYS B O 1
ATOM 5580 N N . ALA B 1 341 ? -1.607 -27.25 8.961 1 98.56 341 ALA B N 1
ATOM 5581 C CA . ALA B 1 341 ? -1.032 -28.562 9.227 1 98.56 341 ALA B CA 1
ATOM 5582 C C . ALA B 1 341 ? -0.209 -29.047 8.039 1 98.56 341 ALA B C 1
ATOM 5584 O O . ALA B 1 341 ? 0.879 -29.609 8.219 1 98.56 341 ALA B O 1
ATOM 5585 N N . SER B 1 342 ? -0.752 -28.875 6.875 1 98.62 342 SER B N 1
ATOM 5586 C CA . SER B 1 342 ? -0.046 -29.266 5.66 1 98.62 342 SER B CA 1
ATOM 5587 C C . SER B 1 342 ? 1.249 -28.469 5.492 1 98.62 342 SER B C 1
ATOM 5589 O O . SER B 1 342 ? 2.297 -29.047 5.188 1 98.62 342 SER B O 1
ATOM 5591 N N . MET B 1 343 ? 1.204 -27.156 5.652 1 98.62 343 MET B N 1
ATOM 5592 C CA . MET B 1 343 ? 2.385 -26.312 5.523 1 98.62 343 MET B CA 1
ATOM 5593 C C . MET B 1 343 ? 3.447 -26.688 6.547 1 98.62 343 MET B C 1
ATOM 5595 O O . MET B 1 343 ? 4.633 -26.75 6.223 1 98.62 343 MET B O 1
ATOM 5599 N N . LYS B 1 344 ? 3.008 -26.906 7.754 1 98.62 344 LYS B N 1
ATOM 5600 C CA . LYS B 1 344 ? 3.924 -27.297 8.82 1 98.62 344 LYS B CA 1
ATOM 5601 C C . LYS B 1 344 ? 4.625 -28.609 8.484 1 98.62 344 LYS B C 1
ATOM 5603 O O . LYS B 1 344 ? 5.84 -28.734 8.664 1 98.62 344 LYS B O 1
ATOM 5608 N N . LEU B 1 345 ? 3.807 -29.594 8.062 1 98.62 345 LEU B N 1
ATOM 5609 C CA . LEU B 1 345 ? 4.367 -30.875 7.695 1 98.62 345 LEU B CA 1
ATOM 5610 C C . LEU B 1 345 ? 5.387 -30.734 6.57 1 98.62 345 LEU B C 1
ATOM 5612 O O . LEU B 1 345 ? 6.453 -31.344 6.605 1 98.62 345 LEU B O 1
ATOM 5616 N N . PHE B 1 346 ? 5.07 -29.953 5.594 1 98.12 346 PHE B N 1
ATOM 5617 C CA . PHE B 1 346 ? 5.984 -29.656 4.5 1 98.12 346 PHE B CA 1
ATOM 5618 C C . PHE B 1 346 ? 7.289 -29.062 5.023 1 98.12 346 PHE B C 1
ATOM 5620 O O . PHE B 1 346 ? 8.375 -29.516 4.66 1 98.12 346 PHE B O 1
ATOM 5627 N N . GLY B 1 347 ? 7.223 -28.047 5.828 1 97.69 347 GLY B N 1
ATOM 5628 C CA . GLY B 1 347 ? 8.375 -27.359 6.395 1 97.69 347 GLY B CA 1
ATOM 5629 C C . GLY B 1 347 ? 9.242 -28.266 7.254 1 97.69 347 GLY B C 1
ATOM 5630 O O . GLY B 1 347 ? 10.469 -28.188 7.223 1 97.69 347 GLY B O 1
ATOM 5631 N N . GLU B 1 348 ? 8.625 -29.188 7.949 1 97.62 348 GLU B N 1
ATOM 5632 C CA . GLU B 1 348 ? 9.336 -30.016 8.914 1 97.62 348 GLU B CA 1
ATOM 5633 C C . GLU B 1 348 ? 9.961 -31.234 8.242 1 97.62 348 GLU B C 1
ATOM 5635 O O . GLU B 1 348 ? 11.023 -31.703 8.656 1 97.62 348 GLU B O 1
ATOM 5640 N N . LYS B 1 349 ? 9.289 -31.703 7.184 1 97.94 349 LYS B N 1
ATOM 5641 C CA . LYS B 1 349 ? 9.711 -33 6.668 1 97.94 349 LYS B CA 1
ATOM 5642 C C . LYS B 1 349 ? 10.312 -32.875 5.273 1 97.94 349 LYS B C 1
ATOM 5644 O O . LYS B 1 349 ? 11.211 -33.625 4.898 1 97.94 349 LYS B O 1
ATOM 5649 N N . VAL B 1 350 ? 9.805 -32 4.508 1 98.12 350 VAL B N 1
ATOM 5650 C CA . VAL B 1 350 ? 10.234 -31.906 3.113 1 98.12 350 VAL B CA 1
ATOM 5651 C C . VAL B 1 350 ? 11.422 -30.953 2.994 1 98.12 350 VAL B C 1
ATOM 5653 O O . VAL B 1 350 ? 12.461 -31.312 2.432 1 98.12 350 VAL B O 1
ATOM 5656 N N . VAL B 1 351 ? 11.305 -29.734 3.545 1 97.62 351 VAL B N 1
ATOM 5657 C CA . VAL B 1 351 ? 12.289 -28.672 3.395 1 97.62 351 VAL B CA 1
ATOM 5658 C C . VAL B 1 351 ? 13.648 -29.156 3.881 1 97.62 351 VAL B C 1
ATOM 5660 O O . VAL B 1 351 ? 14.656 -28.984 3.188 1 97.62 351 VAL B O 1
ATOM 5663 N N . PRO B 1 352 ? 13.766 -29.859 5.035 1 96.94 352 PRO B N 1
ATOM 5664 C CA . PRO B 1 352 ? 15.078 -30.266 5.543 1 96.94 352 PRO B CA 1
ATOM 5665 C C . PRO B 1 352 ? 15.773 -31.281 4.637 1 96.94 352 PRO B C 1
ATOM 5667 O O . PRO B 1 352 ? 17 -31.406 4.672 1 96.94 352 PRO B O 1
ATOM 5670 N N . ALA B 1 353 ? 14.969 -31.984 3.883 1 96.62 353 ALA B N 1
ATOM 5671 C CA . ALA B 1 353 ? 15.539 -33 2.984 1 96.62 353 ALA B CA 1
ATOM 5672 C C . ALA B 1 353 ? 16.391 -32.344 1.898 1 96.62 353 ALA B C 1
ATOM 5674 O O . ALA B 1 353 ? 17.188 -33 1.232 1 96.62 353 ALA B O 1
ATOM 5675 N N . PHE B 1 354 ? 16.25 -31.047 1.679 1 96.44 354 PHE B N 1
ATOM 5676 C CA . PHE B 1 354 ? 16.938 -30.359 0.598 1 96.44 354 PHE B CA 1
ATOM 5677 C C . PHE B 1 354 ? 17.812 -29.234 1.147 1 96.44 354 PHE B C 1
ATOM 5679 O O . PHE B 1 354 ? 18.25 -28.359 0.4 1 96.44 354 PHE B O 1
ATOM 5686 N N . LYS B 1 355 ? 18.062 -29.062 2.406 1 85.06 355 LYS B N 1
ATOM 5687 C CA . LYS B 1 355 ? 18.781 -27.984 3.08 1 85.06 355 LYS B CA 1
ATOM 5688 C C . LYS B 1 355 ? 20.203 -27.828 2.539 1 85.06 355 LYS B C 1
ATOM 5690 O O . LYS B 1 355 ? 20.734 -26.719 2.473 1 85.06 355 LYS B O 1
ATOM 5695 N N . ASP B 1 356 ? 20.828 -28.891 2.217 1 78.31 356 ASP B N 1
ATOM 5696 C CA . ASP B 1 356 ? 22.219 -28.844 1.761 1 78.31 356 ASP B CA 1
ATOM 5697 C C . ASP B 1 356 ? 22.281 -28.578 0.26 1 78.31 356 ASP B C 1
ATOM 5699 O O . ASP B 1 356 ? 23.375 -28.625 -0.33 1 78.31 356 ASP B O 1
ATOM 5703 N N . LEU B 1 357 ? 21.078 -28.219 -0.331 1 72.81 357 LEU B N 1
ATOM 5704 C CA . LEU B 1 357 ? 21 -27.938 -1.76 1 72.81 357 LEU B CA 1
ATOM 5705 C C . LEU B 1 357 ? 20.453 -26.531 -2.006 1 72.81 357 LEU B C 1
ATOM 5707 O O . LEU B 1 357 ? 19.656 -26.031 -1.22 1 72.81 357 LEU B O 1
#

Sequence (714 aa):
MHFGTLLLFAQAGKSMSEAELFKAEVDLGVYAEECGLDSVWAPEHHFDAPYCMSPDNLDVLNHIAARTSTIQLGTGAIILPWHHDPVRLVERLNILDIMSDGRVLLGVGRGLARVEYETFGIEMEDSRGRYDEAAEMLLSGLRDGVVEKFDGKHYQQARATIHPRSDHSWDDRLHTIAMSPPSVMQAAEFGGSLMCFNYQYPIEQQAAVFDEWREKYRETHKTEPPAPVLLDFAYCHEDADHVEAHMQKYLGAFYNAMVDHYEFDGKHFGKTHNYESYQNSADMLREVGREAGFQAFSDLQLKGTPDQIIETIKMRRELIGDYKQMFLCSYGGQSFDEVKASMKLFGEKVVPAFKDLMHFGTLLLFAQAGKSMSEAELFKAEVDLGVYAEECGLDSVWAPEHHFDAPYCMSPDNLDVLNHIAARTSTIQLGTGAIILPWHHDPVRLVERLNILDIMSDGRVLLGVGRGLARVEYETFGIEMEDSRGRYDEAAEMLLSGLRDGVVEKFDGKHYQQARATIHPRSDHSWDDRLHTIAMSPPSVMQAAEFGGSLMCFNYQYPIEQQAAVFDEWREKYRETHKTEPPAPVLLDFAYCHEDADHVEAHMQKYLGAFYNAMVDHYEFDGKHFGKTHNYESYQNSADMLREVGREAGFQAFSDLQLKGTPDQIIETIKMRRELIGDYKQMFLCSYGGQSFDEVKASMKLFGEKVVPAFKDL